Protein 6JFW (pdb70)

Foldseek 3Di:
DVVVLLVVLCVLCPPQPWDWDDDPQKIKIKFFCVRQADDLALHGDPSCLVVLLSVLVSCVVPPFWAKEKEFEAADPDDQVVQQVSRQSNSVNSLVSSVVSPRPNVRYDYGYDYRPPQPADSVDPVSRSSRGIMMIMIHGDD/DPVVLLVVLCVLCPPQPWDWDDDPQKIKIKFFDVSQADPQALHGDPVCLVVLLSVLVSCVVDPFWAKEKEFEAADPDDQVVQQVSRQSNSVSSLVSSVVSPRDSVSYDYGYRYHPPQPADSPDPVSRRSRGIMMIMIHGDD/DPVVLLVVLCVLCPPQPWDWDDDDQKIKIKFFCVRQADDLALHGDPSCLVSLLSVLVSCVVDVQWAKEKEFEAAPPDDQVVQQVSRQSNSVSSLVSSVVSPRPNVRYDYGYDYNPPQPADSPDPVSRSSRGIMMIMIHGDD/DVVVLQVVLCVLCPPQPWDWDDDPQKIKIKFFDVSFADPPDLHGDPVCLVSLLSVLVSCVVPVFWAKEKEFEAADDDDQVVQQVRRQSNSVSSLVSSVVSPRDSVSYDYGYRYHPPQPADSPDPVRRRSRGIMMIMTHGDD

Organism: Pseudomonas aeruginosa (strain ATCC 15692 / DSM 22644 / CIP 104116 / JCM 14847 / LMG 12228 / 1C / PRS 101 / PAO1) (NCBI:txid208964)

Secondary structure (DSSP, 8-state):
--HHHHHHHHHHTTTSS-EEEEETTEEEEEEEHHHHBSTTSSSBPGGGHHHHHHHHHHHHH--SEEEEEEEE--SSS-HHHHHHHHHHHHHHHHHHHHHTT--GGGEEEEE-TTSS-SS-TTSHHHHHHHSEEEEEEEE--/--HHHHHHHHHHHTTTT-EEEEETTEEEEEEEHHHHBSTTSSSBPGGGHHHHHHHHHHHHH--SEEEEEEEE--S-S-HHHHHHHHHHHHHHHHHHHHHTT--GGGEEEEE-TTSS-SS-TTSHHHHHHHSEEEEEEEE--/--HHHHHHHHHHHTTTT-EEEEETTEEEEEEEHHHHBSTTSSSBPGGGHHHHHHHHHHHHH--SEEEEEEEE--S-S-HHHHHHHHHHHHHHHHHHHHHTT--GGGEEEEE-TTSS-SS-TTSHHHHHHHSEEEEEEEE--/--HHHHHHHHHHHTTTT-EEEEETTEEEEEEEHHHHB-TTSSSBPGGGHHHHHHHHHHHHH--SEEEEEEEE--S-S-HHHHHHHHHHHHHHHHHHHHHTT--GGGEEEEE-TTSS-SS-TTSHHHHHHHSEEEEEEEE--

Solvent-accessible surface area: 27304 Å² total; per-residue (Å²): 60,46,114,129,3,25,63,58,0,112,196,62,5,131,80,19,42,12,82,16,69,81,107,61,112,24,4,49,0,6,0,25,4,126,44,0,5,40,116,120,29,25,103,21,10,58,84,2,43,5,3,0,10,13,0,0,23,6,0,76,97,28,94,120,17,62,1,52,0,2,0,7,9,12,57,94,58,63,133,149,88,8,75,64,52,0,94,110,21,0,102,16,0,10,36,35,0,54,84,64,46,5,85,42,129,48,27,61,54,102,11,21,0,18,54,113,69,86,28,63,38,98,70,70,102,2,70,38,89,0,89,4,0,5,0,28,3,144,62,62,176,73,36,108,128,1,22,63,59,0,107,193,58,4,138,84,33,42,12,93,16,72,80,107,66,96,35,4,48,0,6,0,29,3,117,66,0,7,35,65,78,37,29,106,19,13,115,106,2,110,59,17,1,50,53,0,0,82,3,0,93,123,32,112,104,15,8,1,13,0,0,0,8,9,10,57,76,67,63,138,121,90,6,67,64,66,1,40,129,38,0,98,31,0,11,39,35,0,54,86,68,45,5,88,41,39,40,10,3,29,52,11,27,0,21,45,111,67,86,27,64,47,103,68,67,112,2,59,30,94,0,80,5,0,7,1,11,3,81,48,14,115,72,42,110,124,2,25,64,65,0,108,197,62,4,143,85,35,45,12,87,17,66,80,108,62,107,26,3,49,0,6,0,26,4,124,44,0,6,38,118,121,29,29,101,22,11,117,93,3,107,57,15,0,53,55,0,0,83,6,0,90,112,24,89,118,18,11,1,55,0,5,0,7,10,11,55,50,60,58,131,147,95,8,69,57,56,0,51,109,22,0,110,30,0,10,40,35,0,53,86,70,45,4,82,39,43,37,10,1,38,34,0,43,0,20,54,113,69,84,28,65,40,100,52,58,102,2,17,40,85,0,77,6,0,5,0,27,3,117,59,30,120,62,45,110,127,1,24,64,59,0,108,196,57,4,133,76,16,32,8,106,14,77,80,107,62,113,40,5,49,0,14,0,31,4,118,63,0,7,41,126,139,29,28,101,22,15,50,104,2,40,5,4,1,13,15,1,0,10,4,0,81,86,29,110,110,14,56,1,33,0,4,0,8,6,12,56,80,66,63,138,118,111,8,60,63,58,0,59,133,23,0,96,26,0,11,38,29,1,53,88,52,45,4,84,41,128,47,28,62,49,122,2,23,0,22,46,111,68,90,26,61,38,99,62,70,97,2,73,31,91,0,90,4,1,5,0,17,3,80,73,60,170

CATH classification: 3.30.1330.60

InterPro domains:
  IPR006664 Outer membrane protein, bacterial [PR01021] (121-143)
  IPR006664 Outer membrane protein, bacterial [PR01021] (151-166)
  IPR006664 Outer membrane protein, bacterial [PR01021] (166-182)
  IPR006665 OmpA-like domain [PF00691] (120-215)
  IPR006665 OmpA-like domain [PS51123] (108-225)
  IPR006665 OmpA-like domain [cd07185] (118-221)
  IPR027367 YMGG-like Gly-zipper [PF13441] (10-87)
  IPR036737 OmpA-like domain superfamily [G3DSA:3.30.1330.60] (84-224)
  IPR036737 OmpA-like domain superfamily [SSF103088] (108-223)
  IPR050330 Bacterial Outer Membrane Structural/Functional [PTHR30329] (52-221)

Radius of gyration: 35.32 Å; Cα contacts (8 Å, |Δi|>4): 1151; chains: 4; bounding box: 54×79×101 Å

Structure (mmCIF, N/CA/C/O backbone):
data_6JFW
#
_entry.id   6JFW
#
_cell.length_a   28.436
_cell.length_b   47.727
_cell.length_c   99.691
_cell.angle_alpha   89.98
_cell.angle_beta   90.03
_cell.angle_gamma   90.04
#
_symmetry.space_group_name_H-M   'P 1'
#
loop_
_entity.id
_entity.type
_entity.pdbx_description
1 polymer 'PA0833-PD protein'
2 water water
#
loop_
_atom_site.group_PDB
_atom_site.id
_atom_site.type_symbol
_atom_site.label_atom_id
_atom_site.label_alt_id
_atom_site.label_comp_id
_atom_site.label_asym_id
_atom_site.label_entity_id
_atom_site.label_seq_id
_atom_site.pdbx_PDB_ins_code
_atom_site.Cartn_x
_atom_site.Cartn_y
_atom_site.Cartn_z
_atom_site.occupancy
_atom_site.B_iso_or_equiv
_atom_site.auth_seq_id
_atom_site.auth_comp_id
_atom_site.auth_asym_id
_atom_site.auth_atom_id
_atom_site.pdbx_PDB_model_num
ATOM 1 N N . GLY A 1 1 ? -1.943 -2.527 -18.947 1.00 38.24 -1 GLY A N 1
ATOM 2 C CA . GLY A 1 1 ? -3.364 -2.274 -18.820 1.00 31.67 -1 GLY A CA 1
ATOM 3 C C . GLY A 1 1 ? -3.887 -1.127 -19.667 1.00 44.45 -1 GLY A C 1
ATOM 4 O O . GLY A 1 1 ? -3.500 -0.992 -20.828 1.00 48.43 -1 GLY A O 1
ATOM 5 N N . SER A 1 2 ? -4.747 -0.279 -19.100 1.00 44.06 0 SER A N 1
ATOM 6 C CA . SER A 1 2 ? -5.112 -0.303 -17.683 1.00 34.13 0 SER A CA 1
ATOM 7 C C . SER A 1 2 ? -5.978 -1.503 -17.297 1.00 29.14 0 SER A C 1
ATOM 8 O O . SER A 1 2 ? -5.839 -2.040 -16.198 1.00 23.15 0 SER A O 1
ATOM 11 N N . ASP A 1 3 ? -6.850 -1.929 -18.214 1.00 28.40 1 ASP A N 1
ATOM 12 C CA . ASP A 1 3 ? -7.702 -3.085 -17.952 1.00 30.42 1 ASP A CA 1
ATOM 13 C C . ASP A 1 3 ? -6.877 -4.342 -17.707 1.00 23.96 1 ASP A C 1
ATOM 14 O O . ASP A 1 3 ? -7.223 -5.170 -16.857 1.00 17.16 1 ASP A O 1
ATOM 19 N N . LYS A 1 4 ? -5.785 -4.501 -18.452 1.00 18.93 2 LYS A N 1
ATOM 20 C CA . LYS A 1 4 ? -5.043 -5.755 -18.421 1.00 23.04 2 LYS A CA 1
ATOM 21 C C . LYS A 1 4 ? -4.261 -5.901 -17.121 1.00 19.74 2 LYS A C 1
ATOM 22 O O . LYS A 1 4 ? -4.295 -6.960 -16.483 1.00 14.08 2 LYS A O 1
ATOM 28 N N . GLN A 1 5 ? -3.555 -4.846 -16.707 1.00 13.62 3 GLN A N 1
ATOM 29 C CA . GLN A 1 5 ? -2.848 -4.910 -15.433 1.00 18.98 3 GLN A CA 1
ATOM 30 C C . GLN A 1 5 ? -3.819 -5.102 -14.277 1.00 11.51 3 GLN A C 1
ATOM 31 O O . GLN A 1 5 ? -3.532 -5.854 -13.338 1.00 11.23 3 GLN A O 1
ATOM 37 N N . GLU A 1 6 ? -4.978 -4.438 -14.329 1.00 12.15 4 GLU A N 1
ATOM 38 C CA . GLU A 1 6 ? -5.958 -4.592 -13.257 1.00 18.84 4 GLU A CA 1
ATOM 39 C C . GLU A 1 6 ? -6.386 -6.046 -13.113 1.00 16.55 4 GLU A C 1
ATOM 40 O O . GLU A 1 6 ? -6.463 -6.575 -11.997 1.00 13.60 4 GLU A O 1
ATOM 46 N N . ALA A 1 7 ? -6.668 -6.712 -14.235 1.00 13.96 5 ALA A N 1
ATOM 47 C CA . ALA A 1 7 ? -7.074 -8.112 -14.176 1.00 17.43 5 ALA A CA 1
ATOM 48 C C . ALA A 1 7 ? -5.935 -8.997 -13.690 1.00 16.97 5 ALA A C 1
ATOM 49 O O . ALA A 1 7 ? -6.161 -9.955 -12.941 1.00 20.55 5 ALA A O 1
ATOM 51 N N . GLU A 1 8 ? -4.705 -8.695 -14.106 1.00 15.34 6 GLU A N 1
ATOM 52 C CA . GLU A 1 8 ? -3.559 -9.450 -13.614 1.00 15.90 6 GLU A CA 1
ATOM 53 C C . GLU A 1 8 ? -3.359 -9.237 -12.120 1.00 15.35 6 GLU A C 1
ATOM 54 O O . GLU A 1 8 ? -3.020 -10.176 -11.390 1.00 14.88 6 GLU A O 1
ATOM 60 N N . LEU A 1 9 ? -3.571 -8.009 -11.644 1.00 12.48 7 LEU A N 1
ATOM 61 C CA . LEU A 1 9 ? -3.421 -7.737 -10.219 1.00 14.73 7 LEU A CA 1
ATOM 62 C C . LEU A 1 9 ? -4.499 -8.437 -9.402 1.00 12.54 7 LEU A C 1
ATOM 63 O O . LEU A 1 9 ? -4.208 -8.999 -8.339 1.00 14.48 7 LEU A O 1
ATOM 68 N N . ARG A 1 10 ? -5.746 -8.420 -9.880 1.00 11.02 8 ARG A N 1
ATOM 69 C CA . ARG A 1 10 ? -6.818 -9.099 -9.158 1.00 12.17 8 ARG A CA 1
ATOM 70 C C . ARG A 1 10 ? -6.522 -10.583 -8.999 1.00 16.95 8 ARG A C 1
ATOM 71 O O . ARG A 1 10 ? -6.767 -11.161 -7.934 1.00 13.71 8 ARG A O 1
ATOM 79 N N . ARG A 1 11 ? -5.982 -11.213 -10.042 1.00 13.58 9 ARG A N 1
ATOM 80 C CA . ARG A 1 11 ? -5.649 -12.629 -9.951 1.00 13.58 9 ARG A CA 1
ATOM 81 C C . ARG A 1 11 ? -4.548 -12.869 -8.925 1.00 14.51 9 ARG A C 1
ATOM 82 O O . ARG A 1 11 ? -4.679 -13.730 -8.048 1.00 19.55 9 ARG A O 1
ATOM 90 N N . GLN A 1 12 ? -3.456 -12.102 -9.011 1.00 18.00 10 GLN A N 1
ATOM 91 C CA . GLN A 1 12 ? -2.326 -12.312 -8.110 1.00 15.41 10 GLN A CA 1
ATOM 92 C C . GLN A 1 12 ? -2.683 -12.024 -6.658 1.00 18.69 10 GLN A C 1
ATOM 93 O O . GLN A 1 12 ? -2.155 -12.678 -5.752 1.00 16.96 10 GLN A O 1
ATOM 99 N N . MET A 1 13 ? -3.549 -11.046 -6.410 1.00 13.75 11 MET A N 1
ATOM 100 C CA . MET A 1 13 ? -3.872 -10.654 -5.044 1.00 19.48 11 MET A CA 1
ATOM 101 C C . MET A 1 13 ? -5.006 -11.471 -4.441 1.00 18.16 11 MET A C 1
ATOM 102 O O . MET A 1 13 ? -5.376 -11.225 -3.288 1.00 14.19 11 MET A O 1
ATOM 107 N N . GLU A 1 14 ? -5.561 -12.424 -5.187 1.00 17.02 12 GLU A N 1
ATOM 108 C CA . GLU A 1 14 ? -6.591 -13.310 -4.658 1.00 22.17 12 GLU A CA 1
ATOM 109 C C . GLU A 1 14 ? -6.133 -13.948 -3.354 1.00 18.60 12 GLU A C 1
ATOM 110 O O . GLU A 1 14 ? -5.035 -14.509 -3.272 1.00 20.27 12 GLU A O 1
ATOM 116 N N . GLY A 1 15 ? -6.965 -13.833 -2.322 1.00 19.88 13 GLY A N 1
ATOM 117 C CA . GLY A 1 15 ? -6.715 -14.484 -1.053 1.00 19.22 13 GLY A CA 1
ATOM 118 C C . GLY A 1 15 ? -5.605 -13.899 -0.206 1.00 26.28 13 GLY A C 1
ATOM 119 O O . GLY A 1 15 ? -5.299 -14.467 0.848 1.00 20.84 13 GLY A O 1
ATOM 120 N N . THR A 1 16 ? -4.988 -12.791 -0.621 1.00 15.56 14 THR A N 1
ATOM 121 C CA . THR A 1 16 ? -3.937 -12.166 0.175 1.00 17.12 14 THR A CA 1
ATOM 122 C C . THR A 1 16 ? -4.469 -11.169 1.192 1.00 21.37 14 THR A C 1
ATOM 123 O O . THR A 1 16 ? -3.737 -10.800 2.118 1.00 16.86 14 THR A O 1
ATOM 127 N N . GLY A 1 17 ? -5.712 -10.721 1.041 1.00 16.83 15 GLY A N 1
ATOM 128 C CA . GLY A 1 17 ? -6.221 -9.620 1.825 1.00 15.41 15 GLY A CA 1
ATOM 129 C C . GLY A 1 17 ? -5.965 -8.253 1.229 1.00 21.72 15 GLY A C 1
ATOM 130 O O . GLY A 1 17 ? -6.437 -7.255 1.785 1.00 20.63 15 GLY A O 1
ATOM 131 N N . VAL A 1 18 ? -5.225 -8.174 0.126 1.00 15.26 16 VAL A N 1
ATOM 132 C CA . VAL A 1 18 ? -5.021 -6.913 -0.577 1.00 18.82 16 VAL A CA 1
ATOM 133 C C . VAL A 1 18 ? -6.228 -6.648 -1.465 1.00 21.18 16 VAL A C 1
ATOM 134 O O . VAL A 1 18 ? -6.624 -7.503 -2.264 1.00 22.52 16 VAL A O 1
ATOM 138 N N . GLU A 1 19 ? -6.815 -5.463 -1.332 1.00 19.32 17 GLU A N 1
ATOM 139 C CA . GLU A 1 19 ? -7.942 -5.086 -2.170 1.00 17.71 17 GLU A CA 1
ATOM 140 C C . GLU A 1 19 ? -7.467 -4.278 -3.370 1.00 20.71 17 GLU A C 1
ATOM 141 O O . GLU A 1 19 ? -6.566 -3.445 -3.262 1.00 15.27 17 GLU A O 1
ATOM 147 N N . VAL A 1 20 ? -8.097 -4.534 -4.510 1.00 15.59 18 VAL A N 1
ATOM 148 C CA . VAL A 1 20 ? -7.793 -3.863 -5.765 1.00 14.27 18 VAL A CA 1
ATOM 149 C C . VAL A 1 20 ? -9.011 -3.035 -6.139 1.00 16.46 18 VAL A C 1
ATOM 150 O O . VAL A 1 20 ? -10.116 -3.575 -6.272 1.00 17.00 18 VAL A O 1
ATOM 154 N N . GLN A 1 21 ? -8.818 -1.730 -6.300 1.00 11.53 19 GLN A N 1
ATOM 155 C CA . GLN A 1 21 ? -9.906 -0.826 -6.642 1.00 9.19 19 GLN A CA 1
ATOM 156 C C . GLN A 1 21 ? -9.619 -0.129 -7.960 1.00 14.85 19 GLN A C 1
ATOM 157 O O . GLN A 1 21 ? -8.545 0.454 -8.144 1.00 13.67 19 GLN A O 1
ATOM 163 N N . ARG A 1 22 ? -10.583 -0.208 -8.869 1.00 16.30 20 ARG A N 1
ATOM 164 C CA . ARG A 1 22 ? -10.614 0.637 -10.052 1.00 15.38 20 ARG A CA 1
ATOM 165 C C . ARG A 1 22 ? -11.158 2.005 -9.656 1.00 19.40 20 ARG A C 1
ATOM 166 O O . ARG A 1 22 ? -12.260 2.102 -9.107 1.00 14.81 20 ARG A O 1
ATOM 174 N N . GLN A 1 23 ? -10.391 3.058 -9.933 1.00 16.75 21 GLN A N 1
ATOM 175 C CA . GLN A 1 23 ? -10.736 4.417 -9.511 1.00 20.50 21 GLN A CA 1
ATOM 176 C C . GLN A 1 23 ? -10.545 5.337 -10.716 1.00 20.12 21 GLN A C 1
ATOM 177 O O . GLN A 1 23 ? -9.527 6.024 -10.833 1.00 22.07 21 GLN A O 1
ATOM 183 N N . GLY A 1 24 ? -11.530 5.344 -11.606 1.00 19.47 22 GLY A N 1
ATOM 184 C CA . GLY A 1 24 ? -11.407 6.106 -12.837 1.00 23.92 22 GLY A CA 1
ATOM 185 C C . GLY A 1 24 ? -10.220 5.618 -13.642 1.00 27.05 22 GLY A C 1
ATOM 186 O O . GLY A 1 24 ? -10.098 4.427 -13.956 1.00 18.46 22 GLY A O 1
ATOM 187 N N . ASP A 1 25 ? -9.316 6.542 -13.971 1.00 22.36 23 ASP A N 1
ATOM 188 C CA . ASP A 1 25 ? -8.118 6.189 -14.722 1.00 26.59 23 ASP A CA 1
ATOM 189 C C . ASP A 1 25 ? -7.141 5.353 -13.903 1.00 28.03 23 ASP A C 1
ATOM 190 O O . ASP A 1 25 ? -6.280 4.686 -14.486 1.00 25.36 23 ASP A O 1
ATOM 195 N N . ASP A 1 26 ? -7.260 5.363 -12.579 1.00 16.28 24 ASP A N 1
ATOM 196 C CA . ASP A 1 26 ? -6.243 4.818 -11.692 1.00 17.13 24 ASP A CA 1
ATOM 197 C C . ASP A 1 26 ? -6.621 3.439 -11.163 1.00 20.72 24 ASP A C 1
ATOM 198 O O . ASP A 1 26 ? -7.790 3.046 -11.135 1.00 14.93 24 ASP A O 1
ATOM 203 N N . ILE A 1 27 ? -5.594 2.710 -10.729 1.00 15.80 25 ILE A N 1
ATOM 204 C CA . ILE A 1 27 ? -5.740 1.483 -9.957 1.00 10.09 25 ILE A CA 1
ATOM 205 C C . ILE A 1 27 ? -5.183 1.747 -8.567 1.00 11.37 25 ILE A C 1
ATOM 206 O O . ILE A 1 27 ? -4.072 2.272 -8.429 1.00 15.41 25 ILE A O 1
ATOM 211 N N . LYS A 1 28 ? -5.951 1.394 -7.541 1.00 13.40 26 LYS A N 1
ATOM 212 C CA . LYS A 1 28 ? -5.531 1.560 -6.156 1.00 14.07 26 LYS A CA 1
ATOM 213 C C . LYS A 1 28 ? -5.502 0.205 -5.467 1.00 13.27 26 LYS A C 1
ATOM 214 O O . LYS A 1 28 ? -6.460 -0.569 -5.569 1.00 14.04 26 LYS A O 1
ATOM 220 N N . LEU A 1 29 ? -4.408 -0.074 -4.768 1.00 10.95 27 LEU A N 1
ATOM 221 C CA . LEU A 1 29 ? -4.246 -1.298 -3.994 1.00 12.41 27 LEU A CA 1
ATOM 222 C C . LEU A 1 29 ? -4.253 -0.941 -2.514 1.00 17.34 27 LEU A C 1
ATOM 223 O O . LEU A 1 29 ? -3.402 -0.171 -2.056 1.00 16.34 27 LEU A O 1
ATOM 228 N N . ILE A 1 30 ? -5.217 -1.487 -1.775 1.00 13.27 28 ILE A N 1
ATOM 229 C CA . ILE A 1 30 ? -5.313 -1.291 -0.332 1.00 13.67 28 ILE A CA 1
ATOM 230 C C . ILE A 1 30 ? -4.623 -2.460 0.350 1.00 14.52 28 ILE A C 1
ATOM 231 O O . ILE A 1 30 ? -5.042 -3.613 0.197 1.00 12.88 28 ILE A O 1
ATOM 236 N N . MET A 1 31 ? -3.580 -2.166 1.117 1.00 13.46 29 MET A N 1
ATOM 237 C CA . MET A 1 31 ? -2.865 -3.191 1.867 1.00 12.88 29 MET A CA 1
ATOM 238 C C . MET A 1 31 ? -3.106 -2.978 3.355 1.00 14.58 29 MET A C 1
ATOM 239 O O . MET A 1 31 ? -2.501 -2.077 3.959 1.00 14.10 29 MET A O 1
ATOM 244 N N . PRO A 1 32 ? -3.989 -3.755 3.985 1.00 18.60 30 PRO A N 1
ATOM 245 C CA . PRO A 1 32 ? -4.306 -3.518 5.399 1.00 18.56 30 PRO A CA 1
ATOM 246 C C . PRO A 1 32 ? -3.090 -3.734 6.283 1.00 19.13 30 PRO A C 1
ATOM 247 O O . PRO A 1 32 ? -2.251 -4.600 6.025 1.00 15.17 30 PRO A O 1
ATOM 251 N N . GLY A 1 33 ? -3.005 -2.930 7.343 1.00 19.91 31 GLY A N 1
ATOM 252 C CA . GLY A 1 33 ? -1.853 -3.008 8.226 1.00 17.35 31 GLY A CA 1
ATOM 253 C C . GLY A 1 33 ? -1.704 -4.365 8.888 1.00 17.70 31 GLY A C 1
ATOM 254 O O . GLY A 1 33 ? -0.588 -4.854 9.074 1.00 16.71 31 GLY A O 1
ATOM 255 N N . ASN A 1 34 ? -2.827 -5.000 9.234 1.00 21.23 32 ASN A N 1
ATOM 256 C CA . ASN A 1 34 ? -2.778 -6.232 10.016 1.00 25.92 32 ASN A CA 1
ATOM 257 C C . ASN A 1 34 ? -2.177 -7.403 9.250 1.00 29.05 32 ASN A C 1
ATOM 258 O O . ASN A 1 34 ? -1.810 -8.407 9.871 1.00 32.73 32 ASN A O 1
ATOM 263 N N . ILE A 1 35 ? -2.077 -7.316 7.925 1.00 24.50 33 ILE A N 1
ATOM 264 C CA . ILE A 1 35 ? -1.475 -8.383 7.131 1.00 26.10 33 ILE A CA 1
ATOM 265 C C . ILE A 1 35 ? -0.192 -7.950 6.442 1.00 22.60 33 ILE A C 1
ATOM 266 O O . ILE A 1 35 ? 0.562 -8.818 5.972 1.00 19.35 33 ILE A O 1
ATOM 271 N N . THR A 1 36 ? 0.081 -6.649 6.360 1.00 18.53 34 THR A N 1
ATOM 272 C CA . THR A 1 36 ? 1.289 -6.155 5.715 1.00 19.06 34 THR A CA 1
ATOM 273 C C . THR A 1 36 ? 2.459 -6.066 6.684 1.00 16.88 34 THR A C 1
ATOM 274 O O . THR A 1 36 ? 3.602 -6.344 6.308 1.00 18.48 34 THR A O 1
ATOM 278 N N . PHE A 1 37 ? 2.192 -5.698 7.932 1.00 15.98 35 PHE A N 1
ATOM 279 C CA . PHE A 1 37 ? 3.239 -5.432 8.900 1.00 15.01 35 PHE A CA 1
ATOM 280 C C . PHE A 1 37 ? 3.112 -6.363 10.094 1.00 18.54 35 PHE A C 1
ATOM 281 O O . PHE A 1 37 ? 2.013 -6.783 10.468 1.00 18.87 35 PHE A O 1
ATOM 289 N N . ALA A 1 38 ? 4.228 -6.600 10.742 1.00 21.29 36 ALA A N 1
ATOM 290 C CA . ALA A 1 38 ? 4.269 -7.363 11.953 1.00 21.46 36 ALA A CA 1
ATOM 291 C C . ALA A 1 38 ? 3.972 -6.393 13.126 1.00 26.46 36 ALA A C 1
ATOM 292 O O . ALA A 1 38 ? 4.648 -5.431 13.327 1.00 29.61 36 ALA A O 1
ATOM 294 N N . THR A 1 39 ? 2.931 -6.658 13.872 1.00 27.53 37 THR A N 1
ATOM 295 C CA . THR A 1 39 ? 2.559 -5.808 15.006 1.00 31.97 37 THR A CA 1
ATOM 296 C C . THR A 1 39 ? 2.335 -4.346 14.624 1.00 32.84 37 THR A C 1
ATOM 297 O O . THR A 1 39 ? 1.741 -4.052 13.625 1.00 34.11 37 THR A O 1
ATOM 301 N N . ASP A 1 40 ? 2.826 -3.435 15.417 1.00 31.79 38 ASP A N 1
ATOM 302 C CA . ASP A 1 40 ? 2.651 -2.039 15.134 1.00 31.64 38 ASP A CA 1
ATOM 303 C C . ASP A 1 40 ? 3.946 -1.497 14.570 1.00 32.17 38 ASP A C 1
ATOM 304 O O . ASP A 1 40 ? 4.189 -0.323 14.570 1.00 36.53 38 ASP A O 1
ATOM 309 N N . SER A 1 41 ? 4.771 -2.392 14.080 1.00 25.94 39 SER A N 1
ATOM 310 C CA . SER A 1 41 ? 6.069 -2.021 13.546 1.00 20.68 39 SER A CA 1
ATOM 311 C C . SER A 1 41 ? 5.937 -1.559 12.097 1.00 22.10 39 SER A C 1
ATOM 312 O O . SER A 1 41 ? 4.857 -1.576 11.499 1.00 17.68 39 SER A O 1
ATOM 315 N N . ALA A 1 42 ? 7.063 -1.140 11.528 1.00 17.82 40 ALA A N 1
ATOM 316 C CA . ALA A 1 42 ? 7.172 -0.890 10.099 1.00 17.88 40 ALA A CA 1
ATOM 317 C C . ALA A 1 42 ? 7.923 -2.002 9.379 1.00 19.33 40 ALA A C 1
ATOM 318 O O . ALA A 1 42 ? 8.294 -1.831 8.214 1.00 23.01 40 ALA A O 1
ATOM 320 N N . ASN A 1 43 ? 8.170 -3.127 10.046 1.00 18.83 41 ASN A N 1
ATOM 321 C CA . ASN A 1 43 ? 8.718 -4.299 9.379 1.00 23.34 41 ASN A CA 1
ATOM 322 C C . ASN A 1 43 ? 7.621 -5.016 8.611 1.00 21.10 41 ASN A C 1
ATOM 323 O O . ASN A 1 43 ? 6.487 -5.142 9.089 1.00 20.47 41 ASN A O 1
ATOM 328 N N . ILE A 1 44 ? 7.959 -5.498 7.418 1.00 26.52 42 ILE A N 1
ATOM 329 C CA . ILE A 1 44 ? 7.002 -6.236 6.608 1.00 19.21 42 ILE A CA 1
ATOM 330 C C . ILE A 1 44 ? 6.793 -7.622 7.202 1.00 16.00 42 ILE A C 1
ATOM 331 O O . ILE A 1 44 ? 7.743 -8.272 7.661 1.00 17.37 42 ILE A O 1
ATOM 336 N N . ALA A 1 45 ? 5.541 -8.073 7.222 1.00 16.78 43 ALA A N 1
ATOM 337 C CA . ALA A 1 45 ? 5.224 -9.368 7.799 1.00 19.41 43 ALA A CA 1
ATOM 338 C C . ALA A 1 45 ? 5.737 -10.490 6.899 1.00 18.27 43 ALA A C 1
ATOM 339 O O . ALA A 1 45 ? 5.727 -10.362 5.671 1.00 16.18 43 ALA A O 1
ATOM 341 N N . PRO A 1 46 ? 6.200 -11.600 7.489 1.00 20.74 44 PRO A N 1
ATOM 342 C CA . PRO A 1 46 ? 6.798 -12.677 6.672 1.00 18.71 44 PRO A CA 1
ATOM 343 C C . PRO A 1 46 ? 5.906 -13.153 5.537 1.00 20.30 44 PRO A C 1
ATOM 344 O O . PRO A 1 46 ? 6.383 -13.355 4.414 1.00 23.69 44 PRO A O 1
ATOM 348 N N . SER A 1 47 ? 4.608 -13.309 5.809 1.00 17.80 45 SER A N 1
ATOM 349 C CA . SER A 1 47 ? 3.591 -13.761 4.868 1.00 24.05 45 SER A CA 1
ATOM 350 C C . SER A 1 47 ? 3.348 -12.794 3.716 1.00 22.18 45 SER A C 1
ATOM 351 O O . SER A 1 47 ? 2.713 -13.179 2.729 1.00 26.39 45 SER A O 1
ATOM 354 N N . PHE A 1 48 ? 3.778 -11.542 3.831 1.00 21.58 46 PHE A N 1
ATOM 355 C CA . PHE A 1 48 ? 3.491 -10.564 2.792 1.00 18.40 46 PHE A CA 1
ATOM 356 C C . PHE A 1 48 ? 4.645 -10.379 1.818 1.00 16.83 46 PHE A C 1
ATOM 357 O O . PHE A 1 48 ? 4.528 -9.584 0.879 1.00 14.78 46 PHE A O 1
ATOM 365 N N . TYR A 1 49 ? 5.748 -11.099 2.018 1.00 9.80 47 TYR A N 1
ATOM 366 C CA . TYR A 1 49 ? 6.883 -10.998 1.108 1.00 15.31 47 TYR A CA 1
ATOM 367 C C . TYR A 1 49 ? 6.493 -11.411 -0.304 1.00 14.80 47 TYR A C 1
ATOM 368 O O . TYR A 1 49 ? 6.791 -10.706 -1.276 1.00 15.74 47 TYR A O 1
ATOM 377 N N . ALA A 1 50 ? 5.823 -12.547 -0.437 1.00 16.06 48 ALA A N 1
ATOM 378 C CA . ALA A 1 50 ? 5.518 -13.078 -1.757 1.00 15.10 48 ALA A CA 1
ATOM 379 C C . ALA A 1 50 ? 4.450 -12.250 -2.473 1.00 14.73 48 ALA A C 1
ATOM 380 O O . ALA A 1 50 ? 4.587 -12.011 -3.680 1.00 16.10 48 ALA A O 1
ATOM 382 N N . PRO A 1 51 ? 3.377 -11.800 -1.802 1.00 17.30 49 PRO A N 1
ATOM 383 C CA . PRO A 1 51 ? 2.497 -10.811 -2.453 1.00 16.61 49 PRO A CA 1
ATOM 384 C C . PRO A 1 51 ? 3.244 -9.592 -2.972 1.00 14.16 49 PRO A C 1
ATOM 385 O O . PRO A 1 51 ? 3.002 -9.154 -4.104 1.00 15.99 49 PRO A O 1
ATOM 389 N N . LEU A 1 52 ? 4.162 -9.039 -2.175 1.00 15.14 50 LEU A N 1
ATOM 390 C CA . LEU A 1 52 ? 4.950 -7.899 -2.637 1.00 14.32 50 LEU A CA 1
ATOM 391 C C . LEU A 1 52 ? 5.838 -8.278 -3.815 1.00 10.75 50 LEU A C 1
ATOM 392 O O . LEU A 1 52 ? 6.036 -7.472 -4.732 1.00 15.58 50 LEU A O 1
ATOM 397 N N . ASN A 1 53 ? 6.392 -9.495 -3.802 1.00 13.18 51 ASN A N 1
ATOM 398 C CA . ASN A 1 53 ? 7.158 -9.970 -4.951 1.00 12.19 51 ASN A CA 1
ATOM 399 C C . ASN A 1 53 ? 6.317 -9.938 -6.219 1.00 12.42 51 ASN A C 1
ATOM 400 O O . ASN A 1 53 ? 6.790 -9.507 -7.278 1.00 12.39 51 ASN A O 1
ATOM 405 N N . ASN A 1 54 ? 5.066 -10.395 -6.130 1.00 12.70 52 ASN A N 1
ATOM 406 C CA . ASN A 1 54 ? 4.181 -10.375 -7.290 1.00 12.77 52 ASN A CA 1
ATOM 407 C C . ASN A 1 54 ? 3.877 -8.949 -7.727 1.00 15.19 52 ASN A C 1
ATOM 408 O O . ASN A 1 54 ? 3.846 -8.654 -8.929 1.00 11.34 52 ASN A O 1
ATOM 413 N N . LEU A 1 55 ? 3.645 -8.050 -6.767 1.00 13.99 53 LEU A N 1
ATOM 414 C CA . LEU A 1 55 ? 3.401 -6.651 -7.103 1.00 14.11 53 LEU A CA 1
ATOM 415 C C . LEU A 1 55 ? 4.585 -6.046 -7.845 1.00 13.78 53 LEU A C 1
ATOM 416 O O . LEU A 1 55 ? 4.406 -5.338 -8.842 1.00 16.85 53 LEU A O 1
ATOM 421 N N . ALA A 1 56 ? 5.805 -6.313 -7.369 1.00 12.12 54 ALA A N 1
ATOM 422 C CA . ALA A 1 56 ? 6.989 -5.765 -8.023 1.00 11.98 54 ALA A CA 1
ATOM 423 C C . ALA A 1 56 ? 7.102 -6.250 -9.462 1.00 15.11 54 ALA A C 1
ATOM 424 O O . ALA A 1 56 ? 7.469 -5.480 -10.357 1.00 15.34 54 ALA A O 1
ATOM 426 N N . ASN A 1 57 ? 6.785 -7.525 -9.706 1.00 12.41 55 ASN A N 1
ATOM 427 C CA . ASN A 1 57 ? 6.833 -8.047 -11.068 1.00 13.48 55 ASN A CA 1
ATOM 428 C C . ASN A 1 57 ? 5.809 -7.356 -11.958 1.00 16.49 55 ASN A C 1
ATOM 429 O O . ASN A 1 57 ? 6.094 -7.048 -13.122 1.00 15.30 55 ASN A O 1
ATOM 434 N N . SER A 1 58 ? 4.612 -7.099 -11.428 1.00 13.29 56 SER A N 1
ATOM 435 C CA . SER A 1 58 ? 3.595 -6.393 -12.201 1.00 11.83 56 SER A CA 1
ATOM 436 C C . SER A 1 58 ? 4.047 -4.977 -12.538 1.00 14.64 56 SER A C 1
ATOM 437 O O . SER A 1 58 ? 3.952 -4.542 -13.692 1.00 16.37 56 SER A O 1
ATOM 440 N N . PHE A 1 59 ? 4.544 -4.242 -11.537 1.00 14.16 57 PHE A N 1
ATOM 441 C CA . PHE A 1 59 ? 5.002 -2.876 -11.774 1.00 18.92 57 PHE A CA 1
ATOM 442 C C . PHE A 1 59 ? 6.122 -2.843 -12.807 1.00 18.82 57 PHE A C 1
ATOM 443 O O . PHE A 1 59 ? 6.159 -1.956 -13.668 1.00 18.30 57 PHE A O 1
ATOM 451 N N . LYS A 1 60 ? 7.053 -3.799 -12.729 1.00 16.63 58 LYS A N 1
ATOM 452 C CA . LYS A 1 60 ? 8.145 -3.860 -13.695 1.00 21.27 58 LYS A CA 1
ATOM 453 C C . LYS A 1 60 ? 7.639 -4.146 -15.100 1.00 20.40 58 LYS A C 1
ATOM 454 O O . LYS A 1 60 ? 8.209 -3.650 -16.078 1.00 25.18 58 LYS A O 1
ATOM 460 N N . GLN A 1 61 ? 6.582 -4.944 -15.215 1.00 19.50 59 GLN A N 1
ATOM 461 C CA . GLN A 1 61 ? 6.058 -5.321 -16.521 1.00 23.33 59 GLN A CA 1
ATOM 462 C C . GLN A 1 61 ? 5.236 -4.198 -17.141 1.00 25.42 59 GLN A C 1
ATOM 463 O O . GLN A 1 61 ? 5.333 -3.948 -18.348 1.00 23.01 59 GLN A O 1
ATOM 469 N N . TYR A 1 62 ? 4.431 -3.507 -16.336 1.00 20.92 60 TYR A N 1
ATOM 470 C CA . TYR A 1 62 ? 3.579 -2.416 -16.814 1.00 18.41 60 TYR A CA 1
ATOM 471 C C . TYR A 1 62 ? 4.265 -1.097 -16.483 1.00 21.88 60 TYR A C 1
ATOM 472 O O . TYR A 1 62 ? 4.106 -0.543 -15.396 1.00 24.00 60 TYR A O 1
ATOM 481 N N . ASN A 1 63 ? 5.015 -0.588 -17.453 1.00 23.41 61 ASN A N 1
ATOM 482 C CA . ASN A 1 63 ? 5.933 0.517 -17.221 1.00 34.35 61 ASN A CA 1
ATOM 483 C C . ASN A 1 63 ? 5.297 1.890 -17.384 1.00 31.38 61 ASN A C 1
ATOM 484 O O . ASN A 1 63 ? 5.939 2.890 -17.044 1.00 34.71 61 ASN A O 1
ATOM 489 N N . GLN A 1 64 ? 4.058 1.976 -17.858 1.00 30.01 62 GLN A N 1
ATOM 490 C CA . GLN A 1 64 ? 3.466 3.264 -18.231 1.00 29.74 62 GLN A CA 1
ATOM 491 C C . GLN A 1 64 ? 2.551 3.821 -17.146 1.00 30.28 62 GLN A C 1
ATOM 492 O O . GLN A 1 64 ? 1.452 4.294 -17.433 1.00 30.50 62 GLN A O 1
ATOM 498 N N . ASN A 1 65 ? 2.986 3.784 -15.889 1.00 20.76 63 ASN A N 1
ATOM 499 C CA . ASN A 1 65 ? 2.278 4.508 -14.844 1.00 19.35 63 ASN A CA 1
ATOM 500 C C . ASN A 1 65 ? 3.265 4.910 -13.759 1.00 19.09 63 ASN A C 1
ATOM 501 O O . ASN A 1 65 ? 4.360 4.353 -13.650 1.00 21.05 63 ASN A O 1
ATOM 506 N N . THR A 1 66 ? 2.874 5.911 -12.975 1.00 12.12 64 THR A N 1
ATOM 507 C CA . THR A 1 66 ? 3.601 6.257 -11.765 1.00 19.11 64 THR A CA 1
ATOM 508 C C . THR A 1 66 ? 3.061 5.446 -10.601 1.00 14.43 64 THR A C 1
ATOM 509 O O . THR A 1 66 ? 1.896 5.040 -10.584 1.00 17.34 64 THR A O 1
ATOM 513 N N . ILE A 1 67 ? 3.921 5.226 -9.615 1.00 13.62 65 ILE A N 1
ATOM 514 C CA . ILE A 1 67 ? 3.589 4.439 -8.439 1.00 12.57 65 ILE A CA 1
ATOM 515 C C . ILE A 1 67 ? 3.691 5.355 -7.229 1.00 18.23 65 ILE A C 1
ATOM 516 O O . ILE A 1 67 ? 4.770 5.879 -6.928 1.00 18.70 65 ILE A O 1
ATOM 521 N N . GLU A 1 68 ? 2.562 5.566 -6.557 1.00 15.96 66 GLU A N 1
ATOM 522 C CA . GLU A 1 68 ? 2.477 6.431 -5.388 1.00 13.32 66 GLU A CA 1
ATOM 523 C C . GLU A 1 68 ? 2.114 5.573 -4.187 1.00 17.33 66 GLU A C 1
ATOM 524 O O . GLU A 1 68 ? 1.035 4.972 -4.155 1.00 20.76 66 GLU A O 1
ATOM 530 N N . ILE A 1 69 ? 3.008 5.514 -3.206 1.00 12.35 67 ILE A N 1
ATOM 531 C CA . ILE A 1 69 ? 2.813 4.703 -2.010 1.00 12.24 67 ILE A CA 1
ATOM 532 C C . ILE A 1 69 ? 2.474 5.639 -0.860 1.00 17.02 67 ILE A C 1
ATOM 533 O O . ILE A 1 69 ? 3.246 6.550 -0.539 1.00 14.42 67 ILE A O 1
ATOM 538 N N . VAL A 1 70 ? 1.315 5.423 -0.247 1.00 11.78 68 VAL A N 1
ATOM 539 C CA . VAL A 1 70 ? 0.778 6.332 0.758 1.00 12.96 68 VAL A CA 1
ATOM 540 C C . VAL A 1 70 ? 0.433 5.526 2.002 1.00 11.06 68 VAL A C 1
ATOM 541 O O . VAL A 1 70 ? -0.329 4.555 1.925 1.00 13.34 68 VAL A O 1
ATOM 545 N N . GLY A 1 71 ? 0.990 5.927 3.141 1.00 12.22 69 GLY A N 1
ATOM 546 C CA . GLY A 1 71 ? 0.694 5.297 4.412 1.00 12.64 69 GLY A CA 1
ATOM 547 C C . GLY A 1 71 ? -0.389 6.051 5.163 1.00 14.06 69 GLY A C 1
ATOM 548 O O . GLY A 1 71 ? -0.492 7.272 5.073 1.00 16.10 69 GLY A O 1
ATOM 549 N N . TYR A 1 72 ? -1.207 5.303 5.902 1.00 9.14 70 TYR A N 1
ATOM 550 C CA . TYR A 1 72 ? -2.295 5.879 6.679 1.00 14.76 70 TYR A CA 1
ATOM 551 C C . TYR A 1 72 ? -2.330 5.247 8.062 1.00 17.22 70 TYR A C 1
ATOM 552 O O . TYR A 1 72 ? -1.857 4.128 8.270 1.00 10.91 70 TYR A O 1
ATOM 561 N N . THR A 1 73 ? -2.922 5.976 9.004 1.00 15.91 71 THR A N 1
ATOM 562 C CA . THR A 1 73 ? -3.184 5.472 10.343 1.00 15.06 71 THR A CA 1
ATOM 563 C C . THR A 1 73 ? -4.618 5.798 10.734 1.00 16.30 71 THR A C 1
ATOM 564 O O . THR A 1 73 ? -5.355 6.471 10.007 1.00 12.51 71 THR A O 1
ATOM 568 N N . ASP A 1 74 ? -5.004 5.299 11.903 1.00 15.22 72 ASP A N 1
ATOM 569 C CA . ASP A 1 74 ? -6.223 5.730 12.569 1.00 16.92 72 ASP A CA 1
ATOM 570 C C . ASP A 1 74 ? -5.947 7.070 13.252 1.00 21.73 72 ASP A C 1
ATOM 571 O O . ASP A 1 74 ? -4.868 7.650 13.112 1.00 15.69 72 ASP A O 1
ATOM 576 N N . SER A 1 75 ? -6.911 7.573 14.019 1.00 20.58 73 SER A N 1
ATOM 577 C CA . SER A 1 75 ? -6.807 8.906 14.600 1.00 25.42 73 SER A CA 1
ATOM 578 C C . SER A 1 75 ? -6.371 8.904 16.060 1.00 30.49 73 SER A C 1
ATOM 579 O O . SER A 1 75 ? -6.321 9.975 16.675 1.00 36.54 73 SER A O 1
ATOM 582 N N . THR A 1 76 ? -6.060 7.744 16.632 1.00 32.70 74 THR A N 1
ATOM 583 C CA . THR A 1 76 ? -5.545 7.698 17.995 1.00 31.27 74 THR A CA 1
ATOM 584 C C . THR A 1 76 ? -4.145 8.296 18.042 1.00 37.60 74 THR A C 1
ATOM 585 O O . THR A 1 76 ? -3.303 8.004 17.185 1.00 34.76 74 THR A O 1
ATOM 589 N N . GLY A 1 77 ? -3.899 9.152 19.026 1.00 39.69 75 GLY A N 1
ATOM 590 C CA . GLY A 1 77 ? -2.581 9.721 19.211 1.00 31.92 75 GLY A CA 1
ATOM 591 C C . GLY A 1 77 ? -2.373 11.020 18.461 1.00 36.54 75 GLY A C 1
ATOM 592 O O . GLY A 1 77 ? -3.270 11.581 17.822 1.00 36.07 75 GLY A O 1
ATOM 593 N N . SER A 1 78 ? -1.134 11.497 18.544 1.00 31.28 76 SER A N 1
ATOM 594 C CA . SER A 1 78 ? -0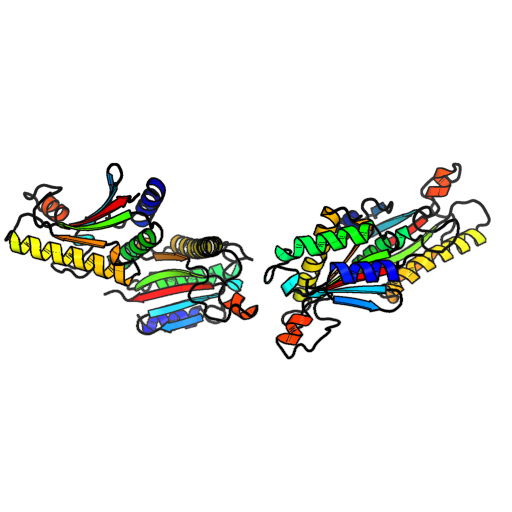.772 12.788 17.977 1.00 30.82 76 SER A CA 1
ATOM 595 C C . SER A 1 78 ? -0.727 12.729 16.457 1.00 32.09 76 SER A C 1
ATOM 596 O O . SER A 1 78 ? -0.352 11.717 15.859 1.00 30.43 76 SER A O 1
ATOM 599 N N . ARG A 1 79 ? -1.108 13.842 15.829 1.00 28.54 77 ARG A N 1
ATOM 600 C CA . ARG A 1 79 ? -1.047 13.910 14.374 1.00 34.29 77 ARG A CA 1
ATOM 601 C C . ARG A 1 79 ? 0.389 13.803 13.883 1.00 32.64 77 ARG A C 1
ATOM 602 O O . ARG A 1 79 ? 0.678 13.057 12.941 1.00 29.49 77 ARG A O 1
ATOM 610 N N . GLN A 1 80 ? 1.309 14.549 14.506 1.00 23.34 78 GLN A N 1
ATOM 611 C CA . GLN A 1 80 ? 2.722 14.453 14.148 1.00 26.37 78 GLN A CA 1
ATOM 612 C C . GLN A 1 80 ? 3.217 13.016 14.248 1.00 26.32 78 GLN A C 1
ATOM 613 O O . GLN A 1 80 ? 3.903 12.519 13.346 1.00 26.85 78 GLN A O 1
ATOM 619 N N . HIS A 1 81 ? 2.874 12.330 15.340 1.00 22.60 79 HIS A N 1
ATOM 620 C CA . HIS A 1 81 ? 3.356 10.968 15.542 1.00 24.24 79 HIS A CA 1
ATOM 621 C C . HIS A 1 81 ? 2.760 10.009 14.518 1.00 27.84 79 HIS A C 1
ATOM 622 O O . HIS A 1 81 ? 3.446 9.098 14.039 1.00 24.03 79 HIS A O 1
ATOM 629 N N . ASN A 1 82 ? 1.485 10.200 14.168 1.00 18.72 80 ASN A N 1
ATOM 630 C CA . ASN A 1 82 ? 0.841 9.329 13.188 1.00 22.33 80 ASN A CA 1
ATOM 631 C C . ASN A 1 82 ? 1.425 9.528 11.796 1.00 20.49 80 ASN A C 1
ATOM 632 O O . ASN A 1 82 ? 1.621 8.557 11.055 1.00 23.49 80 ASN A O 1
ATOM 637 N N . MET A 1 83 ? 1.681 10.780 11.411 1.00 20.07 81 MET A N 1
ATOM 638 C CA . MET A 1 83 ? 2.343 11.043 10.138 1.00 24.49 81 MET A CA 1
ATOM 639 C C . MET A 1 83 ? 3.699 10.352 10.090 1.00 23.60 81 MET A C 1
ATOM 640 O O . MET A 1 83 ? 4.053 9.712 9.092 1.00 23.74 81 MET A O 1
ATOM 645 N N . ASP A 1 84 ? 4.464 10.471 11.177 1.00 20.18 82 ASP A N 1
ATOM 646 C CA . ASP A 1 84 ? 5.721 9.750 11.344 1.00 25.48 82 ASP A CA 1
ATOM 647 C C . ASP A 1 84 ? 5.537 8.253 11.110 1.00 22.20 82 ASP A C 1
ATOM 648 O O . ASP A 1 84 ? 6.206 7.653 10.263 1.00 20.73 82 ASP A O 1
ATOM 653 N N . LEU A 1 85 ? 4.635 7.639 11.879 1.00 18.48 83 LEU A N 1
ATOM 654 C CA . LEU A 1 85 ? 4.425 6.197 11.787 1.00 20.69 83 LEU A CA 1
ATOM 655 C C . LEU A 1 85 ? 3.980 5.786 10.389 1.00 21.28 83 LEU A C 1
ATOM 656 O O . LEU A 1 85 ? 4.443 4.771 9.856 1.00 16.04 83 LEU A O 1
ATOM 661 N N . SER A 1 86 ? 3.078 6.560 9.783 1.00 20.36 84 SER A N 1
ATOM 662 C CA . SER A 1 86 ? 2.593 6.218 8.450 1.00 19.56 84 SER A CA 1
ATOM 663 C C . SER A 1 86 ? 3.685 6.392 7.403 1.00 17.47 84 SER A C 1
ATOM 664 O O . SER A 1 86 ? 3.781 5.597 6.461 1.00 16.15 84 SER A O 1
ATOM 667 N N . GLN A 1 87 ? 4.514 7.429 7.548 1.00 15.07 85 GLN A N 1
ATOM 668 C CA . GLN A 1 87 ? 5.664 7.593 6.665 1.00 21.14 85 GLN A CA 1
ATOM 669 C C . GLN A 1 87 ? 6.607 6.400 6.759 1.00 20.48 85 GLN A C 1
ATOM 670 O O . GLN A 1 87 ? 7.119 5.921 5.738 1.00 19.90 85 GLN A O 1
ATOM 676 N N . ARG A 1 88 ? 6.843 5.898 7.977 1.00 16.78 86 ARG A N 1
ATOM 677 C CA . ARG A 1 88 ? 7.718 4.741 8.161 1.00 15.85 86 ARG A CA 1
ATOM 678 C C . ARG A 1 88 ? 7.201 3.526 7.405 1.00 15.87 86 ARG A C 1
ATOM 679 O O . ARG A 1 88 ? 7.985 2.765 6.824 1.00 10.93 86 ARG A O 1
ATOM 687 N N . ARG A 1 89 ? 5.886 3.310 7.424 1.00 16.30 87 ARG A N 1
ATOM 688 C CA . ARG A 1 89 ? 5.328 2.116 6.801 1.00 14.54 87 ARG A CA 1
ATOM 689 C C . ARG A 1 89 ? 5.371 2.214 5.280 1.00 11.60 87 ARG A C 1
ATOM 690 O O . ARG A 1 89 ? 5.649 1.221 4.596 1.00 14.16 87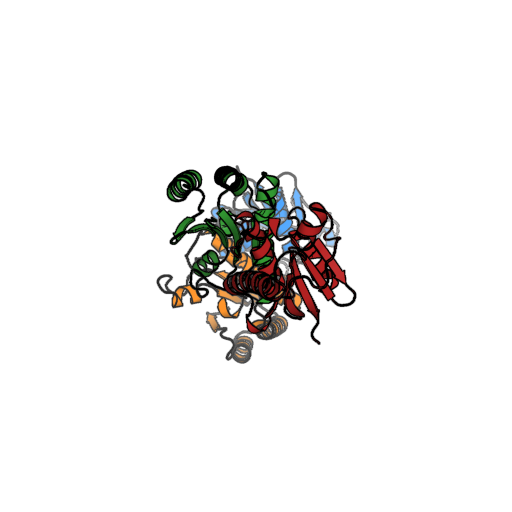 ARG A O 1
ATOM 698 N N . ALA A 1 90 ? 5.125 3.406 4.731 1.00 13.89 88 ALA A N 1
ATOM 699 C CA . ALA A 1 90 ? 5.252 3.595 3.289 1.00 12.56 88 ALA A CA 1
ATOM 700 C C . ALA A 1 90 ? 6.700 3.443 2.839 1.00 16.04 88 ALA A C 1
ATOM 701 O O . ALA A 1 90 ? 6.966 2.916 1.751 1.00 15.72 88 ALA A O 1
ATOM 703 N N . GLN A 1 91 ? 7.646 3.902 3.666 1.00 15.80 89 GLN A N 1
ATOM 704 C CA . GLN A 1 91 ? 9.067 3.727 3.373 1.00 21.52 89 GLN A CA 1
ATOM 705 C C . GLN A 1 91 ? 9.426 2.256 3.224 1.00 14.36 89 GLN A C 1
ATOM 706 O O . GLN A 1 91 ? 10.140 1.867 2.292 1.00 15.62 89 GLN A O 1
ATOM 712 N N . SER A 1 92 ? 8.948 1.422 4.151 1.00 14.64 90 SER A N 1
ATOM 713 C CA . SER A 1 92 ? 9.316 0.011 4.147 1.00 13.51 90 SER A CA 1
ATOM 714 C C . SER A 1 92 ? 8.822 -0.687 2.889 1.00 12.51 90 SER A C 1
ATOM 715 O O . SER A 1 92 ? 9.554 -1.475 2.278 1.00 13.01 90 SER A O 1
ATOM 718 N N . VAL A 1 93 ? 7.577 -0.419 2.495 1.00 13.24 91 VAL A N 1
ATOM 719 C CA . VAL A 1 93 ? 7.022 -1.026 1.290 1.00 11.01 91 VAL A CA 1
ATOM 720 C C . VAL A 1 93 ? 7.811 -0.583 0.064 1.00 14.60 91 VAL A C 1
ATOM 721 O O . VAL A 1 93 ? 8.175 -1.398 -0.793 1.00 12.97 91 VAL A O 1
ATOM 725 N N . ALA A 1 94 ? 8.096 0.718 -0.028 1.00 15.25 92 ALA A N 1
ATOM 726 C CA . ALA A 1 94 ? 8.861 1.236 -1.158 1.00 16.30 92 ALA A CA 1
ATOM 727 C C . ALA A 1 94 ? 10.268 0.657 -1.189 1.00 13.17 92 ALA A C 1
ATOM 728 O O . ALA A 1 94 ? 10.778 0.303 -2.258 1.00 17.95 92 ALA A O 1
ATOM 730 N N . GLY A 1 95 ? 10.916 0.565 -0.026 1.00 13.95 93 GLY A N 1
ATOM 731 C CA . GLY A 1 95 ? 12.248 -0.017 0.021 1.00 17.29 93 GLY A CA 1
ATOM 732 C C . GLY A 1 95 ? 12.266 -1.464 -0.431 1.00 16.45 93 GLY A C 1
ATOM 733 O O . GLY A 1 95 ? 13.190 -1.896 -1.124 1.00 18.95 93 GLY A O 1
ATOM 734 N N . TYR A 1 96 ? 11.241 -2.230 -0.050 1.00 13.34 94 TYR A N 1
ATOM 735 C CA . TYR A 1 96 ? 11.153 -3.618 -0.493 1.00 13.75 94 TYR A CA 1
ATOM 736 C C . TYR A 1 96 ? 10.984 -3.697 -2.005 1.00 13.98 94 TYR A C 1
ATOM 737 O O . TYR A 1 96 ? 11.685 -4.458 -2.681 1.00 15.97 94 TYR A O 1
ATOM 746 N N . LEU A 1 97 ? 10.050 -2.915 -2.552 1.00 12.06 95 LEU A N 1
ATOM 747 C CA . LEU A 1 97 ? 9.796 -2.952 -3.989 1.00 12.19 95 LEU A CA 1
ATOM 748 C C . LEU A 1 97 ? 11.041 -2.580 -4.785 1.00 9.69 95 LEU A C 1
ATOM 749 O O . LEU A 1 97 ? 11.318 -3.178 -5.831 1.00 11.35 95 LEU A O 1
ATOM 754 N N . THR A 1 98 ? 11.808 -1.600 -4.303 1.00 12.06 96 THR A N 1
ATOM 755 C CA . THR A 1 98 ? 13.032 -1.217 -5.002 1.00 16.48 96 THR A CA 1
ATOM 756 C C . THR A 1 98 ? 14.092 -2.306 -4.898 1.00 14.41 96 THR A C 1
ATOM 757 O O . THR A 1 98 ? 14.844 -2.539 -5.853 1.00 17.25 96 THR A O 1
ATOM 761 N N . ALA A 1 99 ? 14.168 -2.984 -3.750 1.00 12.79 97 ALA A N 1
ATOM 762 C CA . ALA A 1 99 ? 15.082 -4.115 -3.624 1.00 13.50 97 ALA A CA 1
ATOM 763 C C . ALA A 1 99 ? 14.737 -5.221 -4.612 1.00 16.28 97 ALA A C 1
ATOM 764 O O . ALA A 1 99 ? 15.625 -5.962 -5.049 1.00 17.58 97 ALA A O 1
ATOM 766 N N . GLN A 1 100 ? 13.462 -5.343 -4.979 1.00 15.92 98 GLN A N 1
ATOM 767 C CA . GLN A 1 100 ? 13.031 -6.341 -5.950 1.00 17.15 98 GLN A CA 1
ATOM 768 C C . GLN A 1 100 ? 13.252 -5.907 -7.393 1.00 20.15 98 GLN A C 1
ATOM 769 O O . GLN A 1 100 ? 12.966 -6.689 -8.305 1.00 25.61 98 GLN A O 1
ATOM 775 N N . GLY A 1 101 ? 13.746 -4.695 -7.630 1.00 17.94 99 GLY A N 1
ATOM 776 C CA . GLY A 1 101 ? 14.086 -4.266 -8.971 1.00 17.73 99 GLY A CA 1
ATOM 777 C C . GLY A 1 101 ? 13.174 -3.223 -9.577 1.00 21.58 99 GLY A C 1
ATOM 778 O O . GLY A 1 101 ? 13.371 -2.864 -10.744 1.00 17.19 99 GLY A O 1
ATOM 779 N N . VAL A 1 102 ? 12.181 -2.728 -8.841 1.00 17.21 100 VAL A N 1
ATOM 780 C CA . VAL A 1 102 ? 11.364 -1.633 -9.346 1.00 14.87 100 VAL A CA 1
ATOM 781 C C . VAL A 1 102 ? 12.198 -0.360 -9.360 1.00 18.56 100 VAL A C 1
ATOM 782 O O . VAL A 1 102 ? 12.858 -0.022 -8.369 1.00 16.09 100 VAL A O 1
ATOM 786 N N . ASP A 1 103 ? 12.185 0.343 -10.493 1.00 16.19 101 ASP A N 1
ATOM 787 C CA . ASP A 1 103 ? 12.949 1.578 -10.636 1.00 15.18 101 ASP A CA 1
ATOM 788 C C . ASP A 1 103 ? 12.523 2.584 -9.574 1.00 19.74 101 ASP A C 1
ATOM 789 O O . ASP A 1 103 ? 11.351 2.965 -9.503 1.00 21.72 101 ASP A O 1
ATOM 794 N N . GLY A 1 104 ? 13.482 3.012 -8.749 1.00 16.04 102 GLY A N 1
ATOM 795 C CA . GLY A 1 104 ? 13.165 3.940 -7.676 1.00 16.02 102 GLY A CA 1
ATOM 796 C C . GLY A 1 104 ? 12.613 5.263 -8.168 1.00 21.18 102 GLY A C 1
ATOM 797 O O . GLY A 1 104 ? 11.841 5.918 -7.463 1.00 21.88 102 GLY A O 1
ATOM 798 N N . THR A 1 105 ? 12.991 5.670 -9.382 1.00 14.87 103 THR A N 1
ATOM 799 C CA . THR A 1 105 ? 12.514 6.915 -9.972 1.00 22.15 103 THR A CA 1
ATOM 800 C C . THR A 1 105 ? 11.030 6.864 -10.331 1.00 26.70 103 THR A C 1
ATOM 801 O O . THR A 1 105 ? 10.423 7.917 -10.544 1.00 26.09 103 THR A O 1
ATOM 805 N N . ARG A 1 106 ? 10.419 5.682 -10.365 1.00 17.21 104 ARG A N 1
ATOM 806 C CA . ARG A 1 106 ? 8.987 5.590 -10.614 1.00 19.97 104 ARG A CA 1
ATOM 807 C C . ARG A 1 106 ? 8.152 5.701 -9.345 1.00 21.39 104 ARG A C 1
ATOM 808 O O . ARG A 1 106 ? 6.922 5.777 -9.437 1.00 23.62 104 ARG A O 1
ATOM 816 N N . LEU A 1 107 ? 8.787 5.732 -8.178 1.00 19.76 105 LEU A N 1
ATOM 817 C CA . LEU A 1 107 ? 8.105 5.656 -6.895 1.00 19.21 105 LEU A CA 1
ATOM 818 C C . LEU A 1 107 ? 8.120 7.004 -6.190 1.00 20.63 105 LEU A C 1
ATOM 819 O O . LEU A 1 107 ? 9.119 7.728 -6.231 1.00 20.75 105 LEU A O 1
ATOM 824 N N . SER A 1 108 ? 7.007 7.331 -5.543 1.00 19.55 106 SER A N 1
ATOM 825 C CA . SER A 1 108 ? 6.951 8.398 -4.556 1.00 18.40 106 SER A CA 1
ATOM 826 C C . SER A 1 108 ? 6.207 7.868 -3.340 1.00 20.22 106 SER A C 1
ATOM 827 O O . SER A 1 108 ? 5.327 7.012 -3.464 1.00 22.88 106 SER A O 1
ATOM 830 N N . THR A 1 109 ? 6.588 8.344 -2.157 1.00 17.84 107 THR A N 1
ATOM 831 C CA . THR A 1 109 ? 5.955 7.863 -0.937 1.00 21.97 107 THR A CA 1
ATOM 832 C C . THR A 1 109 ? 5.584 9.025 -0.034 1.00 26.28 107 THR A C 1
ATOM 833 O O . THR A 1 109 ? 6.301 10.028 0.041 1.00 23.46 107 THR A O 1
ATOM 837 N N . ARG A 1 110 ? 4.451 8.872 0.647 1.00 19.85 108 ARG A N 1
ATOM 838 C CA . ARG A 1 110 ? 3.974 9.826 1.632 1.00 25.80 108 ARG A CA 1
ATOM 839 C C . ARG A 1 110 ? 3.437 9.070 2.832 1.00 24.93 108 ARG A C 1
ATOM 840 O O . ARG A 1 110 ? 3.019 7.913 2.725 1.00 19.97 108 ARG A O 1
ATOM 848 N N . GLY A 1 111 ? 3.474 9.728 3.982 1.00 18.18 109 GLY A N 1
ATOM 849 C CA . GLY A 1 111 ? 2.629 9.386 5.110 1.00 15.48 109 GLY A CA 1
ATOM 850 C C . GLY A 1 111 ? 1.526 10.427 5.184 1.00 31.86 109 GLY A C 1
ATOM 851 O O . GLY A 1 111 ? 1.771 11.614 4.952 1.00 30.26 109 GLY A O 1
ATOM 852 N N . MET A 1 112 ? 0.310 9.975 5.470 1.00 22.95 110 MET A N 1
ATOM 853 C CA . MET A 1 112 ? -0.826 10.873 5.589 1.00 21.17 110 MET A CA 1
ATOM 854 C C . MET A 1 112 ? -1.448 10.852 6.971 1.00 21.26 110 MET A C 1
ATOM 855 O O . MET A 1 112 ? -2.395 11.607 7.220 1.00 26.69 110 MET A O 1
ATOM 860 N N . GLY A 1 113 ? -0.930 10.026 7.875 1.00 21.14 111 GLY A N 1
ATOM 861 C CA . GLY A 1 113 ? -1.486 9.890 9.195 1.00 19.59 111 GLY A CA 1
ATOM 862 C C . GLY A 1 113 ? -2.968 9.591 9.150 1.00 18.06 111 GLY A C 1
ATOM 863 O O . GLY A 1 113 ? -3.438 8.740 8.389 1.00 17.46 111 GLY A O 1
ATOM 864 N N . PRO A 1 114 ? -3.742 10.326 9.949 1.00 17.87 112 PRO A N 1
ATOM 865 C CA . PRO A 1 114 ? -5.171 10.031 10.087 1.00 13.30 112 PRO A CA 1
ATOM 866 C C . PRO A 1 114 ? -6.056 10.630 9.006 1.00 18.35 112 PRO A C 1
ATOM 867 O O . PRO A 1 114 ? -7.281 10.482 9.092 1.00 23.23 112 PRO A O 1
ATOM 871 N N . ASP A 1 115 ? -5.496 11.285 7.993 1.00 18.43 113 ASP A N 1
ATOM 872 C CA . ASP A 1 115 ? -6.329 11.885 6.961 1.00 18.47 113 ASP A CA 1
ATOM 873 C C . ASP A 1 115 ? -6.918 10.815 6.045 1.00 19.18 113 ASP A C 1
ATOM 874 O O . ASP A 1 115 ? -6.388 9.709 5.908 1.00 18.89 113 ASP A O 1
ATOM 879 N N . GLN A 1 116 ? -8.029 11.173 5.410 1.00 13.57 114 GLN A N 1
ATOM 880 C CA . GLN A 1 116 ? -8.776 10.283 4.529 1.00 14.76 114 GLN A CA 1
ATOM 881 C C . GLN A 1 116 ? -9.038 8.898 5.141 1.00 19.93 114 GLN A C 1
ATOM 882 O O . GLN A 1 116 ? -8.644 7.885 4.560 1.00 22.88 114 GLN A O 1
ATOM 888 N N . PRO A 1 117 ? -9.696 8.834 6.296 1.00 18.39 115 PRO A N 1
ATOM 889 C CA . PRO A 1 117 ? -10.080 7.514 6.815 1.00 18.42 115 PRO A CA 1
ATOM 890 C C . PRO A 1 117 ? -11.045 6.835 5.855 1.00 20.10 115 PRO A C 1
ATOM 891 O O . PRO A 1 117 ? -11.886 7.485 5.231 1.00 20.15 115 PRO A O 1
ATOM 895 N N . ILE A 1 118 ? -10.895 5.515 5.707 1.00 19.17 116 ILE A N 1
ATOM 896 C CA . ILE A 1 118 ? -11.853 4.754 4.909 1.00 19.43 116 ILE A CA 1
ATOM 897 C C . ILE A 1 118 ? -12.957 4.156 5.765 1.00 24.90 116 ILE A C 1
ATOM 898 O O . ILE A 1 118 ? -13.908 3.576 5.218 1.00 22.78 116 ILE A O 1
ATOM 903 N N . ALA A 1 119 ? -12.866 4.283 7.086 1.00 19.66 117 ALA A N 1
ATOM 904 C CA . ALA A 1 119 ? -13.876 3.768 7.996 1.00 19.04 117 ALA A CA 1
ATOM 905 C C . ALA A 1 119 ? -13.881 4.644 9.240 1.00 18.39 117 ALA A C 1
ATOM 906 O O . ALA A 1 119 ? -13.046 5.538 9.397 1.00 17.97 117 ALA A O 1
ATOM 908 N N . SER A 1 120 ? -14.830 4.380 10.132 1.00 19.93 118 SER A N 1
ATOM 909 C CA . SER A 1 120 ? -14.994 5.221 11.310 1.00 20.65 118 SER A CA 1
ATOM 910 C C . SER A 1 120 ? -13.901 4.941 12.330 1.00 19.84 118 SER A C 1
ATOM 911 O O . SER A 1 120 ? -13.619 3.784 12.656 1.00 24.76 118 SER A O 1
ATOM 914 N N . ASN A 1 121 ? -13.296 6.009 12.841 1.00 19.78 119 ASN A N 1
ATOM 915 C CA . ASN A 1 121 ? -12.331 5.906 13.925 1.00 24.46 119 ASN A CA 1
ATOM 916 C C . ASN A 1 121 ? -12.989 5.693 15.283 1.00 23.40 119 ASN A C 1
ATOM 917 O O . ASN A 1 121 ? -12.280 5.618 16.292 1.00 20.95 119 ASN A O 1
ATOM 922 N N . SER A 1 122 ? -14.319 5.582 15.330 1.00 27.19 120 SER A N 1
ATOM 923 C CA . SER A 1 122 ? -15.038 5.370 16.579 1.00 28.39 120 SER A CA 1
ATOM 924 C C . SER A 1 122 ? -15.141 3.904 16.976 1.00 29.42 120 SER A C 1
ATOM 925 O O . SER A 1 122 ? -15.473 3.613 18.131 1.00 27.34 120 SER A O 1
ATOM 928 N N . THR A 1 123 ? -14.878 2.978 16.056 1.00 20.05 121 THR A N 1
ATOM 929 C CA . THR A 1 123 ? -14.934 1.552 16.341 1.00 23.12 121 THR A CA 1
ATOM 930 C C . THR A 1 123 ? -13.556 0.934 16.157 1.00 21.78 121 THR A C 1
ATOM 931 O O . THR A 1 123 ? -12.727 1.439 15.395 1.00 20.16 121 THR A O 1
ATOM 935 N N . ALA A 1 124 ? -13.325 -0.178 16.860 1.00 24.27 122 ALA A N 1
ATOM 936 C CA . ALA A 1 124 ? -12.013 -0.817 16.823 1.00 27.80 122 ALA A CA 1
ATOM 937 C C . ALA A 1 124 ? -11.688 -1.352 15.434 1.00 25.16 122 ALA A C 1
ATOM 938 O O . ALA A 1 124 ? -10.570 -1.166 14.939 1.00 23.99 122 ALA A O 1
ATOM 940 N N . ASP A 1 125 ? -12.642 -2.023 14.783 1.00 26.12 123 ASP A N 1
ATOM 941 C CA . ASP A 1 125 ? -12.349 -2.536 13.450 1.00 32.97 123 ASP A CA 1
ATOM 942 C C . ASP A 1 125 ? -12.426 -1.453 12.383 1.00 27.45 123 ASP A C 1
ATOM 943 O O . ASP A 1 125 ? -11.900 -1.649 11.283 1.00 28.77 123 ASP A O 1
ATOM 948 N N . GLY A 1 126 ? -13.055 -0.315 12.679 1.00 27.67 124 GLY A N 1
ATOM 949 C CA . GLY A 1 126 ? -12.912 0.834 11.801 1.00 25.07 124 GLY A CA 1
ATOM 950 C C . GLY A 1 126 ? -11.514 1.421 11.868 1.00 21.75 124 GLY A C 1
ATOM 951 O O . GLY A 1 126 ? -10.885 1.681 10.839 1.00 15.32 124 GLY A O 1
ATOM 952 N N . ARG A 1 127 ? -11.006 1.625 13.089 1.00 15.07 125 ARG A N 1
ATOM 953 C CA . ARG A 1 12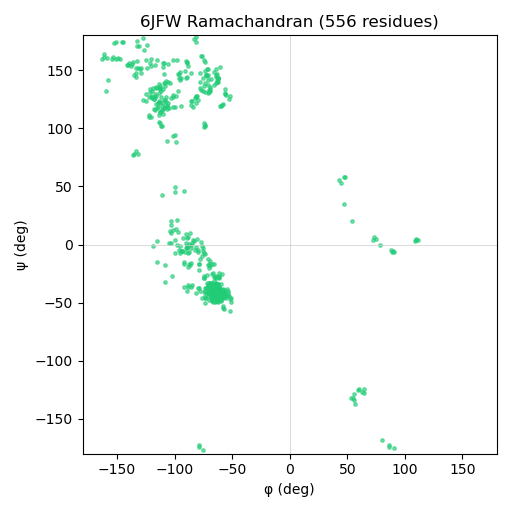7 ? -9.638 2.105 13.262 1.00 14.70 125 ARG A CA 1
ATOM 954 C C . ARG A 1 127 ? -8.636 1.167 12.603 1.00 18.69 125 ARG A C 1
ATOM 955 O O . ARG A 1 127 ? -7.667 1.618 11.981 1.00 18.45 125 ARG A O 1
ATOM 963 N N . ALA A 1 128 ? -8.855 -0.145 12.724 1.00 19.23 126 ALA A N 1
ATOM 964 C CA . ALA A 1 128 ? -7.936 -1.109 12.127 1.00 24.79 126 ALA A CA 1
ATOM 965 C C . ALA A 1 128 ? -7.938 -1.009 10.607 1.00 22.07 126 ALA A C 1
ATOM 966 O O . ALA A 1 128 ? -6.892 -1.167 9.966 1.00 20.39 126 ALA A O 1
ATOM 968 N N . GLN A 1 129 ? -9.104 -0.749 10.010 1.00 14.43 127 GLN A N 1
ATOM 969 C CA . GLN A 1 129 ? -9.172 -0.592 8.561 1.00 22.01 127 GLN A CA 1
ATOM 970 C C . GLN A 1 129 ? -8.416 0.641 8.092 1.00 18.81 127 GLN A C 1
ATOM 971 O O . GLN A 1 129 ? -7.878 0.649 6.979 1.00 16.37 127 GLN A O 1
ATOM 977 N N . ASN A 1 130 ? -8.374 1.690 8.914 1.00 13.00 128 ASN A N 1
ATOM 978 C CA . ASN A 1 130 ? -7.712 2.920 8.500 1.00 15.80 128 ASN A CA 1
ATOM 979 C C . ASN A 1 130 ? -6.196 2.777 8.520 1.00 13.78 128 ASN A C 1
ATOM 980 O O . ASN A 1 130 ? -5.502 3.470 7.768 1.00 14.32 128 ASN A O 1
ATOM 985 N N . ARG A 1 131 ? -5.667 1.891 9.360 1.00 12.57 129 ARG A N 1
ATOM 986 C CA . ARG A 1 131 ? -4.240 1.579 9.346 1.00 13.58 129 ARG A CA 1
ATOM 987 C C . ARG A 1 131 ? -3.947 0.730 8.119 1.00 13.69 129 ARG A C 1
ATOM 988 O O . ARG A 1 131 ? -4.235 -0.468 8.090 1.00 15.07 129 ARG A O 1
ATOM 996 N N . ARG A 1 132 ? -3.366 1.351 7.098 1.00 14.11 130 ARG A N 1
ATOM 997 C CA . ARG A 1 132 ? -3.195 0.695 5.813 1.00 14.12 130 ARG A CA 1
ATOM 998 C C . ARG A 1 132 ? -2.132 1.437 5.022 1.00 12.58 130 ARG A C 1
ATOM 999 O O . ARG A 1 132 ? -1.779 2.577 5.336 1.00 9.27 130 ARG A O 1
ATOM 1007 N N . VAL A 1 133 ? -1.631 0.773 3.986 1.00 10.59 131 VAL A N 1
ATOM 1008 C CA . VAL A 1 133 ? -0.801 1.400 2.966 1.00 11.51 131 VAL A CA 1
ATOM 1009 C C . VAL A 1 133 ? -1.530 1.263 1.639 1.00 14.44 131 VAL A C 1
ATOM 1010 O O . VAL A 1 133 ? -2.055 0.190 1.322 1.00 15.44 131 VAL A O 1
ATOM 1014 N N . GLU A 1 134 ? -1.584 2.353 0.880 1.00 14.26 132 GLU A N 1
ATOM 1015 C CA . GLU A 1 134 ? -2.229 2.374 -0.422 1.00 12.40 132 GLU A CA 1
ATOM 1016 C C . GLU A 1 134 ? -1.182 2.581 -1.508 1.00 14.91 132 GLU A C 1
ATOM 1017 O O . GLU A 1 134 ? -0.274 3.405 -1.360 1.00 15.32 132 GLU A O 1
ATOM 1023 N N . VAL A 1 135 ? -1.301 1.814 -2.587 1.00 11.61 133 VAL A N 1
ATOM 1024 C CA . VAL A 1 135 ? -0.454 1.959 -3.766 1.00 13.24 133 VAL A CA 1
ATOM 1025 C C . VAL A 1 135 ? -1.342 2.436 -4.904 1.00 16.13 133 VAL A C 1
ATOM 1026 O O . VAL A 1 135 ? -2.201 1.689 -5.388 1.00 17.78 133 VAL A O 1
ATOM 1030 N N . ASN A 1 136 ? -1.141 3.676 -5.334 1.00 10.83 134 ASN A N 1
ATOM 1031 C CA . ASN A 1 136 ? -1.896 4.250 -6.438 1.00 13.65 134 ASN A CA 1
ATOM 1032 C C . ASN A 1 136 ? -1.071 4.169 -7.715 1.00 18.82 134 ASN A C 1
ATOM 1033 O O . ASN A 1 136 ? 0.088 4.598 -7.741 1.00 16.67 134 ASN A O 1
ATOM 1038 N N . LEU A 1 137 ? -1.668 3.610 -8.765 1.00 13.41 135 LEU A N 1
ATOM 1039 C CA . LEU A 1 137 ? -1.049 3.516 -10.083 1.00 16.27 135 LEU A CA 1
ATOM 1040 C C . LEU A 1 137 ? -1.794 4.464 -11.015 1.00 18.47 135 LEU A C 1
ATOM 1041 O O . LEU A 1 137 ? -2.965 4.237 -11.338 1.00 19.65 135 LEU A O 1
ATOM 1046 N N . ARG A 1 138 ? -1.119 5.523 -11.439 1.00 15.22 136 ARG A N 1
ATOM 1047 C CA . ARG A 1 138 ? -1.688 6.534 -12.300 1.00 18.07 136 ARG A CA 1
ATOM 1048 C C . ARG A 1 138 ? -1.056 6.496 -13.678 1.00 16.87 136 ARG A C 1
ATOM 1049 O O . ARG A 1 138 ? 0.175 6.566 -13.776 1.00 17.95 136 ARG A O 1
ATOM 1057 N N . PRO A 1 139 ? -1.835 6.413 -14.760 1.00 19.63 137 PRO A N 1
ATOM 1058 C CA . PRO A 1 139 ? -1.223 6.357 -16.092 1.00 25.56 137 PRO A CA 1
ATOM 1059 C C . PRO A 1 139 ? -0.469 7.642 -16.397 1.00 29.56 137 PRO A C 1
ATOM 1060 O O . PRO A 1 139 ? -0.795 8.717 -15.892 1.00 25.79 137 PRO A O 1
ATOM 1064 N N . VAL A 1 140 ? 0.562 7.511 -17.220 1.00 31.21 138 VAL A N 1
ATOM 1065 C CA . VAL A 1 140 ? 1.300 8.663 -17.730 1.00 36.62 138 VAL A CA 1
ATOM 1066 C C . VAL A 1 140 ? 1.100 8.702 -19.237 1.00 39.46 138 VAL A C 1
ATOM 1067 O O . VAL A 1 140 ? 0.747 7.684 -19.858 1.00 38.80 138 VAL A O 1
ATOM 1071 N N . PRO A 1 141 ? 1.298 9.869 -19.864 1.00 43.60 139 PRO A N 1
ATOM 1072 C CA . PRO A 1 141 ? 1.288 9.882 -21.329 1.00 47.37 139 PRO A CA 1
ATOM 1073 C C . PRO A 1 141 ? 2.483 9.131 -21.910 1.00 43.42 139 PRO A C 1
ATOM 1074 O O . PRO A 1 141 ? 2.318 8.373 -22.864 1.00 57.43 139 PRO A O 1
ATOM 1078 N N . GLY B 1 1 ? 1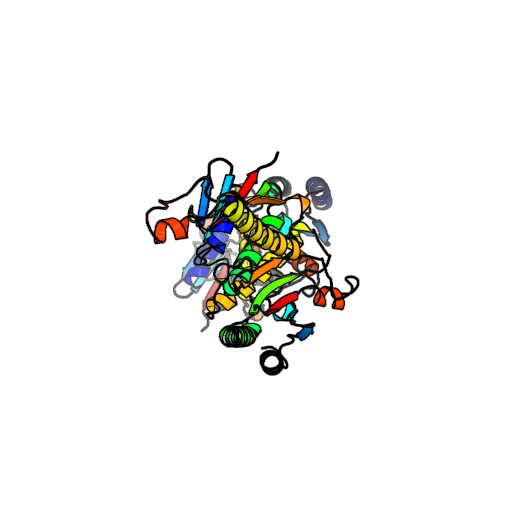5.472 -26.101 6.041 1.00 25.94 -1 GLY B N 1
ATOM 1079 C CA . GLY B 1 1 ? 15.426 -24.675 6.314 1.00 48.89 -1 GLY B CA 1
ATOM 1080 C C . GLY B 1 1 ? 16.527 -24.250 7.266 1.00 44.48 -1 GLY B C 1
ATOM 1081 O O . GLY B 1 1 ? 16.312 -24.122 8.472 1.00 50.84 -1 GLY B O 1
ATOM 1082 N N . SER B 1 2 ? 17.711 -24.021 6.707 1.00 42.92 0 SER B N 1
ATOM 1083 C CA . SER B 1 2 ? 17.876 -24.092 5.261 1.00 28.94 0 SER B CA 1
ATOM 1084 C C . SER B 1 2 ? 18.671 -25.322 4.834 1.00 27.87 0 SER B C 1
ATOM 1085 O O . SER B 1 2 ? 18.438 -25.877 3.760 1.00 19.78 0 SER B O 1
ATOM 1088 N N . ASP B 1 3 ? 19.607 -25.750 5.685 1.00 28.23 1 ASP B N 1
ATOM 1089 C CA . ASP B 1 3 ? 20.462 -26.880 5.338 1.00 27.11 1 ASP B CA 1
ATOM 1090 C C . ASP B 1 3 ? 19.675 -28.181 5.243 1.00 20.76 1 ASP B C 1
ATOM 1091 O O . ASP B 1 3 ? 19.995 -29.037 4.410 1.00 18.13 1 ASP B O 1
ATOM 1096 N N . LYS B 1 4 ? 18.649 -28.348 6.080 1.00 22.98 2 LYS B N 1
ATOM 1097 C CA . LYS B 1 4 ? 17.884 -29.590 6.068 1.00 21.67 2 LYS B CA 1
ATOM 1098 C C . LYS B 1 4 ? 17.098 -29.741 4.771 1.00 17.91 2 LYS B C 1
ATOM 1099 O O . LYS B 1 4 ? 17.123 -30.804 4.140 1.00 12.93 2 LYS B O 1
ATOM 1105 N N . GLN B 1 5 ? 16.394 -28.685 4.353 1.00 14.34 3 GLN B N 1
ATOM 1106 C CA . GLN B 1 5 ? 15.662 -28.751 3.092 1.00 17.36 3 GLN B CA 1
ATOM 1107 C C . GLN B 1 5 ? 16.610 -28.950 1.917 1.00 11.65 3 GLN B C 1
ATOM 1108 O O . GLN B 1 5 ? 16.305 -29.705 0.986 1.00 10.36 3 GLN B O 1
ATOM 1114 N N . GLU B 1 6 ? 17.769 -28.287 1.946 1.00 13.30 4 GLU B N 1
ATOM 1115 C CA . GLU B 1 6 ? 18.722 -28.419 0.849 1.00 15.50 4 GLU B CA 1
ATOM 1116 C C . GLU B 1 6 ? 19.211 -29.854 0.708 1.00 13.34 4 GLU B C 1
ATOM 1117 O O . GLU B 1 6 ? 19.287 -30.385 -0.406 1.00 13.10 4 GLU B O 1
ATOM 1123 N N . ALA B 1 7 ? 19.551 -30.499 1.827 1.00 15.55 5 ALA B N 1
ATOM 1124 C CA . ALA B 1 7 ? 19.999 -31.887 1.771 1.00 14.02 5 ALA B CA 1
ATOM 1125 C C . ALA B 1 7 ? 18.884 -32.805 1.288 1.00 15.95 5 ALA B C 1
ATOM 1126 O O . ALA B 1 7 ? 19.134 -33.764 0.549 1.00 17.38 5 ALA B O 1
ATOM 1128 N N . GLU B 1 8 ? 17.644 -32.527 1.696 1.00 13.35 6 GLU B N 1
ATOM 1129 C CA . GLU B 1 8 ? 16.524 -33.327 1.217 1.00 14.94 6 GLU B CA 1
ATOM 1130 C C . GLU B 1 8 ? 16.289 -33.102 -0.272 1.00 17.22 6 GLU B C 1
ATOM 1131 O O . GLU B 1 8 ? 15.986 -34.049 -1.007 1.00 13.88 6 GLU B O 1
ATOM 1137 N N . LEU B 1 9 ? 16.454 -31.862 -0.741 1.00 12.77 7 LEU B N 1
ATOM 1138 C CA . LEU B 1 9 ? 16.263 -31.577 -2.160 1.00 15.26 7 LEU B CA 1
ATOM 1139 C C . LEU B 1 9 ? 17.330 -32.248 -3.016 1.00 13.34 7 LEU B C 1
ATOM 1140 O O . LEU B 1 9 ? 17.026 -32.771 -4.095 1.00 13.28 7 LEU B O 1
ATOM 1145 N N . ARG B 1 10 ? 18.586 -32.242 -2.559 1.00 11.27 8 ARG B N 1
ATOM 1146 C CA . ARG B 1 10 ? 19.637 -32.938 -3.298 1.00 14.33 8 ARG B CA 1
ATOM 1147 C C . ARG B 1 10 ? 19.323 -34.422 -3.424 1.00 15.76 8 ARG B C 1
ATOM 1148 O O . ARG B 1 10 ? 19.518 -35.017 -4.491 1.00 17.85 8 ARG B O 1
ATOM 1156 N N . ARG B 1 11 ? 18.832 -35.031 -2.345 1.00 13.16 9 ARG B N 1
ATOM 1157 C CA . ARG B 1 11 ? 18.416 -36.428 -2.386 1.00 16.49 9 ARG B CA 1
ATOM 1158 C C . ARG B 1 11 ? 17.351 -36.650 -3.452 1.00 16.18 9 ARG B C 1
ATOM 1159 O O . ARG B 1 11 ? 17.504 -37.496 -4.340 1.00 17.46 9 ARG B O 1
ATOM 1167 N N . GLN B 1 12 ? 16.258 -35.886 -3.375 1.00 16.13 10 GLN B N 1
ATOM 1168 C CA . GLN B 1 12 ? 15.133 -36.097 -4.278 1.00 16.47 10 GLN B CA 1
ATOM 1169 C C . GLN B 1 12 ? 15.502 -35.830 -5.731 1.00 20.51 10 GLN B C 1
ATOM 1170 O O . GLN B 1 12 ? 14.968 -36.484 -6.633 1.00 17.21 10 GLN B O 1
ATOM 1176 N N . MET B 1 13 ? 16.396 -34.879 -5.983 1.00 14.71 11 MET B N 1
ATOM 1177 C CA . MET B 1 13 ? 16.707 -34.491 -7.353 1.00 18.87 11 MET B CA 1
ATOM 1178 C C . MET B 1 13 ? 17.851 -35.291 -7.961 1.00 17.62 11 MET B C 1
ATOM 1179 O O . MET B 1 13 ? 18.211 -35.042 -9.115 1.00 17.57 11 MET B O 1
ATOM 1184 N N . GLU B 1 14 ? 18.423 -36.242 -7.224 1.00 15.90 12 GLU B N 1
ATOM 1185 C CA . GLU B 1 14 ? 19.492 -37.070 -7.771 1.00 20.98 12 GLU B CA 1
ATOM 1186 C C . GLU B 1 14 ? 19.035 -37.768 -9.044 1.00 17.89 12 GLU B C 1
ATOM 1187 O O . GLU B 1 14 ? 17.964 -38.387 -9.080 1.00 12.72 12 GLU B O 1
ATOM 1193 N N . GLY B 1 15 ? 19.844 -37.659 -10.095 1.00 18.49 13 GLY B N 1
ATOM 1194 C CA . GLY B 1 15 ? 19.590 -38.349 -11.342 1.00 23.83 13 GLY B CA 1
ATOM 1195 C C . GLY B 1 15 ? 18.452 -37.807 -12.181 1.00 25.24 13 GLY B C 1
ATOM 1196 O O . GLY B 1 15 ? 18.106 -38.434 -13.190 1.00 19.85 13 GLY B O 1
ATOM 1197 N N . THR B 1 16 ? 17.853 -36.676 -11.806 1.00 18.00 14 THR B N 1
ATOM 1198 C CA . THR B 1 16 ? 16.798 -36.068 -12.610 1.00 15.54 14 THR B CA 1
ATOM 1199 C C . THR B 1 16 ? 17.321 -35.043 -13.606 1.00 24.22 14 THR B C 1
ATOM 1200 O O . THR B 1 16 ? 16.583 -34.659 -14.520 1.00 22.82 14 THR B O 1
ATOM 1204 N N . GLY B 1 17 ? 18.563 -34.589 -13.453 1.00 19.47 15 GLY B N 1
ATOM 1205 C CA . GLY B 1 17 ? 19.070 -33.479 -14.226 1.00 20.01 15 GLY B CA 1
ATOM 1206 C C . GLY B 1 17 ? 18.834 -32.121 -13.602 1.00 20.21 15 GLY B C 1
ATOM 1207 O O . GLY B 1 17 ? 19.327 -31.118 -14.135 1.00 19.15 15 GLY B O 1
ATOM 1208 N N . VAL B 1 18 ? 18.094 -32.055 -12.499 1.00 16.98 16 VAL B N 1
ATOM 1209 C CA . VAL B 1 18 ? 17.890 -30.801 -11.783 1.00 19.62 16 VAL B CA 1
ATOM 1210 C C . VAL B 1 18 ? 19.100 -30.530 -10.903 1.00 23.23 16 VAL B C 1
ATOM 1211 O O . VAL B 1 18 ? 19.518 -31.388 -10.116 1.00 21.43 16 VAL B O 1
ATOM 1215 N N . GLU B 1 19 ? 19.667 -29.337 -11.035 1.00 18.44 17 GLU B N 1
ATOM 1216 C CA . GLU B 1 19 ? 20.774 -28.916 -10.192 1.00 20.60 17 GLU B CA 1
ATOM 1217 C C . GLU B 1 19 ? 20.247 -28.216 -8.950 1.00 20.36 17 GLU B C 1
ATOM 1218 O O . GLU B 1 19 ? 19.248 -27.491 -9.004 1.00 16.99 17 GLU B O 1
ATOM 1224 N N . VAL B 1 20 ? 20.923 -28.435 -7.828 1.00 12.46 18 VAL B N 1
ATOM 1225 C CA . VAL B 1 20 ? 20.632 -27.746 -6.579 1.00 13.54 18 VAL B CA 1
ATOM 1226 C C . VAL B 1 20 ? 21.836 -26.881 -6.247 1.00 17.44 18 VAL B C 1
ATOM 1227 O O . VAL B 1 20 ? 22.957 -27.388 -6.118 1.00 15.45 18 VAL B O 1
ATOM 1231 N N . GLN B 1 21 ? 21.611 -25.577 -6.123 1.00 9.68 19 GLN B N 1
ATOM 1232 C CA . GLN B 1 21 ? 22.675 -24.625 -5.847 1.00 10.03 19 GLN B CA 1
ATOM 1233 C C . GLN B 1 21 ? 22.435 -23.947 -4.509 1.00 14.05 19 GLN B C 1
ATOM 1234 O O . GLN B 1 21 ? 21.354 -23.399 -4.266 1.00 15.86 19 GLN B O 1
ATOM 1240 N N . ARG B 1 22 ? 23.447 -24.000 -3.651 1.00 12.81 20 ARG B N 1
ATOM 1241 C CA . ARG B 1 22 ? 23.490 -23.226 -2.420 1.00 12.71 20 ARG B CA 1
ATOM 1242 C C . ARG B 1 22 ? 24.042 -21.846 -2.751 1.00 22.11 20 ARG B C 1
ATOM 1243 O O . ARG B 1 22 ? 25.143 -21.731 -3.300 1.00 18.09 20 ARG B O 1
ATOM 1251 N N . GLN B 1 23 ? 23.278 -20.797 -2.428 1.00 14.39 21 GLN B N 1
ATOM 1252 C CA . GLN B 1 23 ? 23.598 -19.436 -2.864 1.00 23.41 21 GLN B CA 1
ATOM 1253 C C . GLN B 1 23 ? 23.395 -18.500 -1.670 1.00 21.33 21 GLN B C 1
ATOM 1254 O O . GLN B 1 23 ? 22.398 -17.781 -1.574 1.00 19.26 21 GLN B O 1
ATOM 1260 N N . GLY B 1 24 ? 24.360 -18.513 -0.755 1.00 18.94 22 GLY B N 1
ATOM 1261 C CA . GLY B 1 24 ? 24.224 -17.723 0.457 1.00 18.09 22 GLY B CA 1
ATOM 1262 C C . GLY B 1 24 ? 23.056 -18.226 1.279 1.00 17.96 22 GLY B C 1
ATOM 1263 O O . GLY B 1 24 ? 22.936 -19.422 1.566 1.00 19.76 22 GLY B O 1
ATOM 1264 N N . ASP B 1 25 ? 22.161 -17.311 1.652 1.00 18.19 23 ASP B N 1
ATOM 1265 C CA . ASP B 1 25 ? 20.981 -17.707 2.407 1.00 21.70 23 ASP B CA 1
ATOM 1266 C C . ASP B 1 25 ? 19.940 -18.402 1.532 1.00 20.20 23 ASP B C 1
ATOM 1267 O O . ASP B 1 25 ? 18.950 -18.914 2.061 1.00 25.19 23 ASP B O 1
ATOM 1272 N N . ASP B 1 26 ? 20.141 -18.463 0.221 1.00 17.43 24 ASP B N 1
ATOM 1273 C CA . ASP B 1 26 ? 19.114 -18.963 -0.679 1.00 17.52 24 ASP B CA 1
ATOM 1274 C C . ASP B 1 26 ? 19.487 -20.323 -1.254 1.00 21.61 24 ASP B C 1
ATOM 1275 O O . ASP B 1 26 ? 20.661 -20.694 -1.335 1.00 16.82 24 ASP B O 1
ATOM 1280 N N . ILE B 1 27 ? 18.457 -21.063 -1.660 1.00 15.87 25 ILE B N 1
ATOM 1281 C CA . ILE B 1 27 ? 18.602 -22.275 -2.457 1.00 13.78 25 ILE B CA 1
ATOM 1282 C C . ILE B 1 27 ? 18.064 -21.983 -3.849 1.00 13.78 25 ILE B C 1
ATOM 1283 O O . ILE B 1 27 ? 16.984 -21.397 -3.993 1.00 17.50 25 ILE B O 1
ATOM 1288 N N . LYS B 1 28 ? 18.810 -22.390 -4.871 1.00 11.29 26 LYS B N 1
ATOM 1289 C CA . LYS B 1 28 ? 18.385 -22.244 -6.255 1.00 13.44 26 LYS B CA 1
ATOM 1290 C C . LYS B 1 28 ? 18.342 -23.610 -6.918 1.00 13.49 26 LYS B C 1
ATOM 1291 O O . LYS B 1 28 ? 19.299 -24.385 -6.821 1.00 13.13 26 LYS B O 1
ATOM 1297 N N . LEU B 1 29 ? 17.234 -23.900 -7.589 1.00 13.81 27 LEU B N 1
ATOM 1298 C CA . LEU B 1 29 ? 17.076 -25.120 -8.368 1.00 13.25 27 LEU B CA 1
ATOM 1299 C C . LEU B 1 29 ? 17.086 -24.748 -9.844 1.00 15.27 27 LEU B C 1
ATOM 1300 O O . LEU B 1 29 ? 16.300 -23.899 -10.277 1.00 15.09 27 LEU B O 1
ATOM 1305 N N . ILE B 1 30 ? 17.989 -25.365 -10.601 1.00 11.85 28 ILE B N 1
ATOM 1306 C CA . ILE B 1 30 ? 18.119 -25.142 -12.037 1.00 16.04 28 ILE B CA 1
ATOM 1307 C C . ILE B 1 30 ? 17.449 -26.301 -12.753 1.00 15.29 28 ILE B C 1
ATOM 1308 O O . ILE B 1 30 ? 17.878 -27.453 -12.616 1.00 15.60 28 ILE B O 1
ATOM 1313 N N . MET B 1 31 ? 16.411 -26.010 -13.527 1.00 12.43 29 MET B N 1
ATOM 1314 C CA . MET B 1 31 ? 15.704 -27.059 -14.249 1.00 15.64 29 MET B CA 1
ATOM 1315 C C . MET B 1 31 ? 15.904 -26.874 -15.746 1.00 19.49 29 MET B C 1
ATOM 1316 O O . MET B 1 31 ? 15.302 -25.963 -16.337 1.00 16.69 29 MET B O 1
ATOM 1321 N N . PRO B 1 32 ? 16.739 -27.689 -16.392 1.00 20.20 30 PRO B N 1
ATOM 1322 C CA . PRO B 1 32 ? 16.998 -27.500 -17.825 1.00 15.80 30 PRO B CA 1
ATOM 1323 C C . PRO B 1 32 ? 15.730 -27.688 -18.644 1.00 17.69 30 PRO B C 1
ATOM 1324 O O . PRO B 1 32 ? 14.892 -28.538 -18.340 1.00 15.69 30 PRO B O 1
ATOM 1328 N N . GLY B 1 33 ? 15.605 -26.879 -19.698 1.00 15.25 31 GLY B N 1
ATOM 1329 C CA . GLY B 1 33 ? 14.388 -26.896 -20.494 1.00 18.22 31 GLY B CA 1
ATOM 1330 C C . GLY B 1 33 ? 14.125 -28.235 -21.158 1.00 23.79 31 GLY B C 1
ATOM 1331 O O . GLY B 1 33 ? 12.976 -28.670 -21.261 1.00 18.38 31 GLY B O 1
ATOM 1332 N N . ASN B 1 34 ? 15.181 -28.909 -21.617 1.00 18.64 32 ASN B N 1
ATOM 1333 C CA . ASN B 1 34 ? 14.976 -30.187 -22.289 1.00 29.42 32 ASN B CA 1
ATOM 1334 C C . ASN B 1 34 ? 14.674 -31.324 -21.320 1.00 28.11 32 ASN B C 1
ATOM 1335 O O . ASN B 1 34 ? 14.300 -32.413 -21.769 1.00 29.80 32 ASN B O 1
ATOM 1340 N N . ILE B 1 35 ? 14.823 -31.101 -20.017 1.00 23.21 33 ILE B N 1
ATOM 1341 C CA . ILE B 1 35 ? 14.330 -32.041 -19.013 1.00 21.29 33 ILE B CA 1
ATOM 1342 C C . ILE B 1 35 ? 12.898 -31.715 -18.620 1.00 20.48 33 ILE B C 1
ATOM 1343 O O . ILE B 1 35 ? 12.069 -32.611 -18.444 1.00 23.59 33 ILE B O 1
ATOM 1348 N N . THR B 1 36 ? 12.604 -30.423 -18.496 1.00 20.77 34 THR B N 1
ATOM 1349 C CA . THR B 1 36 ? 11.404 -29.922 -17.842 1.00 21.50 34 THR B CA 1
ATOM 1350 C C . THR B 1 36 ? 10.198 -29.877 -18.770 1.00 23.33 34 THR B C 1
ATOM 1351 O O . THR B 1 36 ? 9.069 -30.120 -18.330 1.00 22.60 34 THR B O 1
ATOM 1355 N N . PHE B 1 37 ? 10.411 -29.577 -20.046 1.00 20.18 35 PHE B N 1
ATOM 1356 C CA . PHE B 1 37 ? 9.320 -29.324 -20.970 1.00 21.13 35 PHE B CA 1
ATOM 1357 C C . PHE B 1 37 ? 9.408 -30.240 -22.178 1.00 25.78 35 PHE B C 1
ATOM 1358 O O . PHE B 1 37 ? 10.489 -30.703 -22.557 1.00 20.03 35 PHE B O 1
ATOM 1366 N N . ALA B 1 38 ? 8.274 -30.411 -22.833 1.00 23.65 36 ALA B N 1
ATOM 1367 C CA . ALA B 1 38 ? 8.178 -31.093 -24.098 1.00 26.97 36 ALA B CA 1
ATOM 1368 C C . ALA B 1 38 ? 8.761 -30.122 -25.127 1.00 29.43 36 ALA B C 1
ATOM 1369 O O . ALA B 1 38 ? 8.657 -28.943 -24.976 1.00 25.64 36 ALA B O 1
ATOM 1371 N N . THR B 1 39 ? 9.350 -30.626 -26.179 1.00 30.59 37 THR B N 1
ATOM 1372 C CA . THR B 1 39 ? 10.053 -29.798 -27.129 1.00 36.77 37 THR B CA 1
ATOM 1373 C C . THR B 1 39 ? 9.250 -28.662 -27.647 1.00 34.88 37 THR B C 1
ATOM 1374 O O . THR B 1 39 ? 8.142 -28.805 -28.052 1.00 41.16 37 THR B O 1
ATOM 1378 N N . ASP B 1 40 ? 9.867 -27.516 -27.462 1.00 38.22 38 ASP B N 1
ATOM 1379 C CA . ASP B 1 40 ? 9.403 -26.179 -27.757 1.00 41.21 38 ASP B CA 1
ATOM 1380 C C . ASP B 1 40 ? 7.999 -25.797 -27.308 1.00 35.56 38 ASP B C 1
ATOM 1381 O O . ASP B 1 40 ? 7.347 -25.000 -27.926 1.00 32.77 38 ASP B O 1
ATOM 1386 N N . SER B 1 41 ? 7.597 -26.313 -26.175 1.00 29.06 39 SER B N 1
ATOM 1387 C CA . SER B 1 41 ? 6.315 -25.956 -25.615 1.00 29.44 39 SER B CA 1
ATOM 1388 C C . SER B 1 41 ? 6.483 -25.584 -24.156 1.00 24.56 39 SER B C 1
ATOM 1389 O O . SER B 1 41 ? 7.539 -25.763 -23.633 1.00 21.10 39 SER B O 1
ATOM 1392 N N . ALA B 1 42 ? 5.428 -25.058 -23.552 1.00 23.09 40 ALA B N 1
ATOM 1393 C CA . ALA B 1 42 ? 5.416 -24.859 -22.113 1.00 21.53 40 ALA B CA 1
ATOM 1394 C C . ALA B 1 42 ? 4.713 -26.002 -21.393 1.00 21.40 40 ALA B C 1
ATOM 1395 O O . ALA B 1 42 ? 4.430 -25.889 -20.198 1.00 21.71 40 ALA B O 1
ATOM 1397 N N . ASN B 1 43 ? 4.414 -27.093 -22.096 1.00 19.27 41 ASN B N 1
ATOM 1398 C CA . ASN B 1 43 ? 3.890 -28.284 -21.441 1.00 24.23 41 ASN B CA 1
ATOM 1399 C C . ASN B 1 43 ? 5.004 -28.976 -20.669 1.00 20.44 41 ASN B C 1
ATOM 1400 O O . ASN B 1 43 ? 6.092 -29.206 -21.204 1.00 18.87 41 ASN B O 1
ATOM 1405 N N . ILE B 1 44 ? 4.732 -29.312 -19.408 1.00 17.96 42 ILE B N 1
ATOM 1406 C CA . ILE B 1 44 ? 5.697 -30.067 -18.622 1.00 18.78 42 ILE B CA 1
ATOM 1407 C C . ILE B 1 44 ? 5.864 -31.453 -19.230 1.00 19.74 42 ILE B C 1
ATOM 1408 O O . ILE B 1 44 ? 4.888 -32.094 -19.643 1.00 19.46 42 ILE B O 1
ATOM 1413 N N . ALA B 1 45 ? 7.110 -31.915 -19.305 1.00 17.44 43 ALA B N 1
ATOM 1414 C CA . ALA B 1 45 ? 7.387 -33.202 -19.923 1.00 19.83 43 ALA B CA 1
ATOM 1415 C C . ALA B 1 45 ? 6.927 -34.344 -19.016 1.00 21.53 43 ALA B C 1
ATOM 1416 O O . ALA B 1 45 ? 7.002 -34.240 -17.788 1.00 20.28 43 ALA B O 1
ATOM 1418 N N . PRO B 1 46 ? 6.452 -35.450 -19.602 1.00 24.12 44 PRO B N 1
ATOM 1419 C CA . PRO B 1 46 ? 5.886 -36.535 -18.777 1.00 21.85 44 PRO B CA 1
ATOM 1420 C C . PRO B 1 46 ? 6.848 -37.089 -17.742 1.00 22.21 44 PRO B C 1
ATOM 1421 O O . PRO B 1 46 ? 6.427 -37.408 -16.622 1.00 24.62 44 PRO B O 1
ATOM 1425 N N . SER B 1 47 ? 8.129 -37.218 -18.080 1.00 20.13 45 SER B N 1
ATOM 1426 C CA . SER B 1 47 ? 9.107 -37.760 -17.145 1.00 24.65 45 SER B CA 1
ATOM 1427 C C . SER B 1 47 ? 9.499 -36.775 -16.052 1.00 24.23 45 SER B C 1
ATOM 1428 O O . SER B 1 47 ? 10.281 -37.142 -15.167 1.00 22.90 45 SER B O 1
ATOM 1431 N N . PHE B 1 48 ? 8.985 -35.548 -16.081 1.00 19.24 46 PHE B N 1
ATOM 1432 C CA . PHE B 1 48 ? 9.285 -34.567 -15.048 1.00 16.92 46 PHE B CA 1
ATOM 1433 C C . PHE B 1 48 ? 8.144 -34.382 -14.057 1.00 16.09 46 PHE B C 1
ATOM 1434 O O . PHE B 1 48 ? 8.267 -33.563 -13.140 1.00 13.48 46 PHE B O 1
ATOM 1442 N N . TYR B 1 49 ? 7.043 -35.121 -14.214 1.00 15.71 47 TYR B N 1
ATOM 1443 C CA . TYR B 1 49 ? 5.923 -34.998 -13.284 1.00 15.55 47 TYR B CA 1
ATOM 1444 C C . TYR B 1 49 ? 6.331 -35.391 -11.870 1.00 12.73 47 TYR B C 1
ATOM 1445 O O . TYR B 1 49 ? 6.059 -34.664 -10.907 1.00 16.50 47 TYR B O 1
ATOM 1454 N N . ALA B 1 50 ? 6.967 -36.549 -11.721 1.00 14.22 48 ALA B N 1
ATOM 1455 C CA . ALA B 1 50 ? 7.292 -37.040 -10.389 1.00 16.09 48 ALA B CA 1
ATOM 1456 C C . ALA B 1 50 ? 8.368 -36.180 -9.726 1.00 19.34 48 ALA B C 1
ATOM 1457 O O . ALA B 1 50 ? 8.247 -35.886 -8.529 1.00 16.68 48 ALA B O 1
ATOM 1459 N N . PRO B 1 51 ? 9.427 -35.758 -10.437 1.00 15.27 49 PRO B N 1
ATOM 1460 C CA . PRO B 1 51 ? 10.322 -34.742 -9.849 1.00 15.43 49 PRO B CA 1
ATOM 1461 C C . PRO B 1 51 ? 9.594 -33.513 -9.323 1.00 13.67 49 PRO B C 1
ATOM 1462 O O . PRO B 1 51 ? 9.879 -33.060 -8.207 1.00 16.05 49 PRO B O 1
ATOM 1466 N N . LEU B 1 52 ? 8.654 -32.962 -10.096 1.00 15.05 50 LEU B N 1
ATOM 1467 C CA . LEU B 1 52 ? 7.916 -31.790 -9.633 1.00 15.55 50 LEU B CA 1
ATOM 1468 C C . LEU B 1 52 ? 7.040 -32.121 -8.429 1.00 12.46 50 LEU B C 1
ATOM 1469 O O . LEU B 1 52 ? 6.881 -31.289 -7.528 1.00 15.98 50 LEU B O 1
ATOM 1474 N N . ASN B 1 53 ? 6.464 -33.328 -8.396 1.00 13.17 51 ASN B N 1
ATOM 1475 C CA . ASN B 1 53 ? 5.677 -33.741 -7.235 1.00 16.81 51 ASN B CA 1
ATOM 1476 C C . ASN B 1 53 ? 6.522 -33.743 -5.967 1.00 15.20 51 ASN B C 1
ATOM 1477 O O . ASN B 1 53 ? 6.043 -33.364 -4.892 1.00 15.41 51 ASN B O 1
ATOM 1482 N N . ASN B 1 54 ? 7.777 -34.185 -6.071 1.00 12.67 52 ASN B N 1
ATOM 1483 C CA . ASN B 1 54 ? 8.670 -34.161 -4.917 1.00 15.04 52 ASN B CA 1
ATOM 1484 C C . ASN B 1 54 ? 8.983 -32.732 -4.496 1.00 14.13 52 ASN B C 1
ATOM 1485 O O . ASN B 1 54 ? 8.991 -32.418 -3.300 1.00 12.38 52 ASN B O 1
ATOM 1490 N N . LEU B 1 55 ? 9.252 -31.858 -5.468 1.00 12.75 53 LEU B N 1
ATOM 1491 C CA . LEU B 1 55 ? 9.460 -30.445 -5.174 1.00 14.19 53 LEU B CA 1
ATOM 1492 C C . LEU B 1 55 ? 8.250 -29.848 -4.470 1.00 13.31 53 LEU B C 1
ATOM 1493 O O . LEU B 1 55 ? 8.389 -29.115 -3.483 1.00 15.93 53 LEU B O 1
ATOM 1498 N N . ALA B 1 56 ? 7.050 -30.152 -4.968 1.00 12.80 54 ALA B N 1
ATOM 1499 C CA . ALA B 1 56 ? 5.835 -29.654 -4.333 1.00 14.41 54 ALA B CA 1
ATOM 1500 C C . ALA B 1 56 ? 5.735 -30.125 -2.888 1.00 15.50 54 ALA B C 1
ATOM 1501 O O . ALA B 1 56 ? 5.325 -29.361 -2.006 1.00 16.20 54 ALA B O 1
ATOM 1503 N N . ASN B 1 57 ? 6.109 -31.380 -2.624 1.00 17.39 55 ASN B N 1
ATOM 1504 C CA . ASN B 1 57 ? 6.071 -31.889 -1.257 1.00 11.65 55 ASN B CA 1
ATOM 1505 C C . ASN B 1 57 ? 7.059 -31.149 -0.364 1.00 16.25 55 ASN B C 1
ATOM 1506 O O . ASN B 1 57 ? 6.732 -30.794 0.775 1.00 16.44 55 ASN B O 1
ATOM 1511 N N . SER B 1 58 ? 8.273 -30.906 -0.864 1.00 13.37 56 SER B N 1
ATOM 1512 C CA . SER B 1 58 ? 9.268 -30.182 -0.079 1.00 13.74 56 SER B CA 1
ATOM 1513 C C . SER B 1 58 ? 8.796 -28.769 0.238 1.00 17.18 56 SER B C 1
ATOM 1514 O O . SER B 1 58 ? 8.911 -28.305 1.378 1.00 15.00 56 SER B O 1
ATOM 1517 N N . PHE B 1 59 ? 8.268 -28.067 -0.768 1.00 15.27 57 PHE B N 1
ATOM 1518 C CA . PHE B 1 59 ? 7.792 -26.705 -0.553 1.00 19.87 57 PHE B CA 1
ATOM 1519 C C . PHE B 1 59 ? 6.669 -26.670 0.476 1.00 19.49 57 PHE B C 1
ATOM 1520 O O . PHE B 1 59 ? 6.618 -25.769 1.322 1.00 21.03 57 PHE B O 1
ATOM 1528 N N . LYS B 1 60 ? 5.759 -27.645 0.417 1.00 15.17 58 LYS B N 1
ATOM 1529 C CA . LYS B 1 60 ? 4.669 -27.712 1.386 1.00 22.47 58 LYS B CA 1
ATOM 1530 C C . LYS B 1 60 ? 5.191 -27.961 2.793 1.00 20.12 58 LYS B C 1
ATOM 1531 O O . LYS B 1 60 ? 4.639 -27.442 3.770 1.00 22.12 58 LYS B O 1
ATOM 1537 N N . GLN B 1 61 ? 6.251 -28.758 2.910 1.00 17.21 59 GLN B N 1
ATOM 1538 C CA . GLN B 1 61 ? 6.807 -29.088 4.216 1.00 23.96 59 GLN B CA 1
ATOM 1539 C C . GLN B 1 61 ? 7.581 -27.913 4.801 1.00 24.27 59 GLN B C 1
ATOM 1540 O O . GLN B 1 61 ? 7.484 -27.633 6.001 1.00 23.18 59 GLN B O 1
ATOM 1546 N N . TYR B 1 62 ? 8.344 -27.205 3.971 1.00 19.20 60 TYR B N 1
ATOM 1547 C CA . TYR B 1 62 ? 9.192 -26.106 4.431 1.00 23.75 60 TYR B CA 1
ATOM 1548 C C . TYR B 1 62 ? 8.489 -24.791 4.108 1.00 21.83 60 TYR B C 1
ATOM 1549 O O . TYR B 1 62 ? 8.630 -24.236 3.020 1.00 22.39 60 TYR B O 1
ATOM 1558 N N . ASN B 1 63 ? 7.733 -24.290 5.085 1.00 26.36 61 ASN B N 1
ATOM 1559 C CA . ASN B 1 63 ? 6.843 -23.166 4.828 1.00 30.15 61 ASN B CA 1
ATOM 1560 C C . ASN B 1 63 ? 7.560 -21.823 4.789 1.00 35.59 61 ASN B C 1
ATOM 1561 O O . ASN B 1 63 ? 7.038 -20.881 4.182 1.00 33.84 61 ASN B O 1
ATOM 1566 N N . GLN B 1 64 ? 8.740 -21.709 5.394 1.00 29.11 62 GLN B N 1
ATOM 1567 C CA . GLN B 1 64 ? 9.313 -20.399 5.706 1.00 30.02 62 GLN B CA 1
ATOM 1568 C C . GLN B 1 64 ? 10.225 -19.872 4.607 1.00 26.83 62 GLN B C 1
ATOM 1569 O O . GLN B 1 64 ? 11.314 -19.364 4.869 1.00 22.63 62 GLN B O 1
ATOM 1575 N N . ASN B 1 65 ? 9.793 -19.953 3.358 1.00 18.77 63 ASN B N 1
ATOM 1576 C CA . ASN B 1 65 ? 10.504 -19.228 2.322 1.00 18.31 63 ASN B CA 1
ATOM 1577 C C . ASN B 1 65 ? 9.513 -18.820 1.247 1.00 14.72 63 ASN B C 1
ATOM 1578 O O . ASN B 1 65 ? 8.407 -19.358 1.157 1.00 15.87 63 ASN B O 1
ATOM 1583 N N . THR B 1 66 ? 9.908 -17.827 0.463 1.00 11.37 64 THR B N 1
ATOM 1584 C CA . THR B 1 66 ? 9.183 -17.502 -0.751 1.00 15.54 64 THR B CA 1
ATOM 1585 C C . THR B 1 66 ? 9.742 -18.321 -1.904 1.00 15.90 64 THR B C 1
ATOM 1586 O O . THR B 1 66 ? 10.886 -18.781 -1.881 1.00 18.03 64 THR B O 1
ATOM 1590 N N . ILE B 1 67 ? 8.913 -18.494 -2.924 1.00 12.57 65 ILE B N 1
ATOM 1591 C CA . ILE B 1 67 ? 9.232 -19.330 -4.069 1.00 12.99 65 ILE B CA 1
ATOM 1592 C C . ILE B 1 67 ? 9.140 -18.448 -5.305 1.00 18.70 65 ILE B C 1
ATOM 1593 O O . ILE B 1 67 ? 8.047 -17.997 -5.673 1.00 20.05 65 ILE B O 1
ATOM 1598 N N . GLU B 1 68 ? 10.285 -18.173 -5.928 1.00 14.60 66 GLU B N 1
ATOM 1599 C CA . GLU B 1 68 ? 10.355 -17.373 -7.145 1.00 17.63 66 GLU B CA 1
ATOM 1600 C C . GLU B 1 68 ? 10.736 -18.279 -8.308 1.00 14.95 66 GLU B C 1
ATOM 1601 O O . GLU B 1 68 ? 11.797 -18.912 -8.285 1.00 19.15 66 GLU B O 1
ATOM 1607 N N . ILE B 1 69 ? 9.877 -18.329 -9.321 1.00 8.22 67 ILE B N 1
ATOM 1608 C CA . ILE B 1 69 ? 10.087 -19.149 -10.509 1.00 11.09 67 ILE B CA 1
ATOM 1609 C C . ILE B 1 69 ? 10.448 -18.217 -11.658 1.00 16.40 67 ILE B C 1
ATOM 1610 O O . ILE B 1 69 ? 9.661 -17.337 -12.022 1.00 14.93 67 ILE B O 1
ATOM 1615 N N . VAL B 1 70 ? 11.638 -18.401 -12.225 1.00 12.09 68 VAL B N 1
ATOM 1616 C CA . VAL B 1 70 ? 12.158 -17.521 -13.265 1.00 12.44 68 VAL B CA 1
ATOM 1617 C C . VAL B 1 70 ? 12.464 -18.347 -14.506 1.00 12.24 68 VAL B C 1
ATOM 1618 O O . VAL B 1 70 ? 13.198 -19.339 -14.432 1.00 12.37 68 VAL B O 1
ATOM 1622 N N . GLY B 1 71 ? 11.916 -17.927 -15.643 1.00 13.75 69 GLY B N 1
ATOM 1623 C CA . GLY B 1 71 ? 12.190 -18.561 -16.917 1.00 13.49 69 GLY B CA 1
ATOM 1624 C C . GLY B 1 71 ? 13.297 -17.847 -17.671 1.00 10.56 69 GLY B C 1
ATOM 1625 O O . GLY B 1 71 ? 13.471 -16.636 -17.549 1.00 17.41 69 GLY B O 1
ATOM 1626 N N . TYR B 1 72 ? 14.053 -18.618 -18.453 1.00 11.78 70 TYR B N 1
ATOM 1627 C CA . TYR B 1 72 ? 15.141 -18.077 -19.258 1.00 13.40 70 TYR B CA 1
ATOM 1628 C C . TYR B 1 72 ? 15.167 -18.734 -20.629 1.00 16.72 70 TYR B C 1
ATOM 1629 O O . TYR B 1 72 ? 14.706 -19.866 -20.817 1.00 12.63 70 TYR B O 1
ATOM 1638 N N . THR B 1 73 ? 15.756 -18.013 -21.579 1.00 17.17 71 THR B N 1
ATOM 1639 C CA . THR B 1 73 ? 15.936 -18.448 -22.955 1.00 18.10 71 THR B CA 1
ATOM 1640 C C . THR B 1 73 ? 17.414 -18.378 -23.316 1.00 22.92 71 THR B C 1
ATOM 1641 O O . THR B 1 73 ? 18.240 -17.858 -22.559 1.00 18.53 71 THR B O 1
ATOM 1645 N N . ASP B 1 74 ? 17.748 -18.911 -24.491 1.00 19.79 72 ASP B N 1
ATOM 1646 C CA . ASP B 1 74 ? 18.980 -18.531 -25.165 1.00 24.71 72 ASP B CA 1
ATOM 1647 C C . ASP B 1 74 ? 18.741 -17.216 -25.909 1.00 33.05 72 ASP B C 1
ATOM 1648 O O . ASP B 1 74 ? 17.636 -16.668 -25.900 1.00 27.89 72 ASP B O 1
ATOM 1653 N N . SER B 1 75 ? 19.772 -16.687 -26.561 1.00 27.94 73 SER B N 1
ATOM 1654 C CA . SER B 1 75 ? 19.688 -15.332 -27.097 1.00 31.18 73 SER B CA 1
ATOM 1655 C C . SER B 1 75 ? 19.137 -15.262 -28.518 1.00 37.52 73 SER B C 1
ATOM 1656 O O . SER B 1 75 ? 18.976 -14.156 -29.046 1.00 46.68 73 SER B O 1
ATOM 1659 N N . THR B 1 76 ? 18.836 -16.396 -29.144 1.00 38.63 74 THR B N 1
ATOM 1660 C CA . THR B 1 76 ? 18.323 -16.381 -30.506 1.00 37.89 74 THR B CA 1
ATOM 1661 C C . THR B 1 76 ? 16.896 -15.841 -30.543 1.00 49.03 74 THR B C 1
ATOM 1662 O O . THR B 1 76 ? 16.134 -15.964 -29.580 1.00 45.92 74 THR B O 1
ATOM 1666 N N . GLY B 1 77 ? 16.538 -15.230 -31.669 1.00 46.90 75 GLY B N 1
ATOM 1667 C CA . GLY B 1 77 ? 15.217 -14.658 -31.820 1.00 40.49 75 GLY B CA 1
ATOM 1668 C C . GLY B 1 77 ? 15.087 -13.297 -31.161 1.00 41.18 75 GLY B C 1
ATOM 1669 O O . GLY B 1 77 ? 16.062 -12.668 -30.737 1.00 44.47 75 GLY B O 1
ATOM 1670 N N . SER B 1 78 ? 13.839 -12.847 -31.067 1.00 48.86 76 SER B N 1
ATOM 1671 C CA . SER B 1 78 ? 13.526 -11.510 -30.585 1.00 33.56 76 SER B CA 1
ATOM 1672 C C . SER B 1 78 ? 13.438 -11.480 -29.068 1.00 42.99 76 SER B C 1
ATOM 1673 O O . SER B 1 78 ? 13.007 -12.438 -28.423 1.00 42.23 76 SER B O 1
ATOM 1676 N N . ARG B 1 79 ? 13.823 -10.339 -28.509 1.00 41.71 77 ARG B N 1
ATOM 1677 C CA . ARG B 1 79 ? 13.941 -10.229 -27.064 1.00 45.32 77 ARG B CA 1
ATOM 1678 C C . ARG B 1 79 ? 12.577 -10.259 -26.382 1.00 48.71 77 ARG B C 1
ATOM 1679 O O . ARG B 1 79 ? 12.390 -10.944 -25.366 1.00 41.85 77 ARG B O 1
ATOM 1687 N N . GLN B 1 80 ? 11.599 -9.520 -26.919 1.00 46.18 78 GLN B N 1
ATOM 1688 C CA . GLN B 1 80 ? 10.255 -9.552 -26.348 1.00 45.40 78 GLN B CA 1
ATOM 1689 C C . GLN B 1 80 ? 9.589 -10.905 -26.565 1.00 46.41 78 GLN B C 1
ATOM 1690 O O . GLN B 1 80 ? 8.817 -11.357 -25.712 1.00 47.02 78 GLN B O 1
ATOM 1696 N N . HIS B 1 81 ? 9.871 -11.558 -27.696 1.00 37.40 79 HIS B N 1
ATOM 1697 C CA . HIS B 1 81 ? 9.322 -12.887 -27.949 1.00 38.83 79 HIS B CA 1
ATOM 1698 C C . HIS B 1 81 ? 9.955 -13.936 -27.045 1.00 46.22 79 HIS B C 1
ATOM 1699 O O . HIS B 1 81 ? 9.286 -14.897 -26.647 1.00 33.63 79 HIS B O 1
ATOM 1706 N N . ASN B 1 82 ? 11.238 -13.771 -26.713 1.00 38.38 80 ASN B N 1
ATOM 1707 C CA . ASN B 1 82 ? 11.884 -14.680 -25.772 1.00 32.98 80 ASN B CA 1
ATOM 1708 C C . ASN B 1 82 ? 11.390 -14.445 -24.351 1.00 29.00 80 ASN B C 1
ATOM 1709 O O . ASN B 1 82 ? 11.220 -15.397 -23.582 1.00 33.00 80 ASN B O 1
ATOM 1714 N N . MET B 1 83 ? 11.156 -13.183 -23.981 1.00 30.65 81 MET B N 1
ATOM 1715 C CA . MET B 1 83 ? 10.594 -12.908 -22.664 1.00 33.45 81 MET B CA 1
ATOM 1716 C C . MET B 1 83 ? 9.195 -13.496 -22.524 1.00 33.70 81 MET B C 1
ATOM 1717 O O . MET B 1 83 ? 8.773 -13.833 -21.412 1.00 33.98 81 MET B O 1
ATOM 1722 N N . ASP B 1 84 ? 8.471 -13.646 -23.636 1.00 37.40 82 ASP B N 1
ATOM 1723 C CA . ASP B 1 84 ? 7.148 -14.262 -23.591 1.00 38.77 82 ASP B CA 1
ATOM 1724 C C . ASP B 1 84 ? 7.241 -15.777 -23.439 1.00 32.37 82 ASP B C 1
ATOM 1725 O O . ASP B 1 84 ? 6.528 -16.367 -22.619 1.00 28.21 82 ASP B O 1
ATOM 1730 N N . LEU B 1 85 ? 8.108 -16.425 -24.227 1.00 24.00 83 LEU B N 1
ATOM 1731 C CA . LEU B 1 85 ? 8.297 -17.869 -24.095 1.00 31.38 83 LEU B CA 1
ATOM 1732 C C . LEU B 1 85 ? 8.717 -18.244 -22.681 1.00 25.88 83 LEU B C 1
ATOM 1733 O O . LEU B 1 85 ? 8.203 -19.211 -22.107 1.00 20.41 83 LEU B O 1
ATOM 1738 N N . SER B 1 86 ? 9.667 -17.499 -22.112 1.00 23.74 84 SER B N 1
ATOM 1739 C CA . SER B 1 86 ? 10.156 -17.815 -20.776 1.00 26.27 84 SER B CA 1
ATOM 1740 C C . SER B 1 86 ? 9.106 -17.525 -19.713 1.00 22.12 84 SER B C 1
ATOM 1741 O O . SER B 1 86 ? 9.043 -18.228 -18.698 1.00 19.15 84 SER B O 1
ATOM 1744 N N . GLN B 1 87 ? 8.282 -16.497 -19.927 1.00 20.75 85 GLN B N 1
ATOM 1745 C CA . GLN B 1 87 ? 7.150 -16.244 -19.042 1.00 17.55 85 GLN B CA 1
ATOM 1746 C C . GLN B 1 87 ? 6.199 -17.435 -19.017 1.00 22.24 85 GLN B C 1
ATOM 1747 O O . GLN B 1 87 ? 5.796 -17.900 -17.944 1.00 18.31 85 GLN B O 1
ATOM 1753 N N . ARG B 1 88 ? 5.831 -17.944 -20.200 1.00 19.12 86 ARG B N 1
ATOM 1754 C CA . ARG B 1 88 ? 4.938 -19.098 -20.283 1.00 17.27 86 ARG B CA 1
ATOM 1755 C C . ARG B 1 88 ? 5.500 -20.293 -19.531 1.00 19.03 86 ARG B C 1
ATOM 1756 O O . ARG B 1 88 ? 4.760 -21.016 -18.854 1.00 14.45 86 ARG B O 1
ATOM 1764 N N . ARG B 1 89 ? 6.803 -20.541 -19.671 1.00 18.83 87 ARG B N 1
ATOM 1765 C CA . ARG B 1 89 ? 7.395 -21.718 -19.049 1.00 16.23 87 ARG B CA 1
ATOM 1766 C C . ARG B 1 89 ? 7.395 -21.596 -17.529 1.00 13.49 87 ARG B C 1
ATOM 1767 O O . ARG B 1 89 ? 7.115 -22.574 -16.826 1.00 17.39 87 ARG B O 1
ATOM 1775 N N . ALA B 1 90 ? 7.675 -20.400 -17.005 1.00 10.93 88 ALA B N 1
ATOM 1776 C CA . ALA B 1 90 ? 7.640 -20.205 -15.558 1.00 13.00 88 ALA B CA 1
ATOM 1777 C C . ALA B 1 90 ? 6.222 -20.340 -15.014 1.00 14.21 88 ALA B C 1
ATOM 1778 O O . ALA B 1 90 ? 6.018 -20.904 -13.932 1.00 14.77 88 ALA B O 1
ATOM 1780 N N . GLN B 1 91 ? 5.231 -19.826 -15.746 1.00 16.79 89 GLN B N 1
ATOM 1781 C CA . GLN B 1 91 ? 3.841 -19.971 -15.324 1.00 17.37 89 GLN B CA 1
ATOM 1782 C C . GLN B 1 91 ? 3.423 -21.432 -15.281 1.00 17.80 89 GLN B C 1
ATOM 1783 O O . GLN B 1 91 ? 2.720 -21.859 -14.357 1.00 19.02 89 GLN B O 1
ATOM 1789 N N . SER B 1 92 ? 3.828 -22.211 -16.287 1.00 10.20 90 SER B N 1
ATOM 1790 C CA . SER B 1 92 ? 3.422 -23.611 -16.350 1.00 15.73 90 SER B CA 1
ATOM 1791 C C . SER B 1 92 ? 3.966 -24.399 -15.167 1.00 16.84 90 SER B C 1
ATOM 1792 O O . SER B 1 92 ? 3.277 -25.269 -14.621 1.00 13.88 90 SER B O 1
ATOM 1795 N N . VAL B 1 93 ? 5.204 -24.112 -14.758 1.00 13.96 91 VAL B N 1
ATOM 1796 C CA . VAL B 1 93 ? 5.762 -24.756 -13.573 1.00 11.47 91 VAL B CA 1
ATOM 1797 C C . VAL B 1 93 ? 4.989 -24.339 -12.329 1.00 12.55 91 VAL B C 1
ATOM 1798 O O . VAL B 1 93 ? 4.657 -25.172 -11.476 1.00 10.72 91 VAL B O 1
ATOM 1802 N N . ALA B 1 94 ? 4.683 -23.044 -12.211 1.00 12.96 92 ALA B N 1
ATOM 1803 C CA . ALA B 1 94 ? 3.922 -22.564 -11.062 1.00 14.94 92 ALA B CA 1
ATOM 1804 C C . ALA B 1 94 ? 2.531 -23.178 -11.023 1.00 16.50 92 ALA B C 1
ATOM 1805 O O . ALA B 1 94 ? 2.047 -23.569 -9.955 1.00 17.29 92 ALA B O 1
ATOM 1807 N N . GLY B 1 95 ? 1.872 -23.269 -12.180 1.00 15.18 93 GLY B N 1
ATOM 1808 C CA . GLY B 1 95 ? 0.550 -23.869 -12.220 1.00 16.69 93 GLY B CA 1
ATOM 1809 C C . GLY B 1 95 ? 0.560 -25.330 -11.816 1.00 15.82 93 GLY B C 1
ATOM 1810 O O . GLY B 1 95 ? -0.365 -25.809 -11.156 1.00 16.56 93 GLY B O 1
ATOM 1811 N N . TYR B 1 96 ? 1.609 -26.060 -12.205 1.00 12.03 94 TYR B N 1
ATOM 1812 C CA . TYR B 1 96 ? 1.718 -27.453 -11.787 1.00 15.21 94 TYR B CA 1
ATOM 1813 C C . TYR B 1 96 ? 1.899 -27.559 -10.278 1.00 14.93 94 TYR B C 1
ATOM 1814 O O . TYR B 1 96 ? 1.264 -28.399 -9.630 1.00 13.07 94 TYR B O 1
ATOM 1823 N N . LEU B 1 97 ? 2.767 -26.722 -9.704 1.00 10.35 95 LEU B N 1
ATOM 1824 C CA . LEU B 1 97 ? 3.017 -26.786 -8.268 1.00 11.69 95 LEU B CA 1
ATOM 1825 C C . LEU B 1 97 ? 1.768 -26.437 -7.469 1.00 11.74 95 LEU B C 1
ATOM 1826 O O . LEU B 1 97 ? 1.487 -27.062 -6.440 1.00 12.81 95 LEU B O 1
ATOM 1831 N N . THR B 1 98 ? 1.002 -25.442 -7.925 1.00 13.81 96 THR B N 1
ATOM 1832 C CA . THR B 1 98 ? -0.218 -25.082 -7.210 1.00 15.32 96 THR B CA 1
ATOM 1833 C C . THR B 1 98 ? -1.278 -26.170 -7.326 1.00 12.57 96 THR B C 1
ATOM 1834 O O . THR B 1 98 ? -2.053 -26.378 -6.386 1.00 16.23 96 THR B O 1
ATOM 1838 N N . ALA B 1 99 ? -1.323 -26.879 -8.458 1.00 12.83 97 ALA B N 1
ATOM 1839 C CA . ALA B 1 99 ? -2.238 -28.009 -8.583 1.00 13.28 97 ALA B CA 1
ATOM 1840 C C . ALA B 1 99 ? -1.861 -29.139 -7.634 1.00 17.70 97 ALA B C 1
ATOM 1841 O O . ALA B 1 99 ? -2.732 -29.910 -7.213 1.00 17.22 97 ALA B O 1
ATOM 1843 N N . GLN B 1 100 ? -0.578 -29.256 -7.289 1.00 14.25 98 GLN B N 1
ATOM 1844 C CA . GLN B 1 100 ? -0.129 -30.241 -6.314 1.00 14.30 98 GLN B CA 1
ATOM 1845 C C . GLN B 1 100 ? -0.374 -29.807 -4.876 1.00 17.61 98 GLN B C 1
ATOM 1846 O O . GLN B 1 100 ? -0.132 -30.599 -3.960 1.00 21.65 98 GLN B O 1
ATOM 1852 N N . GLY B 1 101 ? -0.829 -28.577 -4.651 1.00 15.45 99 GLY B N 1
ATOM 1853 C CA . GLY B 1 101 ? -1.183 -28.128 -3.320 1.00 15.71 99 GLY B CA 1
ATOM 1854 C C . GLY B 1 101 ? -0.283 -27.071 -2.719 1.00 20.65 99 GLY B C 1
ATOM 1855 O O . GLY B 1 101 ? -0.483 -26.717 -1.551 1.00 14.80 99 GLY B O 1
ATOM 1856 N N . VAL B 1 102 ? 0.704 -26.559 -3.454 1.00 14.32 100 VAL B N 1
ATOM 1857 C CA . VAL B 1 102 ? 1.489 -25.442 -2.945 1.00 13.86 100 VAL B CA 1
ATOM 1858 C C . VAL B 1 102 ? 0.615 -24.197 -2.919 1.00 13.61 100 VAL B C 1
ATOM 1859 O O . VAL B 1 102 ? -0.093 -23.897 -3.889 1.00 13.23 100 VAL B O 1
ATOM 1863 N N . ASP B 1 103 ? 0.651 -23.474 -1.802 1.00 14.06 101 ASP B N 1
ATOM 1864 C CA . ASP B 1 103 ? -0.112 -22.239 -1.679 1.00 15.42 101 ASP B CA 1
ATOM 1865 C C . ASP B 1 103 ? 0.330 -21.251 -2.751 1.00 18.45 101 ASP B C 1
ATOM 1866 O O . ASP B 1 103 ? 1.499 -20.856 -2.798 1.00 18.91 101 ASP B O 1
ATOM 1871 N N . GLY B 1 104 ? -0.609 -20.858 -3.614 1.00 13.41 102 GLY B N 1
ATOM 1872 C CA . GLY B 1 104 ? -0.270 -19.969 -4.713 1.00 17.26 102 GLY B CA 1
ATOM 1873 C C . GLY B 1 104 ? 0.261 -18.625 -4.258 1.00 22.37 102 GLY B C 1
ATOM 1874 O O . GLY B 1 104 ? 0.993 -17.960 -4.996 1.00 19.31 102 GLY B O 1
ATOM 1875 N N . THR B 1 105 ? -0.088 -18.211 -3.039 1.00 16.02 103 THR B N 1
ATOM 1876 C CA . THR B 1 105 ? 0.352 -16.924 -2.515 1.00 19.00 103 THR B CA 1
ATOM 1877 C C . THR B 1 105 ? 1.846 -16.910 -2.196 1.00 25.90 103 THR B C 1
ATOM 1878 O O . THR B 1 105 ? 2.439 -15.830 -2.118 1.00 32.08 103 THR B O 1
ATOM 1882 N N . ARG B 1 106 ? 2.482 -18.071 -2.068 1.00 20.07 104 ARG B N 1
ATOM 1883 C CA . ARG B 1 106 ? 3.923 -18.124 -1.855 1.00 20.90 104 ARG B CA 1
ATOM 1884 C C . ARG B 1 106 ? 4.722 -18.088 -3.154 1.00 19.59 104 ARG B C 1
ATOM 1885 O O . ARG B 1 106 ? 5.957 -18.092 -3.104 1.00 20.17 104 ARG B O 1
ATOM 1893 N N . LEU B 1 107 ? 4.055 -18.029 -4.304 1.00 19.84 105 LEU B N 1
ATOM 1894 C CA . LEU B 1 107 ? 4.697 -18.126 -5.608 1.00 17.55 105 LEU B CA 1
ATOM 1895 C C . LEU B 1 107 ? 4.675 -16.790 -6.338 1.00 19.57 105 LEU B C 1
ATOM 1896 O O . LEU B 1 107 ? 3.667 -16.076 -6.319 1.00 20.14 105 LEU B O 1
ATOM 1901 N N . SER B 1 108 ? 5.792 -16.465 -6.986 1.00 15.95 106 SER B N 1
ATOM 1902 C CA . SER B 1 108 ? 5.860 -15.413 -7.991 1.00 15.15 106 SER B CA 1
ATOM 1903 C C . SER B 1 108 ? 6.626 -15.954 -9.191 1.00 18.90 106 SER B C 1
ATOM 1904 O O . SER B 1 108 ? 7.461 -16.852 -9.051 1.00 14.96 106 SER B O 1
ATOM 1907 N N . THR B 1 109 ? 6.325 -15.425 -10.379 1.00 15.33 107 THR B N 1
ATOM 1908 C CA . THR B 1 109 ? 6.941 -15.919 -11.605 1.00 19.67 107 THR B CA 1
ATOM 1909 C C . THR B 1 109 ? 7.398 -14.770 -12.492 1.00 25.49 107 THR B C 1
ATOM 1910 O O . THR B 1 109 ? 6.759 -13.715 -12.542 1.00 21.27 107 THR B O 1
ATOM 1914 N N . ARG B 1 110 ? 8.507 -14.996 -13.199 1.00 18.74 108 ARG B N 1
ATOM 1915 C CA . ARG B 1 110 ? 9.029 -14.054 -14.179 1.00 23.08 108 ARG B CA 1
ATOM 1916 C C . ARG B 1 110 ? 9.553 -14.795 -15.396 1.00 18.18 108 ARG B C 1
ATOM 1917 O O . ARG B 1 110 ? 9.964 -15.954 -15.311 1.00 18.65 108 ARG B O 1
ATOM 1925 N N . GLY B 1 111 ? 9.555 -14.093 -16.524 1.00 19.94 109 GLY B N 1
ATOM 1926 C CA . GLY B 1 111 ? 10.311 -14.509 -17.684 1.00 19.22 109 GLY B CA 1
ATOM 1927 C C . GLY B 1 111 ? 11.410 -13.507 -17.972 1.00 27.80 109 GLY B C 1
ATOM 1928 O O . GLY B 1 111 ? 11.132 -12.334 -18.232 1.00 35.79 109 GLY B O 1
ATOM 1929 N N . MET B 1 112 ? 12.664 -13.949 -17.912 1.00 21.80 110 MET B N 1
ATOM 1930 C CA . MET B 1 112 ? 13.809 -13.077 -18.134 1.00 25.61 110 MET B CA 1
ATOM 1931 C C . MET B 1 112 ? 14.334 -13.118 -19.559 1.00 30.05 110 MET B C 1
ATOM 1932 O O . MET B 1 112 ? 15.253 -12.360 -19.884 1.00 31.34 110 MET B O 1
ATOM 1937 N N . GLY B 1 113 ? 13.792 -13.986 -20.406 1.00 22.88 111 GLY B N 1
ATOM 1938 C CA . GLY B 1 113 ? 14.303 -14.149 -21.742 1.00 25.80 111 GLY B CA 1
ATOM 1939 C C . GLY B 1 113 ? 15.778 -14.491 -21.739 1.00 25.08 111 GLY B C 1
ATOM 1940 O O . GLY B 1 113 ? 16.227 -15.412 -21.050 1.00 20.00 111 GLY B O 1
ATOM 1941 N N . PRO B 1 114 ? 16.566 -13.747 -22.513 1.00 28.50 112 PRO B N 1
ATOM 1942 C CA . PRO B 1 114 ? 17.998 -14.050 -22.654 1.00 21.50 112 PRO B CA 1
ATOM 1943 C C . PRO B 1 114 ? 18.925 -13.372 -21.651 1.00 26.23 112 PRO B C 1
ATOM 1944 O O . PRO B 1 114 ? 20.144 -13.463 -21.827 1.00 37.15 112 PRO B O 1
ATOM 1948 N N . ASP B 1 115 ? 18.415 -12.714 -20.613 1.00 27.23 113 ASP B N 1
ATOM 1949 C CA . ASP B 1 115 ? 19.308 -12.140 -19.618 1.00 31.90 113 ASP B CA 1
ATOM 1950 C C . ASP B 1 115 ? 19.834 -13.221 -18.677 1.00 28.07 113 ASP B C 1
ATOM 1951 O O . ASP B 1 115 ? 19.281 -14.319 -18.575 1.00 24.72 113 ASP B O 1
ATOM 1956 N N . GLN B 1 116 ? 20.915 -12.881 -17.975 1.00 22.37 114 GLN B N 1
ATOM 1957 C CA . GLN B 1 116 ? 21.657 -13.777 -17.093 1.00 19.59 114 GLN B CA 1
ATOM 1958 C C . GLN B 1 116 ? 21.897 -15.153 -17.710 1.00 23.91 114 GLN B C 1
ATOM 1959 O O . GLN B 1 116 ? 21.561 -16.164 -17.080 1.00 23.74 114 GLN B O 1
ATOM 1965 N N . PRO B 1 117 ? 22.465 -15.255 -18.915 1.00 20.50 115 PRO B N 1
ATOM 1966 C CA . PRO B 1 117 ? 22.825 -16.583 -19.425 1.00 21.08 115 PRO B CA 1
ATOM 1967 C C . PRO B 1 117 ? 23.877 -17.222 -18.533 1.00 21.17 115 PRO B C 1
ATOM 1968 O O . PRO B 1 117 ? 24.781 -16.552 -18.029 1.00 24.73 115 PRO B O 1
ATOM 1972 N N . ILE B 1 118 ? 23.739 -18.531 -18.316 1.00 20.47 116 ILE B N 1
ATOM 1973 C CA . ILE B 1 118 ? 24.707 -19.263 -17.506 1.00 21.31 116 ILE B CA 1
ATOM 1974 C C . ILE B 1 118 ? 25.784 -19.930 -18.349 1.00 22.57 116 ILE B C 1
ATOM 1975 O O . ILE B 1 118 ? 26.753 -20.465 -17.784 1.00 25.80 116 ILE B O 1
ATOM 1980 N N . ALA B 1 119 ? 25.658 -19.907 -19.674 1.00 21.62 117 ALA B N 1
ATOM 1981 C CA . ALA B 1 119 ? 26.675 -20.446 -20.563 1.00 21.03 117 ALA B CA 1
ATOM 1982 C C . ALA B 1 119 ? 26.728 -19.583 -21.818 1.00 25.13 117 ALA B C 1
ATOM 1983 O O . ALA B 1 119 ? 25.921 -18.667 -22.002 1.00 20.00 117 ALA B O 1
ATOM 1985 N N . SER B 1 120 ? 27.691 -19.884 -22.684 1.00 25.72 118 SER B N 1
ATOM 1986 C CA . SER B 1 120 ? 27.838 -19.143 -23.929 1.00 25.64 118 SER B CA 1
ATOM 1987 C C . SER B 1 120 ? 26.702 -19.469 -24.886 1.00 21.99 118 SER B C 1
ATOM 1988 O O . SER B 1 120 ? 26.259 -20.615 -24.985 1.00 27.72 118 SER B O 1
ATOM 1991 N N . ASN B 1 121 ? 26.231 -18.455 -25.602 1.00 20.84 119 ASN B N 1
ATOM 1992 C CA . ASN B 1 121 ? 25.266 -18.681 -26.665 1.00 27.87 119 ASN B CA 1
ATOM 1993 C C . ASN B 1 121 ? 25.938 -19.019 -27.991 1.00 27.22 119 ASN B C 1
ATOM 1994 O O . ASN B 1 121 ? 25.257 -19.092 -29.019 1.00 28.15 119 ASN B O 1
ATOM 1999 N N . SER B 1 122 ? 27.251 -19.258 -27.982 1.00 33.97 120 SER B N 1
ATOM 2000 C CA . SER B 1 122 ? 28.012 -19.601 -29.177 1.00 35.81 120 SER B CA 1
ATOM 2001 C C . SER B 1 122 ? 28.071 -21.099 -29.453 1.00 38.68 120 SER B C 1
ATOM 2002 O O . SER B 1 122 ? 28.664 -21.500 -30.459 1.00 42.54 120 SER B O 1
ATOM 2005 N N . THR B 1 123 ? 27.503 -21.941 -28.591 1.00 27.05 121 THR B N 1
ATOM 2006 C CA . THR B 1 123 ? 27.439 -23.371 -28.858 1.00 28.72 121 THR B CA 1
ATOM 2007 C C . THR B 1 123 ? 26.029 -23.880 -28.600 1.00 34.75 121 THR B C 1
ATOM 2008 O O . THR B 1 123 ? 25.245 -23.266 -27.872 1.00 31.37 121 THR B O 1
ATOM 2012 N N . ALA B 1 124 ? 25.717 -25.022 -29.216 1.00 32.81 122 ALA B N 1
ATOM 2013 C CA . ALA B 1 124 ? 24.458 -25.697 -28.925 1.00 28.04 122 ALA B CA 1
ATOM 2014 C C . ALA B 1 124 ? 24.419 -26.200 -27.489 1.00 29.94 122 ALA B C 1
ATOM 2015 O O . ALA B 1 124 ? 23.353 -26.196 -26.861 1.00 23.22 122 ALA B O 1
ATOM 2017 N N . ASP B 1 125 ? 25.565 -26.642 -26.957 1.00 23.75 123 ASP B N 1
ATOM 2018 C CA . ASP B 1 125 ? 25.640 -27.025 -25.550 1.00 34.69 123 ASP B CA 1
ATOM 2019 C C . ASP B 1 125 ? 25.273 -25.862 -24.642 1.00 30.45 123 ASP B C 1
ATOM 2020 O O . ASP B 1 125 ? 24.544 -26.036 -23.659 1.00 28.40 123 ASP B O 1
ATOM 2025 N N . GLY B 1 126 ? 25.786 -24.671 -24.941 1.00 27.73 124 GLY B N 1
ATOM 2026 C CA . GLY B 1 126 ? 25.510 -23.524 -24.092 1.00 28.34 124 GLY B CA 1
ATOM 2027 C C . GLY B 1 126 ? 24.094 -23.010 -24.259 1.00 27.44 124 GLY B C 1
ATOM 2028 O O . GLY B 1 126 ? 23.417 -22.695 -23.276 1.00 14.18 124 GLY B O 1
ATOM 2029 N N . ARG B 1 127 ? 23.632 -22.904 -25.510 1.00 20.94 125 ARG B N 1
ATOM 2030 C CA . ARG B 1 127 ? 22.250 -22.509 -25.763 1.00 24.33 125 ARG B CA 1
ATOM 2031 C C . ARG B 1 127 ? 21.276 -23.408 -25.012 1.00 25.14 125 ARG B C 1
ATOM 2032 O O . ARG B 1 127 ? 20.271 -22.935 -24.468 1.00 25.17 125 ARG B O 1
ATOM 2040 N N . ALA B 1 128 ? 21.566 -24.711 -24.962 1.00 22.50 126 ALA B N 1
ATOM 2041 C CA . ALA B 1 128 ? 20.705 -25.633 -24.229 1.00 23.95 126 ALA B CA 1
ATOM 2042 C C . ALA B 1 128 ? 20.719 -25.335 -22.735 1.00 22.86 126 ALA B C 1
ATOM 2043 O O . ALA B 1 128 ? 19.676 -25.396 -22.073 1.00 20.72 126 ALA B O 1
ATOM 2045 N N . GLN B 1 129 ? 21.891 -25.008 -22.185 1.00 14.79 127 GLN B N 1
ATOM 2046 C CA . GLN B 1 129 ? 21.978 -24.692 -20.763 1.00 24.22 127 GLN B CA 1
ATOM 2047 C C . GLN B 1 129 ? 21.213 -23.423 -20.417 1.00 19.53 127 GLN B C 1
ATOM 2048 O O . GLN B 1 129 ? 20.652 -23.319 -19.320 1.00 16.76 127 GLN B O 1
ATOM 2054 N N . ASN B 1 130 ? 21.179 -22.450 -21.330 1.00 17.69 128 ASN B N 1
ATOM 2055 C CA . ASN B 1 130 ? 20.520 -21.185 -21.027 1.00 16.97 128 ASN B CA 1
ATOM 2056 C C . ASN B 1 130 ? 19.003 -21.317 -21.045 1.00 13.42 128 ASN B C 1
ATOM 2057 O O . ASN B 1 130 ? 18.313 -20.579 -20.333 1.00 14.99 128 ASN B O 1
ATOM 2062 N N . ARG B 1 131 ? 18.466 -22.242 -21.837 1.00 12.29 129 ARG B N 1
ATOM 2063 C CA . ARG B 1 131 ? 17.035 -22.542 -21.804 1.00 11.80 129 ARG B CA 1
ATOM 2064 C C . ARG B 1 131 ? 16.746 -23.330 -20.534 1.00 11.38 129 ARG B C 1
ATOM 2065 O O . ARG B 1 131 ? 17.021 -24.529 -20.454 1.00 13.43 129 ARG B O 1
ATOM 2073 N N . ARG B 1 132 ? 16.194 -22.656 -19.529 1.00 13.50 130 ARG B N 1
ATOM 2074 C CA . ARG B 1 132 ? 16.025 -23.265 -18.219 1.00 12.06 130 ARG B CA 1
ATOM 2075 C C . ARG B 1 132 ? 14.984 -22.482 -17.436 1.00 12.20 130 ARG B C 1
ATOM 2076 O O . ARG B 1 132 ? 14.677 -21.329 -17.753 1.00 10.17 130 ARG B O 1
ATOM 2084 N N . VAL B 1 133 ? 14.445 -23.127 -16.408 1.00 9.80 131 VAL B N 1
ATOM 2085 C CA . VAL B 1 133 ? 13.659 -22.462 -15.379 1.00 10.83 131 VAL B CA 1
ATOM 2086 C C . VAL B 1 133 ? 14.404 -22.613 -14.062 1.00 14.88 131 VAL B C 1
ATOM 2087 O O . VAL B 1 133 ? 14.914 -23.695 -13.748 1.00 14.27 131 VAL B O 1
ATOM 2091 N N . GLU B 1 134 ? 14.491 -21.523 -13.309 1.00 12.70 132 GLU B N 1
ATOM 2092 C CA . GLU B 1 134 ? 15.132 -21.526 -12.004 1.00 10.67 132 GLU B CA 1
ATOM 2093 C C . GLU B 1 134 ? 14.093 -21.275 -10.921 1.00 13.30 132 GLU B C 1
ATOM 2094 O O . GLU B 1 134 ? 13.206 -20.431 -11.080 1.00 10.95 132 GLU B O 1
ATOM 2100 N N . VAL B 1 135 ? 14.203 -22.025 -9.831 1.00 12.69 133 VAL B N 1
ATOM 2101 C CA . VAL B 1 135 ? 13.354 -21.865 -8.657 1.00 10.97 133 VAL B CA 1
ATOM 2102 C C . VAL B 1 135 ? 14.243 -21.361 -7.529 1.00 13.33 133 VAL B C 1
ATOM 2103 O O . VAL B 1 135 ? 15.151 -22.072 -7.081 1.00 13.77 133 VAL B O 1
ATOM 2107 N N . ASN B 1 136 ? 13.998 -20.134 -7.077 1.00 9.97 134 ASN B N 1
ATOM 2108 C CA . ASN B 1 136 ? 14.755 -19.534 -5.986 1.00 15.93 134 ASN B CA 1
ATOM 2109 C C . ASN B 1 136 ? 13.948 -19.612 -4.698 1.00 18.18 134 ASN B C 1
ATOM 2110 O O . ASN B 1 136 ? 12.795 -19.170 -4.654 1.00 17.44 134 ASN B O 1
ATOM 2115 N N . LEU B 1 137 ? 14.557 -20.167 -3.652 1.00 10.91 135 LEU B N 1
ATOM 2116 C CA . LEU B 1 137 ? 13.953 -20.228 -2.327 1.00 18.99 135 LEU B CA 1
ATOM 2117 C C . LEU B 1 137 ? 14.680 -19.248 -1.415 1.00 24.34 135 LEU B C 1
ATOM 2118 O O . LEU B 1 137 ? 15.885 -19.391 -1.179 1.00 20.59 135 LEU B O 1
ATOM 2123 N N . ARG B 1 138 ? 13.946 -18.259 -0.906 1.00 13.75 136 ARG B N 1
ATOM 2124 C CA . ARG B 1 138 ? 14.482 -17.195 -0.075 1.00 20.59 136 ARG B CA 1
ATOM 2125 C C . ARG B 1 138 ? 13.818 -17.203 1.291 1.00 16.99 136 ARG B C 1
ATOM 2126 O O . ARG B 1 138 ? 12.585 -17.132 1.368 1.00 15.79 136 ARG B O 1
ATOM 2134 N N . PRO B 1 139 ? 14.581 -17.231 2.377 1.00 22.54 137 PRO B N 1
ATOM 2135 C CA . PRO B 1 139 ? 13.962 -17.239 3.703 1.00 25.61 137 PRO B CA 1
ATOM 2136 C C . PRO B 1 139 ? 13.177 -15.965 3.954 1.00 27.54 137 PRO B C 1
ATOM 2137 O O . PRO B 1 139 ? 13.525 -14.884 3.473 1.00 23.80 137 PRO B O 1
ATOM 2141 N N . VAL B 1 140 ? 12.093 -16.112 4.706 1.00 25.74 138 VAL B N 1
ATOM 2142 C CA . VAL B 1 140 ? 11.350 -14.967 5.217 1.00 29.09 138 VAL B CA 1
ATOM 2143 C C . VAL B 1 140 ? 11.598 -14.920 6.719 1.00 32.43 138 VAL B C 1
ATOM 2144 O O . VAL B 1 140 ? 11.789 -15.974 7.345 1.00 35.37 138 VAL B O 1
ATOM 2148 N N . PRO B 1 141 ? 11.656 -13.735 7.337 1.00 33.32 139 PRO B N 1
ATOM 2149 C CA . PRO B 1 141 ? 11.819 -13.717 8.792 1.00 40.26 139 PRO B CA 1
ATOM 2150 C C . PRO B 1 141 ? 10.573 -14.202 9.521 1.00 40.73 139 PRO B C 1
ATOM 2151 O O . PRO B 1 141 ? 10.706 -15.115 10.331 1.00 43.82 139 PRO B O 1
ATOM 2155 N N . GLY C 1 1 ? 5.305 -23.537 -68.484 1.00 25.70 -1 GLY C N 1
ATOM 2156 C CA . GLY C 1 1 ? 5.062 -24.868 -69.014 1.00 49.45 -1 GLY C CA 1
ATOM 2157 C C . GLY C 1 1 ? 6.206 -25.465 -69.814 1.00 42.51 -1 GLY C C 1
ATOM 2158 O O . GLY C 1 1 ? 6.104 -25.607 -71.032 1.00 60.48 -1 GLY C O 1
ATOM 2159 N N . SER C 1 2 ? 7.287 -25.845 -69.135 1.00 41.20 0 SER C N 1
ATOM 2160 C CA . SER C 1 2 ? 7.368 -25.799 -67.678 1.00 32.67 0 SER C CA 1
ATOM 2161 C C . SER C 1 2 ? 8.180 -24.604 -67.190 1.00 30.67 0 SER C C 1
ATOM 2162 O O . SER C 1 2 ? 7.976 -24.110 -66.080 1.00 22.09 0 SER C O 1
ATOM 2165 N N . ASP C 1 3 ? 9.111 -24.149 -68.030 1.00 25.02 1 ASP C N 1
ATOM 2166 C CA . ASP C 1 3 ? 9.974 -23.040 -67.640 1.00 32.43 1 ASP C CA 1
ATOM 2167 C C . ASP C 1 3 ? 9.195 -21.738 -67.508 1.00 23.71 1 ASP C C 1
ATOM 2168 O O . ASP C 1 3 ? 9.523 -20.905 -66.656 1.00 19.12 1 ASP C O 1
ATOM 2173 N N . LYS C 1 4 ? 8.156 -21.550 -68.326 1.00 17.75 2 LYS C N 1
ATOM 2174 C CA . LYS C 1 4 ? 7.397 -20.305 -68.279 1.00 21.35 2 LYS C CA 1
ATOM 2175 C C . LYS C 1 4 ? 6.611 -20.187 -66.977 1.00 17.38 2 LYS C C 1
ATOM 2176 O O . LYS C 1 4 ? 6.628 -19.135 -66.328 1.00 14.35 2 LYS C O 1
ATOM 2182 N N . GLN C 1 5 ? 5.921 -21.258 -66.572 1.00 14.67 3 GLN C N 1
ATOM 2183 C CA . GLN C 1 5 ? 5.198 -21.206 -65.304 1.00 16.14 3 GLN C CA 1
ATOM 2184 C C . GLN C 1 5 ? 6.154 -21.014 -64.135 1.00 13.30 3 GLN C C 1
ATOM 2185 O O . GLN C 1 5 ? 5.854 -20.263 -63.199 1.00 12.28 3 GLN C O 1
ATOM 2191 N N . GLU C 1 6 ? 7.313 -21.680 -64.169 1.00 12.24 4 GLU C N 1
ATOM 2192 C CA . GLU C 1 6 ? 8.282 -21.516 -63.090 1.00 18.33 4 GLU C CA 1
ATOM 2193 C C . GLU C 1 6 ? 8.720 -20.063 -62.966 1.00 17.40 4 GLU C C 1
ATOM 2194 O O . GLU C 1 6 ? 8.792 -19.516 -61.859 1.00 12.00 4 GLU C O 1
ATOM 2200 N N . ALA C 1 7 ? 9.016 -19.420 -64.098 1.00 14.37 5 ALA C N 1
ATOM 2201 C CA . ALA C 1 7 ? 9.426 -18.020 -64.064 1.00 20.05 5 ALA C CA 1
ATOM 2202 C C . ALA C 1 7 ? 8.298 -17.127 -63.565 1.00 18.90 5 ALA C C 1
ATOM 2203 O O . ALA C 1 7 ? 8.534 -16.183 -62.801 1.00 18.83 5 ALA C O 1
ATOM 2205 N N . GLU C 1 8 ? 7.063 -17.407 -63.984 1.00 15.72 6 GLU C N 1
ATOM 2206 C CA . GLU C 1 8 ? 5.940 -16.607 -63.510 1.00 15.34 6 GLU C CA 1
ATOM 2207 C C . GLU C 1 8 ? 5.662 -16.855 -62.032 1.00 16.03 6 GLU C C 1
ATOM 2208 O O . GLU C 1 8 ? 5.262 -15.930 -61.317 1.00 16.40 6 GLU C O 1
ATOM 2214 N N . LEU C 1 9 ? 5.895 -18.078 -61.549 1.00 10.63 7 LEU C N 1
ATOM 2215 C CA . LEU C 1 9 ? 5.713 -18.352 -60.127 1.00 12.70 7 LEU C CA 1
ATOM 2216 C C . LEU C 1 9 ? 6.779 -17.661 -59.284 1.00 12.00 7 LEU C C 1
ATOM 2217 O O . LEU C 1 9 ? 6.472 -17.114 -58.219 1.00 13.38 7 LEU C O 1
ATOM 2222 N N . ARG C 1 10 ? 8.034 -17.676 -59.741 1.00 11.22 8 ARG C N 1
ATOM 2223 C CA . ARG C 1 10 ? 9.097 -17.012 -58.992 1.00 11.19 8 ARG C CA 1
ATOM 2224 C C . ARG C 1 10 ? 8.808 -15.529 -58.820 1.00 16.07 8 ARG C C 1
ATOM 2225 O O . ARG C 1 10 ? 9.028 -14.967 -57.741 1.00 16.73 8 ARG C O 1
ATOM 2233 N N . ARG C 1 11 ? 8.307 -14.880 -59.871 1.00 13.40 9 ARG C N 1
ATOM 2234 C CA . ARG C 1 11 ? 7.982 -13.463 -59.769 1.00 15.48 9 ARG C CA 1
ATOM 2235 C C . ARG C 1 11 ? 6.858 -13.231 -58.765 1.00 14.52 9 ARG C C 1
ATOM 2236 O O . ARG C 1 11 ? 6.959 -12.358 -57.896 1.00 19.20 9 ARG C O 1
ATOM 2244 N N . GLN C 1 12 ? 5.783 -14.018 -58.861 1.00 15.48 10 GLN C N 1
ATOM 2245 C CA . GLN C 1 12 ? 4.642 -13.829 -57.969 1.00 17.27 10 GLN C CA 1
ATOM 2246 C C . GLN C 1 12 ? 5.013 -14.082 -56.514 1.00 19.42 10 GLN C C 1
ATOM 2247 O O . GLN C 1 12 ? 4.519 -13.394 -55.613 1.00 19.68 10 GLN C O 1
ATOM 2253 N N . MET C 1 13 ? 5.862 -15.072 -56.259 1.00 12.82 11 MET C N 1
ATOM 2254 C CA . MET C 1 13 ? 6.178 -15.464 -54.893 1.00 19.70 11 MET C CA 1
ATOM 2255 C C . MET C 1 13 ? 7.298 -14.640 -54.272 1.00 18.69 11 MET C C 1
ATOM 2256 O O . MET C 1 13 ? 7.613 -14.853 -53.096 1.00 14.89 11 MET C O 1
ATOM 2261 N N . GLU C 1 14 ? 7.904 -13.715 -55.018 1.00 15.38 12 GLU C N 1
ATOM 2262 C CA . GLU C 1 14 ? 8.972 -12.890 -54.465 1.00 18.69 12 GLU C CA 1
ATOM 2263 C C . GLU C 1 14 ? 8.490 -12.169 -53.214 1.00 16.97 12 GLU C C 1
ATOM 2264 O O . GLU C 1 14 ? 7.427 -11.543 -53.212 1.00 15.55 12 GLU C O 1
ATOM 2270 N N . GLY C 1 15 ? 9.267 -12.287 -52.139 1.00 17.70 13 GLY C N 1
ATOM 2271 C CA . GLY C 1 15 ? 8.975 -11.595 -50.903 1.00 21.21 13 GLY C CA 1
ATOM 2272 C C . GLY C 1 15 ? 7.889 -12.205 -50.043 1.00 22.58 13 GLY C C 1
ATOM 2273 O O . GLY C 1 15 ? 7.604 -11.664 -48.967 1.00 19.86 13 GLY C O 1
ATOM 2274 N N . THR C 1 16 ? 7.272 -13.307 -50.472 1.00 13.81 14 THR C N 1
ATOM 2275 C CA . THR C 1 16 ? 6.219 -13.942 -49.689 1.00 16.47 14 THR C CA 1
ATOM 2276 C C . THR C 1 16 ? 6.747 -14.934 -48.664 1.00 22.89 14 THR C C 1
ATOM 2277 O O . THR C 1 16 ? 6.015 -15.291 -47.734 1.00 16.01 14 THR C O 1
ATOM 2281 N N . GLY C 1 17 ? 7.989 -15.390 -48.811 1.00 15.49 15 GLY C N 1
ATOM 2282 C CA . GLY C 1 17 ? 8.500 -16.484 -48.019 1.00 15.43 15 GLY C CA 1
ATOM 2283 C C . GLY C 1 17 ? 8.285 -17.852 -48.628 1.00 19.75 15 GLY C C 1
ATOM 2284 O O . GLY C 1 17 ? 8.792 -18.842 -48.084 1.00 26.02 15 GLY C O 1
ATOM 2285 N N . VAL C 1 18 ? 7.550 -17.940 -49.734 1.00 15.93 16 VAL C N 1
ATOM 2286 C CA . VAL C 1 18 ? 7.354 -19.205 -50.433 1.00 20.26 16 VAL C CA 1
ATOM 2287 C C . VAL C 1 18 ? 8.563 -19.479 -51.315 1.00 25.19 16 VAL C C 1
ATOM 2288 O O . VAL C 1 18 ? 8.959 -18.636 -52.128 1.00 23.56 16 VAL C O 1
ATOM 2292 N N . GLU C 1 19 ? 9.149 -20.662 -51.162 1.00 20.19 17 GLU C N 1
ATOM 2293 C CA . GLU C 1 19 ? 10.248 -21.086 -52.013 1.00 20.21 17 GLU C CA 1
ATOM 2294 C C . GLU C 1 19 ? 9.722 -21.800 -53.249 1.00 24.44 17 GLU C C 1
ATOM 2295 O O . GLU C 1 19 ? 8.730 -22.532 -53.196 1.00 16.49 17 GLU C O 1
ATOM 2301 N N . VAL C 1 20 ? 10.411 -21.587 -54.363 1.00 14.76 18 VAL C N 1
ATOM 2302 C CA . VAL C 1 20 ? 10.123 -22.265 -55.619 1.00 16.46 18 VAL C CA 1
ATOM 2303 C C . VAL C 1 20 ? 11.337 -23.109 -55.967 1.00 18.26 18 VAL C C 1
ATOM 2304 O O . VAL C 1 20 ? 12.449 -22.580 -56.099 1.00 18.11 18 VAL C O 1
ATOM 2308 N N . GLN C 1 21 ? 11.133 -24.415 -56.103 1.00 12.01 19 GLN C N 1
ATOM 2309 C CA . GLN C 1 21 ? 12.205 -25.336 -56.444 1.00 10.61 19 GLN C CA 1
ATOM 2310 C C . GLN C 1 21 ? 11.937 -25.971 -57.797 1.00 15.86 19 GLN C C 1
ATOM 2311 O O . GLN C 1 21 ? 10.848 -26.505 -58.038 1.00 15.20 19 GLN C O 1
ATOM 2317 N N . ARG C 1 22 ? 12.928 -25.893 -58.675 1.00 15.88 20 ARG C N 1
ATOM 2318 C CA . ARG C 1 22 ? 12.965 -26.723 -59.866 1.00 15.68 20 ARG C CA 1
ATOM 2319 C C . ARG C 1 22 ? 13.519 -28.087 -59.477 1.00 19.87 20 ARG C C 1
ATOM 2320 O O . ARG C 1 22 ? 14.632 -28.183 -58.952 1.00 16.76 20 ARG C O 1
ATOM 2328 N N . GLN C 1 23 ? 12.744 -29.138 -59.726 1.00 16.05 21 GLN C N 1
ATOM 2329 C CA . GLN C 1 23 ? 13.124 -30.498 -59.342 1.00 19.67 21 GLN C CA 1
ATOM 2330 C C . GLN C 1 23 ? 12.901 -31.395 -60.557 1.00 20.04 21 GLN C C 1
ATOM 2331 O O . GLN C 1 23 ? 11.906 -32.120 -60.645 1.00 21.45 21 GLN C O 1
ATOM 2337 N N . GLY C 1 24 ? 13.834 -31.331 -61.498 1.00 20.39 22 GLY C N 1
ATOM 2338 C CA . GLY C 1 24 ? 13.726 -32.121 -62.712 1.00 21.06 22 GLY C CA 1
ATOM 2339 C C . GLY C 1 24 ? 12.530 -31.686 -63.524 1.00 27.53 22 GLY C C 1
ATOM 2340 O O . GLY C 1 24 ? 12.378 -30.510 -63.873 1.00 21.85 22 GLY C O 1
ATOM 2341 N N . ASP C 1 25 ? 11.657 -32.647 -63.827 1.00 23.11 23 ASP C N 1
ATOM 2342 C CA . ASP C 1 25 ? 10.450 -32.332 -64.576 1.00 27.50 23 ASP C CA 1
ATOM 2343 C C . ASP C 1 25 ? 9.491 -31.469 -63.763 1.00 28.08 23 ASP C C 1
ATOM 2344 O O . ASP C 1 25 ? 8.696 -30.720 -64.343 1.00 28.90 23 ASP C O 1
ATOM 2349 N N . ASP C 1 26 ? 9.565 -31.536 -62.437 1.00 15.17 24 ASP C N 1
ATOM 2350 C CA . ASP C 1 26 ? 8.549 -30.960 -61.567 1.00 18.15 24 ASP C CA 1
ATOM 2351 C C . ASP C 1 26 ? 8.939 -29.592 -61.031 1.00 19.72 24 ASP C C 1
ATOM 2352 O O . ASP C 1 26 ? 10.114 -29.223 -60.971 1.00 14.93 24 ASP C O 1
ATOM 2357 N N . ILE C 1 27 ? 7.914 -28.848 -60.623 1.00 15.22 25 ILE C N 1
ATOM 2358 C CA . ILE C 1 27 ? 8.055 -27.622 -59.848 1.00 11.48 25 ILE C CA 1
ATOM 2359 C C . ILE C 1 27 ? 7.508 -27.896 -58.456 1.00 11.37 25 ILE C C 1
ATOM 2360 O O . ILE C 1 27 ? 6.412 -28.452 -58.314 1.00 16.70 25 ILE C O 1
ATOM 2365 N N . LYS C 1 28 ? 8.264 -27.511 -57.433 1.00 9.55 26 LYS C N 1
ATOM 2366 C CA . LYS C 1 28 ? 7.849 -27.682 -56.048 1.00 12.57 26 LYS C CA 1
ATOM 2367 C C . LYS C 1 28 ? 7.819 -26.326 -55.360 1.00 15.04 26 LYS C C 1
ATOM 2368 O O . LYS C 1 28 ? 8.757 -25.534 -55.498 1.00 14.19 26 LYS C O 1
ATOM 2374 N N . LEU C 1 29 ? 6.743 -26.063 -54.625 1.00 12.78 27 LEU C N 1
ATOM 2375 C CA . LEU C 1 29 ? 6.588 -24.838 -53.853 1.00 14.41 27 LEU C CA 1
ATOM 2376 C C . LEU C 1 29 ? 6.583 -25.196 -52.373 1.00 18.90 27 LEU C C 1
ATOM 2377 O O . LEU C 1 29 ? 5.770 -26.018 -51.936 1.00 17.77 27 LEU C O 1
ATOM 2382 N N . ILE C 1 30 ? 7.494 -24.595 -51.611 1.00 15.10 28 ILE C N 1
ATOM 2383 C CA . ILE C 1 30 ? 7.586 -24.808 -50.171 1.00 17.14 28 ILE C CA 1
ATOM 2384 C C . ILE C 1 30 ? 6.911 -23.639 -49.475 1.00 18.99 28 ILE C C 1
ATOM 2385 O O . ILE C 1 30 ? 7.351 -22.491 -49.605 1.00 16.41 28 ILE C O 1
ATOM 2390 N N . MET C 1 31 ? 5.861 -23.929 -48.716 1.00 15.61 29 MET C N 1
ATOM 2391 C CA . MET C 1 31 ? 5.156 -22.899 -47.964 1.00 13.94 29 MET C CA 1
ATOM 2392 C C . MET C 1 31 ? 5.396 -23.112 -46.475 1.00 19.23 29 MET C C 1
ATOM 2393 O O . MET C 1 31 ? 4.799 -24.018 -45.871 1.00 13.91 29 MET C O 1
ATOM 2398 N N . PRO C 1 32 ? 6.284 -22.336 -45.849 1.00 19.32 30 PRO C N 1
ATOM 2399 C CA . PRO C 1 32 ? 6.595 -22.557 -44.432 1.00 21.45 30 PRO C CA 1
ATOM 2400 C C . PRO C 1 32 ? 5.371 -22.361 -43.551 1.00 18.11 30 PRO C C 1
ATOM 2401 O O . PRO C 1 32 ? 4.538 -21.487 -43.797 1.00 17.36 30 PRO C O 1
ATOM 2405 N N . GLY C 1 33 ? 5.276 -23.189 -42.510 1.00 16.62 31 GLY C N 1
ATOM 2406 C CA . GLY C 1 33 ? 4.120 -23.123 -41.631 1.00 16.28 31 GLY C CA 1
ATOM 2407 C C . GLY C 1 33 ? 3.958 -21.770 -40.964 1.00 17.73 31 GLY C C 1
ATOM 2408 O O . GLY C 1 33 ? 2.836 -21.303 -40.753 1.00 19.64 31 GLY C O 1
ATOM 2409 N N . ASN C 1 34 ? 5.075 -21.110 -40.647 1.00 20.92 32 ASN C N 1
ATOM 2410 C CA . ASN C 1 34 ? 5.024 -19.883 -39.860 1.00 23.73 32 ASN C CA 1
ATOM 2411 C C . ASN C 1 34 ? 4.423 -18.708 -40.624 1.00 29.43 32 ASN C C 1
ATOM 2412 O O . ASN C 1 34 ? 3.993 -17.736 -39.996 1.00 34.50 32 ASN C O 1
ATOM 2417 N N . ILE C 1 35 ? 4.395 -18.760 -41.953 1.00 24.83 33 ILE C N 1
ATOM 2418 C CA . ILE C 1 35 ? 3.771 -17.705 -42.740 1.00 28.46 33 ILE C CA 1
ATOM 2419 C C . ILE C 1 35 ? 2.467 -18.150 -43.385 1.00 25.16 33 ILE C C 1
ATOM 2420 O O . ILE C 1 35 ? 1.682 -17.289 -43.811 1.00 23.93 33 ILE C O 1
ATOM 2425 N N . THR C 1 36 ? 2.213 -19.452 -43.485 1.00 17.66 34 THR C N 1
ATOM 2426 C CA . THR C 1 36 ? 1.013 -19.948 -44.141 1.00 19.70 34 THR C CA 1
ATOM 2427 C C . THR C 1 36 ? -0.164 -20.067 -43.187 1.00 15.90 34 THR C C 1
ATOM 2428 O O . THR C 1 36 ? -1.308 -19.820 -43.587 1.00 20.64 34 THR C O 1
ATOM 2432 N N . PHE C 1 37 ? 0.090 -20.412 -41.931 1.00 16.94 35 PHE C N 1
ATOM 2433 C CA . PHE C 1 37 ? -0.969 -20.691 -40.979 1.00 17.60 35 PHE C CA 1
ATOM 2434 C C . PHE C 1 37 ? -0.873 -19.764 -39.779 1.00 19.44 35 PHE C C 1
ATOM 2435 O O . PHE C 1 37 ? 0.214 -19.331 -39.387 1.00 19.47 35 PHE C O 1
ATOM 2443 N N . ALA C 1 38 ? -2.003 -19.582 -39.132 1.00 22.73 36 ALA C N 1
ATOM 2444 C CA . ALA C 1 38 ? -2.092 -18.826 -37.913 1.00 23.53 36 ALA C CA 1
ATOM 2445 C C . ALA C 1 38 ? -1.726 -19.756 -36.738 1.00 28.36 36 ALA C C 1
ATOM 2446 O O . ALA C 1 38 ? -2.360 -20.733 -36.518 1.00 31.56 36 ALA C O 1
ATOM 2448 N N . THR C 1 39 ? -0.677 -19.445 -36.011 1.00 30.37 37 THR C N 1
ATOM 2449 C CA . THR C 1 39 ? -0.277 -20.256 -34.866 1.00 31.56 37 THR C CA 1
ATOM 2450 C C . THR C 1 39 ? -0.036 -21.737 -35.216 1.00 36.71 37 THR C C 1
ATOM 2451 O O . THR C 1 39 ? 0.610 -22.050 -36.196 1.00 33.74 37 THR C O 1
ATOM 2455 N N . ASP C 1 40 ? -0.558 -22.641 -34.430 1.00 27.02 38 ASP C N 1
ATOM 2456 C CA . ASP C 1 40 ? -0.404 -24.044 -34.712 1.00 31.20 38 ASP C CA 1
ATOM 2457 C C . ASP C 1 40 ? -1.699 -24.591 -35.292 1.00 29.38 38 ASP C C 1
ATOM 2458 O O . ASP C 1 40 ? -1.913 -25.766 -35.334 1.00 35.65 38 ASP C O 1
ATOM 2463 N N . SER C 1 41 ? -2.558 -23.704 -35.745 1.00 28.42 39 SER C N 1
ATOM 2464 C CA . SER C 1 41 ? -3.848 -24.067 -36.303 1.00 22.46 39 SER C CA 1
ATOM 2465 C C . SER C 1 41 ? -3.699 -24.497 -37.759 1.00 24.52 39 SER C C 1
ATOM 2466 O O . SER C 1 41 ? -2.622 -24.424 -38.357 1.00 18.84 39 SER C O 1
ATOM 2469 N N . ALA C 1 42 ? -4.810 -24.956 -38.327 1.00 21.56 40 ALA C N 1
ATOM 2470 C CA . ALA C 1 42 ? -4.923 -25.175 -39.759 1.00 17.50 40 ALA C CA 1
ATOM 2471 C C . ALA C 1 42 ? -5.677 -24.046 -40.449 1.00 18.43 40 ALA C C 1
ATOM 2472 O O . ALA C 1 42 ? -6.080 -24.197 -41.605 1.00 24.16 40 ALA C O 1
ATOM 2474 N N . ASN C 1 43 ? -5.891 -22.927 -39.758 1.00 20.02 41 ASN C N 1
ATOM 2475 C CA . ASN C 1 43 ? -6.449 -21.738 -40.385 1.00 21.17 41 ASN C CA 1
ATOM 2476 C C . ASN C 1 43 ? -5.361 -21.025 -41.172 1.00 20.28 41 ASN C C 1
ATOM 2477 O O . ASN C 1 43 ? -4.244 -20.842 -40.680 1.00 19.65 41 ASN C O 1
ATOM 2482 N N . ILE C 1 44 ? -5.693 -20.612 -42.393 1.00 27.65 42 ILE C N 1
ATOM 2483 C CA . ILE C 1 44 ? -4.740 -19.883 -43.216 1.00 20.56 42 ILE C CA 1
ATOM 2484 C C . ILE C 1 44 ? -4.535 -18.488 -42.641 1.00 17.93 42 ILE C C 1
ATOM 2485 O O . ILE C 1 44 ? -5.487 -17.828 -42.202 1.00 17.43 42 ILE C O 1
ATOM 2490 N N . ALA C 1 45 ? -3.279 -18.045 -42.610 1.00 18.92 43 ALA C N 1
ATOM 2491 C CA . ALA C 1 45 ? -2.959 -16.747 -42.042 1.00 23.49 43 ALA C CA 1
ATOM 2492 C C . ALA C 1 45 ? -3.457 -15.630 -42.960 1.00 22.51 43 ALA C C 1
ATOM 2493 O O . ALA C 1 45 ? -3.439 -15.772 -44.186 1.00 16.97 43 ALA C O 1
ATOM 2495 N N . PRO C 1 46 ? -3.899 -14.503 -42.387 1.00 21.36 44 PRO C N 1
ATOM 2496 C CA . PRO C 1 46 ? -4.505 -13.450 -43.224 1.00 19.17 44 PRO C CA 1
ATOM 2497 C C . PRO C 1 46 ? -3.591 -12.963 -44.332 1.00 19.14 44 PRO C C 1
ATOM 2498 O O . PRO C 1 46 ? -4.052 -12.728 -45.456 1.00 22.50 44 PRO C O 1
ATOM 2502 N N . SER C 1 47 ? -2.297 -12.821 -44.044 1.00 18.70 45 SER C N 1
ATOM 2503 C CA . SER C 1 47 ? -1.340 -12.317 -45.020 1.00 22.87 45 SER C CA 1
ATOM 2504 C C . SER C 1 47 ? -1.055 -13.299 -46.147 1.00 21.87 45 SER C C 1
ATOM 2505 O O . SER C 1 47 ? -0.447 -12.901 -47.147 1.00 25.10 45 SER C O 1
ATOM 2508 N N . PHE C 1 48 ? -1.462 -14.560 -46.021 1.00 20.10 46 PHE C N 1
ATOM 2509 C CA . PHE C 1 48 ? -1.188 -15.545 -47.058 1.00 20.13 46 PHE C CA 1
ATOM 2510 C C . PHE C 1 48 ? -2.342 -15.722 -48.033 1.00 16.74 46 PHE C C 1
ATOM 2511 O O . PHE C 1 48 ? -2.220 -16.506 -48.979 1.00 15.54 46 PHE C O 1
ATOM 2519 N N . TYR C 1 49 ? -3.450 -15.007 -47.832 1.00 13.50 47 TYR C N 1
ATOM 2520 C CA . TYR C 1 49 ? -4.582 -15.104 -48.749 1.00 18.75 47 TYR C CA 1
ATOM 2521 C C . TYR C 1 49 ? -4.187 -14.697 -50.163 1.00 16.82 47 TYR C C 1
ATOM 2522 O O . TYR C 1 49 ? -4.490 -15.400 -51.134 1.00 13.64 47 TYR C O 1
ATOM 2531 N N . ALA C 1 50 ? -3.510 -13.563 -50.299 1.00 15.18 48 ALA C N 1
ATOM 2532 C CA . ALA C 1 50 ? -3.215 -13.027 -51.621 1.00 17.46 48 ALA C CA 1
ATOM 2533 C C . ALA C 1 50 ? -2.154 -13.852 -52.349 1.00 13.80 48 ALA C C 1
ATOM 2534 O O . ALA C 1 50 ? -2.303 -14.090 -53.555 1.00 15.91 48 ALA C O 1
ATOM 2536 N N . PRO C 1 51 ? -1.072 -14.300 -51.688 1.00 17.74 49 PRO C N 1
ATOM 2537 C CA . PRO C 1 51 ? -0.200 -15.289 -52.347 1.00 14.91 49 PRO C CA 1
ATOM 2538 C C . PRO C 1 51 ? -0.948 -16.518 -52.841 1.00 14.00 49 PRO C C 1
ATOM 2539 O O . PRO C 1 51 ? -0.699 -16.977 -53.963 1.00 14.74 49 PRO C O 1
ATOM 2543 N N . LEU C 1 52 ? -1.867 -17.058 -52.037 1.00 13.40 50 LEU C N 1
ATOM 2544 C CA . LEU C 1 52 ? -2.663 -18.196 -52.486 1.00 15.45 50 LEU C CA 1
ATOM 2545 C C . LEU C 1 52 ? -3.553 -17.819 -53.663 1.00 12.64 50 LEU C C 1
ATOM 2546 O O . LEU C 1 52 ? -3.757 -18.627 -54.577 1.00 15.11 50 LEU C O 1
ATOM 2551 N N . ASN C 1 53 ? -4.104 -16.601 -53.651 1.00 13.54 51 ASN C N 1
ATOM 2552 C CA . ASN C 1 53 ? -4.854 -16.118 -54.807 1.00 12.50 51 ASN C CA 1
ATOM 2553 C C . ASN C 1 53 ? -4.001 -16.162 -56.067 1.00 11.76 51 ASN C C 1
ATOM 2554 O O . ASN C 1 53 ? -4.465 -16.598 -57.127 1.00 13.10 51 ASN C O 1
ATOM 2559 N N . ASN C 1 54 ? -2.747 -15.715 -55.966 1.00 12.17 52 ASN C N 1
ATOM 2560 C CA . ASN C 1 54 ? -1.855 -15.727 -57.120 1.00 13.20 52 ASN C CA 1
ATOM 2561 C C . ASN C 1 54 ? -1.551 -17.149 -57.572 1.00 15.26 52 ASN C C 1
ATOM 2562 O O . ASN C 1 54 ? -1.494 -17.426 -58.776 1.00 14.51 52 ASN C O 1
ATOM 2567 N N . LEU C 1 55 ? -1.344 -18.063 -56.621 1.00 15.16 53 LEU C N 1
ATOM 2568 C CA . LEU C 1 55 ? -1.093 -19.455 -56.980 1.00 14.66 53 LEU C CA 1
ATOM 2569 C C . LEU C 1 55 ? -2.281 -20.057 -57.718 1.00 12.80 53 LEU C C 1
ATOM 2570 O O . LEU C 1 55 ? -2.108 -20.747 -58.730 1.00 14.88 53 LEU C O 1
ATOM 2575 N N . ALA C 1 56 ? -3.498 -19.805 -57.228 1.00 12.25 54 ALA C N 1
ATOM 2576 C CA . ALA C 1 56 ? -4.686 -20.350 -57.877 1.00 10.84 54 ALA C CA 1
ATOM 2577 C C . ALA C 1 56 ? -4.802 -19.871 -59.318 1.00 15.36 54 ALA C C 1
ATOM 2578 O O . ALA C 1 56 ? -5.170 -20.645 -60.210 1.00 13.05 54 ALA C O 1
ATOM 2580 N N . ASN C 1 57 ? -4.488 -18.596 -59.568 1.00 10.93 55 ASN C N 1
ATOM 2581 C CA . ASN C 1 57 ? -4.546 -18.078 -60.931 1.00 14.20 55 ASN C CA 1
ATOM 2582 C C . ASN C 1 57 ? -3.513 -18.754 -61.822 1.00 16.68 55 ASN C C 1
ATOM 2583 O O . ASN C 1 57 ? -3.799 -19.079 -62.981 1.00 15.21 55 ASN C O 1
ATOM 2588 N N . SER C 1 58 ? -2.305 -18.977 -61.298 1.00 13.60 56 SER C N 1
ATOM 2589 C CA . SER C 1 58 ? -1.286 -19.683 -62.067 1.00 13.54 56 SER C CA 1
ATOM 2590 C C . SER C 1 58 ? -1.725 -21.106 -62.390 1.00 15.34 56 SER C C 1
ATOM 2591 O O . SER C 1 58 ? -1.570 -21.568 -63.526 1.00 16.69 56 SER C O 1
ATOM 2594 N N . PHE C 1 59 ? -2.282 -21.815 -61.402 1.00 16.58 57 PHE C N 1
ATOM 2595 C CA . PHE C 1 59 ? -2.716 -23.190 -61.632 1.00 21.13 57 PHE C CA 1
ATOM 2596 C C . PHE C 1 59 ? -3.826 -23.253 -62.677 1.00 19.28 57 PHE C C 1
ATOM 2597 O O . PHE C 1 59 ? -3.845 -24.158 -63.521 1.00 18.28 57 PHE C O 1
ATOM 2605 N N . LYS C 1 60 ? -4.765 -22.302 -62.634 1.00 18.58 58 LYS C N 1
ATOM 2606 C CA . LYS C 1 60 ? -5.835 -22.268 -63.629 1.00 20.25 58 LYS C CA 1
ATOM 2607 C C . LYS C 1 60 ? -5.287 -21.985 -65.021 1.00 23.73 58 LYS C C 1
ATOM 2608 O O . LYS C 1 60 ? -5.791 -22.519 -66.017 1.00 26.86 58 LYS C O 1
ATOM 2614 N N . GLN C 1 61 ? -4.254 -21.148 -65.109 1.00 15.59 59 GLN C N 1
ATOM 2615 C CA . GLN C 1 61 ? -3.713 -20.761 -66.407 1.00 22.84 59 GLN C CA 1
ATOM 2616 C C . GLN C 1 61 ? -2.925 -21.900 -67.046 1.00 27.48 59 GLN C C 1
ATOM 2617 O O . GLN C 1 61 ? -3.012 -22.116 -68.260 1.00 28.61 59 GLN C O 1
ATOM 2623 N N . TYR C 1 62 ? -2.157 -22.640 -66.249 1.00 18.43 60 TYR C N 1
ATOM 2624 C CA . TYR C 1 62 ? -1.330 -23.749 -66.728 1.00 20.44 60 TYR C CA 1
ATOM 2625 C C . TYR C 1 62 ? -1.979 -25.057 -66.289 1.00 19.31 60 TYR C C 1
ATOM 2626 O O . TYR C 1 62 ? -1.669 -25.590 -65.224 1.00 25.06 60 TYR C O 1
ATOM 2635 N N . ASN C 1 63 ? -2.869 -25.589 -67.126 1.00 20.77 61 ASN C N 1
ATOM 2636 C CA . ASN C 1 63 ? -3.681 -26.730 -66.728 1.00 35.07 61 ASN C CA 1
ATOM 2637 C C . ASN C 1 63 ? -3.139 -28.067 -67.230 1.00 33.61 61 ASN C C 1
ATOM 2638 O O . ASN C 1 63 ? -3.895 -29.040 -67.295 1.00 37.99 61 ASN C O 1
ATOM 2643 N N . GLN C 1 64 ? -1.855 -28.153 -67.565 1.00 28.88 62 GLN C N 1
ATOM 2644 C CA . GLN C 1 64 ? -1.274 -29.418 -68.005 1.00 27.05 62 GLN C CA 1
ATOM 2645 C C . GLN C 1 64 ? -0.285 -29.978 -66.987 1.00 27.46 62 GLN C C 1
ATOM 2646 O O . GLN C 1 64 ? 0.783 -30.481 -67.341 1.00 27.41 62 GLN C O 1
ATOM 2652 N N . ASN C 1 65 ? -0.643 -29.902 -65.708 1.00 20.19 63 ASN C N 1
ATOM 2653 C CA . ASN C 1 65 ? 0.068 -30.633 -64.672 1.00 15.82 63 ASN C CA 1
ATOM 2654 C C . ASN C 1 65 ? -0.921 -31.023 -63.582 1.00 18.35 63 ASN C C 1
ATOM 2655 O O . ASN C 1 65 ? -2.009 -30.453 -63.473 1.00 17.85 63 ASN C O 1
ATOM 2660 N N . THR C 1 66 ? -0.542 -32.024 -62.794 1.00 13.14 64 THR C N 1
ATOM 2661 C CA . THR C 1 66 ? -1.283 -32.343 -61.584 1.00 17.93 64 THR C CA 1
ATOM 2662 C C . THR C 1 66 ? -0.729 -31.538 -60.419 1.00 14.96 64 THR C C 1
ATOM 2663 O O . THR C 1 66 ? 0.425 -31.103 -60.421 1.00 17.32 64 THR C O 1
ATOM 2667 N N . ILE C 1 67 ? -1.571 -31.349 -59.412 1.00 15.55 65 ILE C N 1
ATOM 2668 C CA . ILE C 1 67 ? -1.246 -30.540 -58.248 1.00 12.33 65 ILE C CA 1
ATOM 2669 C C . ILE C 1 67 ? -1.358 -31.443 -57.028 1.00 18.34 65 ILE C C 1
ATOM 2670 O O . ILE C 1 67 ? -2.464 -31.857 -56.658 1.00 18.43 65 ILE C O 1
ATOM 2675 N N . GLU C 1 68 ? -0.222 -31.771 -56.415 1.00 13.26 66 GLU C N 1
ATOM 2676 C CA . GLU C 1 68 ? -0.202 -32.558 -55.188 1.00 14.24 66 GLU C CA 1
ATOM 2677 C C . GLU C 1 68 ? 0.169 -31.654 -54.023 1.00 17.03 66 GLU C C 1
ATOM 2678 O O . GLU C 1 68 ? 1.236 -31.032 -54.028 1.00 19.17 66 GLU C O 1
ATOM 2684 N N . ILE C 1 69 ? -0.704 -31.600 -53.023 1.00 11.30 67 ILE C N 1
ATOM 2685 C CA . ILE C 1 69 ? -0.498 -30.793 -51.828 1.00 13.37 67 ILE C CA 1
ATOM 2686 C C . ILE C 1 69 ? -0.156 -31.733 -50.685 1.00 19.56 67 ILE C C 1
ATOM 2687 O O . ILE C 1 69 ? -0.954 -32.608 -50.327 1.00 14.53 67 ILE C O 1
ATOM 2692 N N . VAL C 1 70 ? 1.033 -31.558 -50.116 1.00 14.93 68 VAL C N 1
ATOM 2693 C CA . VAL C 1 70 ? 1.573 -32.470 -49.118 1.00 12.77 68 VAL C CA 1
ATOM 2694 C C . VAL C 1 70 ? 1.919 -31.665 -47.873 1.00 13.26 68 VAL C C 1
ATOM 2695 O O . VAL C 1 70 ? 2.687 -30.699 -47.949 1.00 13.35 68 VAL C O 1
ATOM 2699 N N . GLY C 1 71 ? 1.353 -32.056 -46.736 1.00 14.23 69 GLY C N 1
ATOM 2700 C CA . GLY C 1 71 ? 1.643 -31.420 -45.467 1.00 14.03 69 GLY C CA 1
ATOM 2701 C C . GLY C 1 71 ? 2.700 -32.184 -44.691 1.00 14.43 69 GLY C C 1
ATOM 2702 O O . GLY C 1 71 ? 2.785 -33.407 -44.768 1.00 15.16 69 GLY C O 1
ATOM 2703 N N . TYR C 1 72 ? 3.513 -31.443 -43.939 1.00 8.35 70 TYR C N 1
ATOM 2704 C CA . TYR C 1 72 ? 4.589 -32.025 -43.149 1.00 12.82 70 TYR C CA 1
ATOM 2705 C C . TYR C 1 72 ? 4.624 -31.383 -41.771 1.00 19.32 70 TYR C C 1
ATOM 2706 O O . TYR C 1 72 ? 4.186 -30.246 -41.581 1.00 11.70 70 TYR C O 1
ATOM 2715 N N . THR C 1 73 ? 5.178 -32.119 -40.810 1.00 15.05 71 THR C N 1
ATOM 2716 C CA . THR C 1 73 ? 5.477 -31.591 -39.488 1.00 18.64 71 THR C CA 1
ATOM 2717 C C . THR C 1 73 ? 6.933 -31.872 -39.143 1.00 19.88 71 THR C C 1
ATOM 2718 O O . THR C 1 73 ? 7.677 -32.499 -39.904 1.00 15.00 71 THR C O 1
ATOM 2722 N N . ASP C 1 74 ? 7.320 -31.390 -37.969 1.00 16.14 72 ASP C N 1
ATOM 2723 C CA . ASP C 1 74 ? 8.526 -31.826 -37.283 1.00 19.70 72 ASP C CA 1
ATOM 2724 C C . ASP C 1 74 ? 8.240 -33.170 -36.612 1.00 21.57 72 ASP C C 1
ATOM 2725 O O . ASP C 1 74 ? 7.175 -33.765 -36.797 1.00 15.49 72 ASP C O 1
ATOM 2730 N N . SER C 1 75 ? 9.173 -33.658 -35.798 1.00 22.22 73 SER C N 1
ATOM 2731 C CA . SER C 1 75 ? 9.052 -34.983 -35.205 1.00 24.11 73 SER C CA 1
ATOM 2732 C C . SER C 1 75 ? 8.633 -34.955 -33.738 1.00 29.26 73 SER C C 1
ATOM 2733 O O . SER C 1 75 ? 8.670 -35.998 -33.079 1.00 32.66 73 SER C O 1
ATOM 2736 N N . THR C 1 76 ? 8.239 -33.799 -33.211 1.00 28.70 74 THR C N 1
ATOM 2737 C CA . THR C 1 76 ? 7.702 -33.753 -31.858 1.00 32.14 74 THR C CA 1
ATOM 2738 C C . THR C 1 76 ? 6.337 -34.430 -31.813 1.00 39.32 74 THR C C 1
ATOM 2739 O O . THR C 1 76 ? 5.501 -34.237 -32.700 1.00 34.52 74 THR C O 1
ATOM 2743 N N . GLY C 1 77 ? 6.122 -35.250 -30.789 1.00 41.49 75 GLY C N 1
ATOM 2744 C CA . GLY C 1 77 ? 4.822 -35.846 -30.575 1.00 33.02 75 GLY C CA 1
ATOM 2745 C C . GLY C 1 77 ? 4.599 -37.132 -31.350 1.00 37.94 75 GLY C C 1
ATOM 2746 O O . GLY C 1 77 ? 5.484 -37.671 -32.023 1.00 35.57 75 GLY C O 1
ATOM 2747 N N . SER C 1 78 ? 3.363 -37.618 -31.251 1.00 32.18 76 SER C N 1
ATOM 2748 C CA . SER C 1 78 ? 3.001 -38.918 -31.797 1.00 34.61 76 SER C CA 1
ATOM 2749 C C . SER C 1 78 ? 2.954 -38.894 -33.318 1.00 35.15 76 SER C C 1
ATOM 2750 O O . SER C 1 78 ? 2.649 -37.874 -33.942 1.00 34.38 76 SER C O 1
ATOM 2753 N N . ARG C 1 79 ? 3.231 -40.054 -33.915 1.00 33.03 77 ARG C N 1
ATOM 2754 C CA . ARG C 1 79 ? 3.275 -40.132 -35.368 1.00 35.80 77 ARG C CA 1
ATOM 2755 C C . ARG C 1 79 ? 1.886 -39.991 -35.978 1.00 33.93 77 ARG C C 1
ATOM 2756 O O . ARG C 1 79 ? 1.717 -39.305 -36.992 1.00 31.26 77 ARG C O 1
ATOM 2764 N N . GLN C 1 80 ? 0.876 -40.619 -35.375 1.00 29.24 78 GLN C N 1
ATOM 2765 C CA . GLN C 1 80 ? -0.477 -40.450 -35.894 1.00 30.87 78 GLN C CA 1
ATOM 2766 C C . GLN C 1 80 ? -0.975 -39.028 -35.690 1.00 27.73 78 GLN C C 1
ATOM 2767 O O . GLN C 1 80 ? -1.647 -38.469 -36.565 1.00 30.21 78 GLN C O 1
ATOM 2773 N N . HIS C 1 81 ? -0.662 -38.417 -34.542 1.00 28.26 79 HIS C N 1
ATOM 2774 C CA . HIS C 1 81 ? -1.099 -37.046 -34.313 1.00 26.58 79 HIS C CA 1
ATOM 2775 C C . HIS C 1 81 ? -0.501 -36.100 -35.347 1.00 29.54 79 HIS C C 1
ATOM 2776 O O . HIS C 1 81 ? -1.190 -35.202 -35.848 1.00 23.29 79 HIS C O 1
ATOM 2783 N N . ASN C 1 82 ? 0.776 -36.293 -35.690 1.00 24.04 80 ASN C N 1
ATOM 2784 C CA . ASN C 1 82 ? 1.415 -35.435 -36.684 1.00 25.53 80 ASN C CA 1
ATOM 2785 C C . ASN C 1 82 ? 0.830 -35.656 -38.072 1.00 23.86 80 ASN C C 1
ATOM 2786 O O . ASN C 1 82 ? 0.591 -34.691 -38.807 1.00 24.68 80 ASN C O 1
ATOM 2791 N N . MET C 1 83 ? 0.623 -36.917 -38.461 1.00 20.35 81 MET C N 1
ATOM 2792 C CA . MET C 1 83 ? -0.037 -37.193 -39.733 1.00 26.08 81 MET C CA 1
ATOM 2793 C C . MET C 1 83 ? -1.390 -36.496 -39.792 1.00 26.77 81 MET C C 1
ATOM 2794 O O . MET C 1 83 ? -1.741 -35.869 -40.797 1.00 25.87 81 MET C O 1
ATOM 2799 N N . ASP C 1 84 ? -2.150 -36.581 -38.698 1.00 21.54 82 ASP C N 1
ATOM 2800 C CA . ASP C 1 84 ? -3.428 -35.884 -38.590 1.00 26.24 82 ASP C CA 1
ATOM 2801 C C . ASP C 1 84 ? -3.251 -34.380 -38.779 1.00 22.80 82 ASP C C 1
ATOM 2802 O O . ASP C 1 84 ? -3.902 -33.767 -39.634 1.00 20.94 82 ASP C O 1
ATOM 2807 N N . LEU C 1 85 ? -2.371 -33.766 -37.982 1.00 21.44 83 LEU C N 1
ATOM 2808 C CA . LEU C 1 85 ? -2.179 -32.320 -38.061 1.00 21.38 83 LEU C CA 1
ATOM 2809 C C . LEU C 1 85 ? -1.707 -31.894 -39.446 1.00 23.27 83 LEU C C 1
ATOM 2810 O O . LEU C 1 85 ? -2.173 -30.881 -39.984 1.00 18.99 83 LEU C O 1
ATOM 2815 N N . SER C 1 86 ? -0.778 -32.648 -40.038 1.00 20.33 84 SER C N 1
ATOM 2816 C CA . SER C 1 86 ? -0.281 -32.302 -41.366 1.00 21.23 84 SER C CA 1
ATOM 2817 C C . SER C 1 86 ? -1.368 -32.463 -42.417 1.00 18.94 84 SER C C 1
ATOM 2818 O O . SER C 1 86 ? -1.457 -31.665 -43.358 1.00 16.09 84 SER C O 1
ATOM 2821 N N . GLN C 1 87 ? -2.204 -33.493 -42.271 1.00 17.00 85 GLN C N 1
ATOM 2822 C CA . GLN C 1 87 ? -3.330 -33.668 -43.180 1.00 21.89 85 GLN C CA 1
ATOM 2823 C C . GLN C 1 87 ? -4.289 -32.489 -43.096 1.00 20.99 85 GLN C C 1
ATOM 2824 O O . GLN C 1 87 ? -4.778 -32.002 -44.125 1.00 19.03 85 GLN C O 1
ATOM 2830 N N . ARG C 1 88 ? -4.561 -32.001 -41.878 1.00 17.43 86 ARG C N 1
ATOM 2831 C CA . ARG C 1 88 ? -5.427 -30.837 -41.702 1.00 17.48 86 ARG C CA 1
ATOM 2832 C C . ARG C 1 88 ? -4.899 -29.629 -42.462 1.00 14.66 86 ARG C C 1
ATOM 2833 O O . ARG C 1 88 ? -5.677 -28.861 -43.043 1.00 12.50 86 ARG C O 1
ATOM 2841 N N . ARG C 1 89 ? -3.581 -29.428 -42.449 1.00 16.92 87 ARG C N 1
ATOM 2842 C CA . ARG C 1 89 ? -3.012 -28.240 -43.074 1.00 12.86 87 ARG C CA 1
ATOM 2843 C C . ARG C 1 89 ? -3.048 -28.342 -44.595 1.00 10.49 87 ARG C C 1
ATOM 2844 O O . ARG C 1 89 ? -3.311 -27.347 -45.281 1.00 13.73 87 ARG C O 1
ATOM 2852 N N . ALA C 1 90 ? -2.815 -29.538 -45.141 1.00 14.07 88 ALA C N 1
ATOM 2853 C CA . ALA C 1 90 ? -2.933 -29.730 -46.585 1.00 13.89 88 ALA C CA 1
ATOM 2854 C C . ALA C 1 90 ? -4.374 -29.552 -47.051 1.00 17.11 88 ALA C C 1
ATOM 2855 O O . ALA C 1 90 ? -4.627 -28.948 -48.102 1.00 12.76 88 ALA C O 1
ATOM 2857 N N . GLN C 1 91 ? -5.326 -30.099 -46.287 1.00 14.37 89 GLN C N 1
ATOM 2858 C CA . GLN C 1 91 ? -6.754 -29.894 -46.528 1.00 21.78 89 GLN C CA 1
ATOM 2859 C C . GLN C 1 91 ? -7.100 -28.418 -46.665 1.00 13.93 89 GLN C C 1
ATOM 2860 O O . GLN C 1 91 ? -7.827 -28.018 -47.582 1.00 15.65 89 GLN C O 1
ATOM 2866 N N . SER C 1 92 ? -6.626 -27.615 -45.715 1.00 10.88 90 SER C N 1
ATOM 2867 C CA . SER C 1 92 ? -6.982 -26.203 -45.657 1.00 12.11 90 SER C CA 1
ATOM 2868 C C . SER C 1 92 ? -6.489 -25.458 -46.890 1.00 13.29 90 SER C C 1
ATOM 2869 O O . SER C 1 92 ? -7.198 -24.607 -47.440 1.00 10.64 90 SER C O 1
ATOM 2872 N N . VAL C 1 93 ? -5.274 -25.773 -47.338 1.00 13.76 91 VAL C N 1
ATOM 2873 C CA . VAL C 1 93 ? -4.727 -25.145 -48.535 1.00 8.95 91 VAL C CA 1
ATOM 2874 C C . VAL C 1 93 ? -5.509 -25.580 -49.768 1.00 12.18 91 VAL C C 1
ATOM 2875 O O . VAL C 1 93 ? -5.887 -24.755 -50.608 1.00 12.88 91 VAL C O 1
ATOM 2879 N N . ALA C 1 94 ? -5.766 -26.885 -49.892 1.00 11.31 92 ALA C N 1
ATOM 2880 C CA . ALA C 1 94 ? -6.535 -27.387 -51.026 1.00 14.71 92 ALA C CA 1
ATOM 2881 C C . ALA C 1 94 ? -7.936 -26.794 -51.053 1.00 14.16 92 ALA C C 1
ATOM 2882 O O . ALA C 1 94 ? -8.447 -26.440 -52.122 1.00 16.87 92 ALA C O 1
ATOM 2884 N N . GLY C 1 95 ? -8.575 -26.683 -49.887 1.00 12.77 93 GLY C N 1
ATOM 2885 C CA . GLY C 1 95 ? -9.913 -26.118 -49.840 1.00 16.83 93 GLY C CA 1
ATOM 2886 C C . GLY C 1 95 ? -9.947 -24.665 -50.272 1.00 17.00 93 GLY C C 1
ATOM 2887 O O . GLY C 1 95 ? -10.889 -24.227 -50.938 1.00 15.85 93 GLY C O 1
ATOM 2888 N N . TYR C 1 96 ? -8.920 -23.898 -49.902 1.00 15.24 94 TYR C N 1
ATOM 2889 C CA . TYR C 1 96 ? -8.842 -22.507 -50.338 1.00 12.32 94 TYR C CA 1
ATOM 2890 C C . TYR C 1 96 ? -8.653 -22.421 -51.846 1.00 13.98 94 TYR C C 1
ATOM 2891 O O . TYR C 1 96 ? -9.314 -21.623 -52.521 1.00 16.60 94 TYR C O 1
ATOM 2900 N N . LEU C 1 97 ? -7.749 -23.237 -52.393 1.00 11.10 95 LEU C N 1
ATOM 2901 C CA . LEU C 1 97 ? -7.487 -23.200 -53.828 1.00 14.01 95 LEU C CA 1
ATOM 2902 C C . LEU C 1 97 ? -8.732 -23.553 -54.632 1.00 11.75 95 LEU C C 1
ATOM 2903 O O . LEU C 1 97 ? -8.993 -22.949 -55.679 1.00 12.85 95 LEU C O 1
ATOM 2908 N N . THR C 1 98 ? -9.520 -24.522 -54.159 1.00 13.56 96 THR C N 1
ATOM 2909 C CA . THR C 1 98 ? -10.737 -24.882 -54.881 1.00 18.08 96 THR C CA 1
ATOM 2910 C C . THR C 1 98 ? -11.807 -23.808 -54.751 1.00 13.59 96 THR C C 1
ATOM 2911 O O . THR C 1 98 ? -12.588 -23.602 -55.687 1.00 17.79 96 THR C O 1
ATOM 2915 N N . ALA C 1 99 ? -11.866 -23.123 -53.608 1.00 17.92 97 ALA C N 1
ATOM 2916 C CA . ALA C 1 99 ? -12.782 -21.996 -53.479 1.00 14.83 97 ALA C CA 1
ATOM 2917 C C . ALA C 1 99 ? -12.435 -20.887 -54.462 1.00 18.06 97 ALA C C 1
ATOM 2918 O O . ALA C 1 99 ? -13.319 -20.134 -54.887 1.00 15.92 97 ALA C O 1
ATOM 2920 N N . GLN C 1 100 ? -11.163 -20.776 -54.841 1.00 16.48 98 GLN C N 1
ATOM 2921 C CA . GLN C 1 100 ? -10.727 -19.775 -55.806 1.00 19.38 98 GLN C CA 1
ATOM 2922 C C . GLN C 1 100 ? -10.957 -20.194 -57.252 1.00 17.64 98 GLN C C 1
ATOM 2923 O O . GLN C 1 100 ? -10.703 -19.392 -58.157 1.00 24.51 98 GLN C O 1
ATOM 2929 N N . GLY C 1 101 ? -11.421 -21.416 -57.501 1.00 19.00 99 GLY C N 1
ATOM 2930 C CA . GLY C 1 101 ? -11.753 -21.842 -58.846 1.00 15.72 99 GLY C CA 1
ATOM 2931 C C . GLY C 1 101 ? -10.826 -22.870 -59.456 1.00 19.15 99 GLY C C 1
ATOM 2932 O O . GLY C 1 101 ? -11.007 -23.216 -60.629 1.00 14.29 99 GLY C O 1
ATOM 2933 N N . VAL C 1 102 ? -9.834 -23.363 -58.716 1.00 18.07 100 VAL C N 1
ATOM 2934 C CA . VAL C 1 102 ? -9.019 -24.463 -59.213 1.00 15.69 100 VAL C CA 1
ATOM 2935 C C . VAL C 1 102 ? -9.861 -25.730 -59.227 1.00 18.02 100 VAL C C 1
ATOM 2936 O O . VAL C 1 102 ? -10.533 -26.058 -58.240 1.00 17.32 100 VAL C O 1
ATOM 2940 N N . ASP C 1 103 ? -9.844 -26.439 -60.355 1.00 15.63 101 ASP C N 1
ATOM 2941 C CA . ASP C 1 103 ? -10.629 -27.659 -60.495 1.00 15.22 101 ASP C CA 1
ATOM 2942 C C . ASP C 1 103 ? -10.190 -28.682 -59.456 1.00 21.16 101 ASP C C 1
ATOM 2943 O O . ASP C 1 103 ? -9.029 -29.100 -59.435 1.00 21.60 101 ASP C O 1
ATOM 2948 N N . GLY C 1 104 ? -11.126 -29.080 -58.591 1.00 14.76 102 GLY C N 1
ATOM 2949 C CA . GLY C 1 104 ? -10.815 -30.033 -57.539 1.00 17.64 102 GLY C CA 1
ATOM 2950 C C . GLY C 1 104 ? -10.297 -31.363 -58.042 1.00 22.85 102 GLY C C 1
ATOM 2951 O O . GLY C 1 104 ? -9.578 -32.054 -57.313 1.00 19.24 102 GLY C O 1
ATOM 2952 N N . THR C 1 105 ? -10.641 -31.739 -59.275 1.00 18.85 103 THR C N 1
ATOM 2953 C CA . THR C 1 105 ? -10.172 -32.999 -59.839 1.00 24.45 103 THR C CA 1
ATOM 2954 C C . THR C 1 105 ? -8.710 -32.962 -60.249 1.00 28.09 103 THR C C 1
ATOM 2955 O O . THR C 1 105 ? -8.171 -34.003 -60.635 1.00 24.95 103 THR C O 1
ATOM 2959 N N . ARG C 1 106 ? -8.065 -31.802 -60.202 1.00 19.54 104 ARG C N 1
ATOM 2960 C CA . ARG C 1 106 ? -6.638 -31.728 -60.469 1.00 23.10 104 ARG C CA 1
ATOM 2961 C C . ARG C 1 106 ? -5.803 -31.821 -59.202 1.00 20.77 104 ARG C C 1
ATOM 2962 O O . ARG C 1 106 ? -4.573 -31.903 -59.292 1.00 21.51 104 ARG C O 1
ATOM 2970 N N . LEU C 1 107 ? -6.444 -31.835 -58.037 1.00 21.06 105 LEU C N 1
ATOM 2971 C CA . LEU C 1 107 ? -5.773 -31.774 -56.749 1.00 20.64 105 LEU C CA 1
ATOM 2972 C C . LEU C 1 107 ? -5.779 -33.131 -56.064 1.00 19.78 105 LEU C C 1
ATOM 2973 O O . LEU C 1 107 ? -6.781 -33.852 -56.096 1.00 25.96 105 LEU C O 1
ATOM 2978 N N . SER C 1 108 ? -4.658 -33.467 -55.436 1.00 18.93 106 SER C N 1
ATOM 2979 C CA . SER C 1 108 ? -4.611 -34.514 -54.431 1.00 17.84 106 SER C CA 1
ATOM 2980 C C . SER C 1 108 ? -3.920 -33.949 -53.200 1.00 19.47 106 SER C C 1
ATOM 2981 O O . SER C 1 108 ? -3.056 -33.074 -53.306 1.00 19.79 106 SER C O 1
ATOM 2984 N N . THR C 1 109 ? -4.332 -34.420 -52.027 1.00 15.60 107 THR C N 1
ATOM 2985 C CA . THR C 1 109 ? -3.746 -33.951 -50.782 1.00 23.79 107 THR C CA 1
ATOM 2986 C C . THR C 1 109 ? -3.343 -35.130 -49.914 1.00 24.31 107 THR C C 1
ATOM 2987 O O . THR C 1 109 ? -3.952 -36.202 -49.960 1.00 25.64 107 THR C O 1
ATOM 2991 N N . ARG C 1 110 ? -2.322 -34.894 -49.099 1.00 19.63 108 ARG C N 1
ATOM 2992 C CA . ARG C 1 110 ? -1.717 -35.937 -48.289 1.00 26.04 108 ARG C CA 1
ATOM 2993 C C . ARG C 1 110 ? -0.970 -35.268 -47.141 1.00 29.21 108 ARG C C 1
ATOM 2994 O O . ARG C 1 110 ? -0.260 -34.285 -47.356 1.00 20.30 108 ARG C O 1
ATOM 3002 N N . GLY C 1 111 ? -1.183 -35.769 -45.926 1.00 21.82 109 GLY C N 1
ATOM 3003 C CA . GLY C 1 111 ? -0.339 -35.441 -44.795 1.00 23.78 109 GLY C CA 1
ATOM 3004 C C . GLY C 1 111 ? 0.693 -36.535 -44.594 1.00 32.77 109 GLY C C 1
ATOM 3005 O O . GLY C 1 111 ? 0.365 -37.724 -44.599 1.00 37.18 109 GLY C O 1
ATOM 3006 N N . MET C 1 112 ? 1.945 -36.118 -44.430 1.00 21.88 110 MET C N 1
ATOM 3007 C CA . MET C 1 112 ? 3.051 -37.050 -44.280 1.00 24.77 110 MET C CA 1
ATOM 3008 C C . MET C 1 112 ? 3.714 -36.973 -42.915 1.00 24.51 110 MET C C 1
ATOM 3009 O O . MET C 1 112 ? 4.693 -37.689 -42.678 1.00 30.18 110 MET C O 1
ATOM 3014 N N . GLY C 1 113 ? 3.204 -36.138 -42.015 1.00 22.57 111 GLY C N 1
ATOM 3015 C CA . GLY C 1 113 ? 3.749 -36.020 -40.686 1.00 21.38 111 GLY C CA 1
ATOM 3016 C C . GLY C 1 113 ? 5.231 -35.712 -40.694 1.00 22.25 111 GLY C C 1
ATOM 3017 O O . GLY C 1 113 ? 5.705 -34.834 -41.422 1.00 18.76 111 GLY C O 1
ATOM 3018 N N . PRO C 1 114 ? 6.000 -36.455 -39.895 1.00 19.23 112 PRO C N 1
ATOM 3019 C CA . PRO C 1 114 ? 7.426 -36.148 -39.733 1.00 14.96 112 PRO C CA 1
ATOM 3020 C C . PRO C 1 114 ? 8.332 -36.712 -40.818 1.00 20.63 112 PRO C C 1
ATOM 3021 O O . PRO C 1 114 ? 9.551 -36.536 -40.723 1.00 22.99 112 PRO C O 1
ATOM 3025 N N . ASP C 1 115 ? 7.794 -37.370 -41.841 1.00 18.19 113 ASP C N 1
ATOM 3026 C CA . ASP C 1 115 ? 8.647 -37.963 -42.860 1.00 23.13 113 ASP C CA 1
ATOM 3027 C C . ASP C 1 115 ? 9.232 -36.894 -43.779 1.00 20.09 113 ASP C C 1
ATOM 3028 O O . ASP C 1 115 ? 8.706 -35.786 -43.910 1.00 19.02 113 ASP C O 1
ATOM 3033 N N . GLN C 1 116 ? 10.334 -37.258 -44.428 1.00 18.14 114 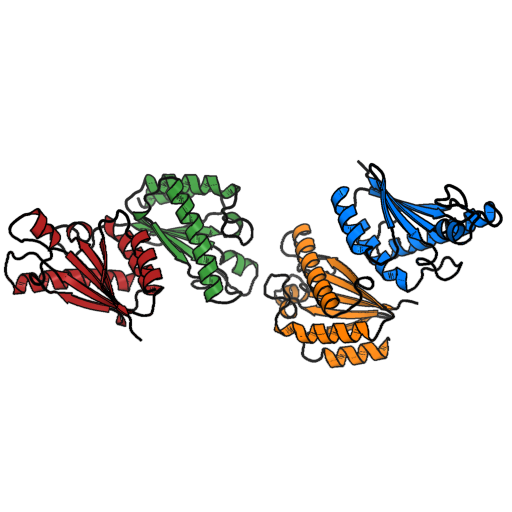GLN C N 1
ATOM 3034 C CA . GLN C 1 116 ? 11.080 -36.370 -45.311 1.00 16.70 114 GLN C CA 1
ATOM 3035 C C . GLN C 1 116 ? 11.340 -34.986 -44.700 1.00 21.65 114 GLN C C 1
ATOM 3036 O O . GLN C 1 116 ? 10.952 -33.972 -45.276 1.00 23.49 114 GLN C O 1
ATOM 3042 N N . PRO C 1 117 ? 11.995 -34.923 -43.540 1.00 19.16 115 PRO C N 1
ATOM 3043 C CA . PRO C 1 117 ? 12.377 -33.609 -43.013 1.00 19.20 115 PRO C CA 1
ATOM 3044 C C . PRO C 1 117 ? 13.346 -32.925 -43.966 1.00 23.95 115 PRO C C 1
ATOM 3045 O O . PRO C 1 117 ? 14.220 -33.566 -44.552 1.00 19.42 115 PRO C O 1
ATOM 3049 N N . ILE C 1 118 ? 13.165 -31.614 -44.149 1.00 19.49 116 ILE C N 1
ATOM 3050 C CA . ILE C 1 118 ? 14.124 -30.854 -44.948 1.00 21.74 116 ILE C CA 1
ATOM 3051 C C . ILE C 1 118 ? 15.242 -30.276 -44.095 1.00 28.36 116 ILE C C 1
ATOM 3052 O O . ILE C 1 118 ? 16.201 -29.714 -44.647 1.00 22.01 116 ILE C O 1
ATOM 3057 N N . ALA C 1 119 ? 15.157 -30.406 -42.774 1.00 18.43 117 ALA C N 1
ATOM 3058 C CA . ALA C 1 119 ? 16.179 -29.909 -41.867 1.00 19.61 117 ALA C CA 1
ATOM 3059 C C . ALA C 1 119 ? 16.146 -30.757 -40.604 1.00 19.30 117 ALA C C 1
ATOM 3060 O O . ALA C 1 119 ? 15.264 -31.599 -40.422 1.00 19.85 117 ALA C O 1
ATOM 3062 N N . SER C 1 120 ? 17.117 -30.527 -39.725 1.00 21.23 118 SER C N 1
ATOM 3063 C CA . SER C 1 120 ? 17.252 -31.377 -38.550 1.00 20.31 118 SER C CA 1
ATOM 3064 C C . SER C 1 120 ? 16.173 -31.076 -37.521 1.00 17.29 118 SER C C 1
ATOM 3065 O O . SER C 1 120 ? 15.866 -29.916 -37.231 1.00 22.47 118 SER C O 1
ATOM 3068 N N . ASN C 1 121 ? 15.607 -32.139 -36.957 1.00 20.73 119 ASN C N 1
ATOM 3069 C CA . ASN C 1 121 ? 14.641 -32.019 -35.876 1.00 27.06 119 ASN C CA 1
ATOM 3070 C C . ASN C 1 121 ? 15.293 -31.799 -34.517 1.00 23.95 119 ASN C C 1
ATOM 3071 O O . ASN C 1 121 ? 14.582 -31.759 -33.508 1.00 23.99 119 ASN C O 1
ATOM 3076 N N . SER C 1 122 ? 16.617 -31.648 -34.461 1.00 23.51 120 SER C N 1
ATOM 3077 C CA . SER C 1 122 ? 17.304 -31.428 -33.196 1.00 29.07 120 SER C CA 1
ATOM 3078 C C . SER C 1 122 ? 17.396 -29.958 -32.811 1.00 30.43 120 SER C C 1
ATOM 3079 O O . SER C 1 122 ? 17.625 -29.655 -31.635 1.00 28.94 120 SER C O 1
ATOM 3082 N N . THR C 1 123 ? 17.225 -29.045 -33.763 1.00 22.59 121 THR C N 1
ATOM 3083 C CA . THR C 1 123 ? 17.236 -27.614 -33.504 1.00 24.27 121 THR C CA 1
ATOM 3084 C C . THR C 1 123 ? 15.834 -27.043 -33.676 1.00 24.84 121 THR C C 1
ATOM 3085 O O . THR C 1 123 ? 14.999 -27.597 -34.395 1.00 21.43 121 THR C O 1
ATOM 3089 N N . ALA C 1 124 ? 15.587 -25.912 -33.012 1.00 28.64 122 ALA C N 1
ATOM 3090 C CA . ALA C 1 124 ? 14.259 -25.308 -33.068 1.00 31.47 122 ALA C CA 1
ATOM 3091 C C . ALA C 1 124 ? 13.966 -24.721 -34.444 1.00 29.60 122 ALA C C 1
ATOM 3092 O O . ALA C 1 124 ? 12.842 -24.840 -34.944 1.00 25.17 122 ALA C O 1
ATOM 3094 N N . ASP C 1 125 ? 14.954 -24.079 -35.076 1.00 26.49 123 ASP C N 1
ATOM 3095 C CA . ASP C 1 125 ? 14.703 -23.537 -36.407 1.00 35.70 123 ASP C CA 1
ATOM 3096 C C . ASP C 1 125 ? 14.757 -24.609 -37.485 1.00 27.42 123 ASP C C 1
ATOM 3097 O O . ASP C 1 125 ? 14.275 -24.372 -38.597 1.00 28.45 123 ASP C O 1
ATOM 3102 N N . GLY C 1 126 ? 15.333 -25.773 -37.188 1.00 28.68 124 GLY C N 1
ATOM 3103 C CA . GLY C 1 126 ? 15.216 -26.890 -38.110 1.00 25.29 124 GLY C CA 1
ATOM 3104 C C . GLY C 1 126 ? 13.819 -27.478 -38.108 1.00 22.88 124 GLY C C 1
ATOM 3105 O O . GLY C 1 126 ? 13.234 -27.731 -39.163 1.00 20.03 124 GLY C O 1
ATOM 3106 N N . ARG C 1 127 ? 13.259 -27.691 -36.917 1.00 15.22 125 ARG C N 1
ATOM 3107 C CA . ARG C 1 127 ? 11.899 -28.209 -36.830 1.00 15.83 125 ARG C CA 1
ATOM 3108 C C . ARG C 1 127 ? 10.881 -27.217 -37.358 1.00 19.16 125 ARG C C 1
ATOM 3109 O O . ARG C 1 127 ? 9.872 -27.622 -37.950 1.00 20.66 125 ARG C O 1
ATOM 3117 N N . ALA C 1 128 ? 11.110 -25.921 -37.138 1.00 21.32 126 ALA C N 1
ATOM 3118 C CA . ALA C 1 128 ? 10.256 -24.911 -37.743 1.00 25.20 126 ALA C CA 1
ATOM 3119 C C . ALA C 1 128 ? 10.241 -25.048 -39.259 1.00 20.54 126 ALA C C 1
ATOM 3120 O O . ALA C 1 128 ? 9.180 -24.949 -39.890 1.00 18.24 126 ALA C O 1
ATOM 3122 N N . GLN C 1 129 ? 11.407 -25.297 -39.862 1.00 14.88 127 GLN C N 1
ATOM 3123 C CA . GLN C 1 129 ? 11.475 -25.484 -41.308 1.00 23.09 127 GLN C CA 1
ATOM 3124 C C . GLN C 1 129 ? 10.693 -26.709 -41.757 1.00 19.78 127 GLN C C 1
ATOM 3125 O O . GLN C 1 129 ? 10.104 -26.703 -42.844 1.00 16.70 127 GLN C O 1
ATOM 3131 N N . ASN C 1 130 ? 10.683 -27.768 -40.945 1.00 14.64 128 ASN C N 1
ATOM 3132 C CA . ASN C 1 130 ? 10.024 -29.004 -41.353 1.00 17.03 128 ASN C CA 1
ATOM 3133 C C . ASN C 1 130 ? 8.507 -28.868 -41.336 1.00 14.73 128 ASN C C 1
ATOM 3134 O O . ASN C 1 130 ? 7.816 -29.583 -42.070 1.00 15.61 128 ASN C O 1
ATOM 3139 N N . ARG C 1 131 ? 7.973 -27.969 -40.513 1.00 13.21 129 ARG C N 1
ATOM 3140 C CA . ARG C 1 131 ? 6.543 -27.667 -40.524 1.00 14.27 129 ARG C CA 1
ATOM 3141 C C . ARG C 1 131 ? 6.242 -26.827 -41.755 1.00 13.61 129 ARG C C 1
ATOM 3142 O O . ARG C 1 131 ? 6.536 -25.631 -41.796 1.00 14.23 129 ARG C O 1
ATOM 3150 N N . ARG C 1 132 ? 5.644 -27.452 -42.764 1.00 12.40 130 ARG C N 1
ATOM 3151 C CA . ARG C 1 132 ? 5.493 -26.813 -44.061 1.00 16.43 130 ARG C CA 1
ATOM 3152 C C . ARG C 1 132 ? 4.435 -27.558 -44.857 1.00 13.63 130 ARG C C 1
ATOM 3153 O O . ARG C 1 132 ? 4.127 -28.721 -44.583 1.00 12.72 130 ARG C O 1
ATOM 3161 N N . VAL C 1 133 ? 3.885 -26.869 -45.850 1.00 10.08 131 VAL C N 1
ATOM 3162 C CA . VAL C 1 133 ? 3.075 -27.486 -46.891 1.00 12.42 131 VAL C CA 1
ATOM 3163 C C . VAL C 1 133 ? 3.841 -27.360 -48.198 1.00 16.16 131 VAL C C 1
ATOM 3164 O O . VAL C 1 133 ? 4.381 -26.291 -48.508 1.00 17.75 131 VAL C O 1
ATOM 3168 N N . GLU C 1 134 ? 3.914 -28.454 -48.947 1.00 15.49 132 GLU C N 1
ATOM 3169 C CA . GLU C 1 134 ? 4.574 -28.478 -50.242 1.00 14.62 132 GLU C CA 1
ATOM 3170 C C . GLU C 1 134 ? 3.530 -28.702 -51.326 1.00 16.61 132 GLU C C 1
ATOM 3171 O O . GLU C 1 134 ? 2.644 -29.550 -51.175 1.00 15.05 132 GLU C O 1
ATOM 3177 N N . VAL C 1 135 ? 3.622 -27.925 -52.400 1.00 15.53 133 VAL C N 1
ATOM 3178 C CA . VAL C 1 135 ? 2.769 -28.085 -53.570 1.00 14.30 133 VAL C CA 1
ATOM 3179 C C . VAL C 1 135 ? 3.659 -28.552 -54.712 1.00 15.77 133 VAL C C 1
ATOM 3180 O O . VAL C 1 135 ? 4.541 -27.813 -55.165 1.00 15.27 133 VAL C O 1
ATOM 3184 N N . ASN C 1 136 ? 3.437 -29.778 -55.173 1.00 11.24 134 ASN C N 1
ATOM 3185 C CA . ASN C 1 136 ? 4.194 -30.345 -56.279 1.00 10.35 134 ASN C CA 1
ATOM 3186 C C . ASN C 1 136 ? 3.364 -30.271 -57.553 1.00 17.87 134 ASN C C 1
ATOM 3187 O O . ASN C 1 136 ? 2.204 -30.697 -57.571 1.00 16.17 134 ASN C O 1
ATOM 3192 N N . LEU C 1 137 ? 3.959 -29.722 -58.608 1.00 14.68 135 LEU C N 1
ATOM 3193 C CA . LEU C 1 137 ? 3.333 -29.643 -59.922 1.00 16.35 135 LEU C CA 1
ATOM 3194 C C . LEU C 1 137 ? 4.081 -30.576 -60.863 1.00 20.88 135 LEU C C 1
ATOM 3195 O O . LEU C 1 137 ? 5.267 -30.365 -61.137 1.00 18.83 135 LEU C O 1
ATOM 3200 N N . ARG C 1 138 ? 3.396 -31.603 -61.352 1.00 15.07 136 ARG C N 1
ATOM 3201 C CA . ARG C 1 138 ? 4.010 -32.604 -62.203 1.00 20.65 136 ARG C CA 1
ATOM 3202 C C . ARG C 1 138 ? 3.373 -32.587 -63.583 1.00 18.12 136 ARG C C 1
ATOM 3203 O O . ARG C 1 138 ? 2.142 -32.689 -63.686 1.00 19.48 136 ARG C O 1
ATOM 3211 N N . PRO C 1 139 ? 4.159 -32.520 -64.656 1.00 20.00 137 PRO C N 1
ATOM 3212 C CA . PRO C 1 139 ? 3.566 -32.498 -65.996 1.00 27.20 137 PRO C CA 1
ATOM 3213 C C . PRO C 1 139 ? 2.758 -33.758 -66.259 1.00 28.34 137 PRO C C 1
ATOM 3214 O O . PRO C 1 139 ? 3.013 -34.821 -65.687 1.00 24.77 137 PRO C O 1
ATOM 3218 N N . VAL C 1 140 ? 1.762 -33.622 -67.121 1.00 27.52 138 VAL C N 1
ATOM 3219 C CA . VAL C 1 140 ? 0.991 -34.761 -67.612 1.00 34.89 138 VAL C CA 1
ATOM 3220 C C . VAL C 1 140 ? 1.142 -34.787 -69.124 1.00 35.16 138 VAL C C 1
ATOM 3221 O O . VAL C 1 140 ? 1.512 -33.773 -69.741 1.00 39.85 138 VAL C O 1
ATOM 3225 N N . PRO C 1 141 ? 0.886 -35.938 -69.763 1.00 40.72 139 PRO C N 1
ATOM 3226 C CA . PRO C 1 141 ? 0.955 -35.925 -71.227 1.00 42.82 139 PRO C CA 1
ATOM 3227 C C . PRO C 1 141 ? -0.183 -35.115 -71.841 1.00 36.62 139 PRO C C 1
ATOM 3228 O O . PRO C 1 141 ? -0.018 -34.585 -72.939 1.00 54.02 139 PRO C O 1
ATOM 3232 N N . GLY D 1 1 ? -12.546 -48.539 -44.288 1.00 40.57 -1 GLY D N 1
ATOM 3233 C CA . GLY D 1 1 ? -13.542 -47.917 -43.433 1.00 31.14 -1 GLY D CA 1
ATOM 3234 C C . GLY D 1 1 ? -14.304 -48.873 -42.529 1.00 48.85 -1 GLY D C 1
ATOM 3235 O O . GLY D 1 1 ? -14.040 -48.926 -41.327 1.00 58.15 -1 GLY D O 1
ATOM 3236 N N . SER D 1 2 ? -15.244 -49.636 -43.088 1.00 41.93 0 SER D N 1
ATOM 3237 C CA . SER D 1 2 ? -15.517 -49.662 -44.524 1.00 30.31 0 SER D CA 1
ATOM 3238 C C . SER D 1 2 ? -16.347 -48.466 -44.984 1.00 31.16 0 SER D C 1
ATOM 3239 O O . SER D 1 2 ? -16.128 -47.930 -46.072 1.00 20.00 0 SER D O 1
ATOM 3242 N N . ASP D 1 3 ? -17.298 -48.049 -44.145 1.00 25.24 1 ASP D N 1
ATOM 3243 C CA . ASP D 1 3 ? -18.143 -46.913 -44.494 1.00 24.15 1 ASP D CA 1
ATOM 3244 C C . ASP D 1 3 ? -17.342 -45.622 -44.584 1.00 22.77 1 ASP D C 1
ATOM 3245 O O . ASP D 1 3 ? -17.656 -44.756 -45.409 1.00 19.69 1 ASP D O 1
ATOM 3250 N N . LYS D 1 4 ? -16.309 -45.475 -43.753 1.00 22.66 2 LYS D N 1
ATOM 3251 C CA . LYS D 1 4 ? -15.529 -44.245 -43.768 1.00 20.58 2 LYS D CA 1
ATOM 3252 C C . LYS D 1 4 ? -14.753 -44.102 -45.072 1.00 18.42 2 LYS D C 1
ATOM 3253 O O . LYS D 1 4 ? -14.787 -43.044 -45.711 1.00 13.44 2 LYS D O 1
ATOM 3259 N N . GLN D 1 5 ? -14.054 -45.161 -45.492 1.00 17.29 3 GLN D N 1
ATOM 3260 C CA . GLN D 1 5 ? -13.328 -45.096 -46.757 1.00 19.32 3 GLN D CA 1
ATOM 3261 C C . GLN D 1 5 ? -14.279 -44.896 -47.929 1.00 10.87 3 GLN D C 1
ATOM 3262 O O . GLN D 1 5 ? -13.974 -44.143 -48.861 1.00 11.99 3 GLN D O 1
ATOM 3268 N N . GLU D 1 6 ? -15.440 -45.556 -47.898 1.00 14.63 4 GLU D N 1
ATOM 3269 C CA . GLU D 1 6 ? -16.393 -45.428 -48.996 1.00 16.74 4 GLU D CA 1
ATOM 3270 C C . GLU D 1 6 ? -16.874 -43.989 -49.142 1.00 14.61 4 GLU D C 1
ATOM 3271 O O . GLU D 1 6 ? -16.935 -43.453 -50.254 1.00 12.86 4 GLU D O 1
ATOM 3277 N N . ALA D 1 7 ? -17.222 -43.349 -48.023 1.00 17.08 5 ALA D N 1
ATOM 3278 C CA . ALA D 1 7 ? -17.661 -41.958 -48.074 1.00 15.63 5 ALA D CA 1
ATOM 3279 C C . ALA D 1 7 ? -16.545 -41.046 -48.566 1.00 15.62 5 ALA D C 1
ATOM 3280 O O . ALA D 1 7 ? -16.795 -40.093 -49.314 1.00 17.15 5 ALA D O 1
ATOM 3282 N N . GLU D 1 8 ? -15.306 -41.322 -48.158 1.00 13.44 6 GLU D N 1
ATOM 3283 C CA . GLU D 1 8 ? -14.185 -40.522 -48.638 1.00 16.48 6 GLU D CA 1
ATOM 3284 C C . GLU D 1 8 ? -13.945 -40.751 -50.125 1.00 16.26 6 GLU D C 1
ATOM 3285 O O . GLU D 1 8 ? -13.625 -39.809 -50.859 1.00 13.13 6 GLU D O 1
ATOM 3291 N N . LEU D 1 9 ? -14.117 -41.991 -50.594 1.00 11.54 7 LEU D N 1
ATOM 3292 C CA . LEU D 1 9 ? -13.937 -42.273 -52.015 1.00 14.25 7 LEU D CA 1
ATOM 3293 C C . LEU D 1 9 ? -14.998 -41.579 -52.862 1.00 12.83 7 LEU D C 1
ATOM 3294 O O . LEU D 1 9 ? -14.689 -41.047 -53.935 1.00 13.80 7 LEU D O 1
ATOM 3299 N N . ARG D 1 10 ? -16.253 -41.576 -52.403 1.00 11.93 8 ARG D N 1
ATOM 3300 C CA . ARG D 1 10 ? -17.303 -40.879 -53.142 1.00 12.21 8 ARG D CA 1
ATOM 3301 C C . ARG D 1 10 ? -16.998 -39.393 -53.253 1.00 14.16 8 ARG D C 1
ATOM 3302 O O . ARG D 1 10 ? -17.208 -38.784 -54.309 1.00 17.73 8 ARG D O 1
ATOM 3310 N N . ARG D 1 11 ? -16.494 -38.795 -52.172 1.00 13.00 9 ARG D N 1
ATOM 3311 C CA . ARG D 1 11 ? -16.065 -37.402 -52.213 1.00 16.90 9 ARG D CA 1
ATOM 3312 C C . ARG D 1 11 ? -14.991 -37.189 -53.272 1.00 16.40 9 ARG D C 1
ATOM 3313 O O . ARG D 1 11 ? -15.113 -36.310 -54.132 1.00 15.06 9 ARG D O 1
ATOM 3321 N N . GLN D 1 12 ? -13.928 -37.995 -53.223 1.00 15.09 10 GLN D N 1
ATOM 3322 C CA . GLN D 1 12 ? -12.797 -37.800 -54.122 1.00 17.81 10 GLN D CA 1
ATOM 3323 C C . GLN D 1 12 ? -13.164 -38.059 -55.577 1.00 20.13 10 GLN D C 1
ATOM 3324 O O . GLN D 1 12 ? -12.628 -37.400 -56.474 1.00 17.97 10 GLN D O 1
ATOM 3330 N N . MET D 1 13 ? -14.057 -39.008 -55.836 1.00 16.92 11 MET D N 1
ATOM 3331 C CA . MET D 1 13 ? -14.363 -39.388 -57.208 1.00 18.38 11 MET D CA 1
ATOM 3332 C C . MET D 1 13 ? -15.484 -38.564 -57.825 1.00 17.45 11 MET D C 1
ATOM 3333 O O . MET D 1 13 ? -15.802 -38.772 -59.000 1.00 16.23 11 MET D O 1
ATOM 3338 N N . GLU D 1 14 ? -16.076 -37.633 -57.076 1.00 14.53 12 GLU D N 1
ATOM 3339 C CA . GLU D 1 14 ? -17.156 -36.813 -57.611 1.00 21.61 12 GLU D CA 1
ATOM 3340 C C . GLU D 1 14 ? -16.709 -36.090 -58.874 1.00 18.18 12 GLU D C 1
ATOM 3341 O O . GLU D 1 14 ? -15.649 -35.455 -58.901 1.00 15.18 12 GLU D O 1
ATOM 3347 N N . GLY D 1 15 ? -17.515 -36.197 -59.927 1.00 18.46 13 GLY D N 1
ATOM 3348 C CA . GLY D 1 15 ? -17.241 -35.485 -61.158 1.00 25.36 13 GLY D CA 1
ATOM 3349 C C . GLY D 1 15 ? -16.116 -36.036 -62.004 1.00 22.86 13 GLY D C 1
ATOM 3350 O O . GLY D 1 15 ? -15.771 -35.419 -63.015 1.00 18.07 13 GLY D O 1
ATOM 3351 N N . THR D 1 16 ? -15.526 -37.173 -61.629 1.00 15.22 14 THR D N 1
ATOM 3352 C CA . THR D 1 16 ? -14.467 -37.775 -62.431 1.00 16.55 14 THR D CA 1
ATOM 3353 C C . THR D 1 16 ? -14.983 -38.780 -63.449 1.00 24.71 14 THR D C 1
ATOM 3354 O O . THR D 1 16 ? -14.252 -39.122 -64.386 1.00 22.93 14 THR D O 1
ATOM 3358 N N . GLY D 1 17 ? -16.213 -39.261 -63.291 1.00 18.93 15 GLY D N 1
ATOM 3359 C CA . GLY D 1 17 ? -16.700 -40.366 -64.085 1.00 17.78 15 GLY D CA 1
ATOM 3360 C C . GLY D 1 17 ? -16.436 -41.730 -63.487 1.00 20.17 15 GLY D C 1
ATOM 3361 O O . GLY D 1 17 ? -16.892 -42.735 -64.048 1.00 20.15 15 GLY D O 1
ATOM 3362 N N . VAL D 1 18 ? -15.706 -41.798 -62.378 1.00 17.65 16 VAL D N 1
ATOM 3363 C CA . VAL D 1 18 ? -15.519 -43.046 -61.648 1.00 19.71 16 VAL D CA 1
ATOM 3364 C C . VAL D 1 18 ? -16.730 -43.272 -60.758 1.00 24.98 16 VAL D C 1
ATOM 3365 O O . VAL D 1 18 ? -17.097 -42.403 -59.958 1.00 20.64 16 VAL D O 1
ATOM 3369 N N . GLU D 1 19 ? -17.358 -44.433 -60.889 1.00 16.34 17 GLU D N 1
ATOM 3370 C CA . GLU D 1 19 ? -18.492 -44.769 -60.044 1.00 21.05 17 GLU D CA 1
ATOM 3371 C C . GLU D 1 19 ? -18.018 -45.616 -58.871 1.00 20.52 17 GLU D C 1
ATOM 3372 O O . GLU D 1 19 ? -17.102 -46.433 -59.005 1.00 15.64 17 GLU D O 1
ATOM 3378 N N . VAL D 1 20 ? -18.629 -45.387 -57.714 1.00 15.46 18 VAL D N 1
ATOM 3379 C CA . VAL D 1 20 ? -18.301 -46.087 -56.479 1.00 13.76 18 VAL D CA 1
ATOM 3380 C C . VAL D 1 20 ? -19.495 -46.952 -56.115 1.00 18.68 18 VAL D C 1
ATOM 3381 O O . VAL D 1 20 ? -20.614 -46.445 -55.965 1.00 14.89 18 VAL D O 1
ATOM 3385 N N . GLN D 1 21 ? -19.264 -48.254 -55.980 1.00 10.52 19 GLN D N 1
ATOM 3386 C CA . GLN D 1 21 ? -20.325 -49.209 -55.694 1.00 10.99 19 GLN D CA 1
ATOM 3387 C C . GLN D 1 21 ? -20.065 -49.875 -54.354 1.00 16.45 19 GLN D C 1
ATOM 3388 O O . GLN D 1 21 ? -18.991 -50.444 -54.134 1.00 15.19 19 GLN D O 1
ATOM 3394 N N . ARG D 1 22 ? -21.050 -49.796 -53.468 1.00 12.40 20 ARG D N 1
ATOM 3395 C CA . ARG D 1 22 ? -21.063 -50.577 -52.241 1.00 13.10 20 ARG D CA 1
ATOM 3396 C C . ARG D 1 22 ? -21.672 -51.938 -52.558 1.00 21.70 20 ARG D C 1
ATOM 3397 O O . ARG D 1 22 ? -22.796 -52.017 -53.064 1.00 16.72 20 ARG D O 1
ATOM 3405 N N . GLN D 1 23 ? -20.925 -53.004 -52.261 1.00 14.67 21 GLN D N 1
ATOM 3406 C CA . GLN D 1 23 ? -21.275 -54.356 -52.695 1.00 19.21 21 GLN D CA 1
ATOM 3407 C C . GLN D 1 23 ? -21.082 -55.295 -51.502 1.00 19.89 21 GLN D C 1
ATOM 3408 O O . GLN D 1 23 ? -20.093 -56.025 -51.408 1.00 19.98 21 GLN D O 1
ATOM 3414 N N . GLY D 1 24 ? -22.045 -55.272 -50.584 1.00 21.59 22 GLY D N 1
ATOM 3415 C CA . GLY D 1 24 ? -21.918 -56.070 -49.375 1.00 19.10 22 GLY D CA 1
ATOM 3416 C C . GLY D 1 24 ? -20.728 -55.612 -48.557 1.00 20.18 22 GLY D C 1
ATOM 3417 O O . GLY D 1 24 ? -20.583 -54.428 -48.235 1.00 17.94 22 GLY D O 1
ATOM 3418 N N . ASP D 1 25 ? -19.849 -56.560 -48.225 1.00 18.98 23 ASP D N 1
ATOM 3419 C CA . ASP D 1 25 ? -18.645 -56.228 -47.472 1.00 24.43 23 ASP D CA 1
ATOM 3420 C C . ASP D 1 25 ? -17.644 -55.426 -48.294 1.00 18.59 23 ASP D C 1
ATOM 3421 O O . ASP D 1 25 ? -16.749 -54.802 -47.715 1.00 26.73 23 ASP D O 1
ATOM 3426 N N . ASP D 1 26 ? -17.775 -55.415 -49.618 1.00 17.70 24 ASP D N 1
ATOM 3427 C CA . ASP D 1 26 ? -16.750 -54.888 -50.506 1.00 16.96 24 ASP D CA 1
ATOM 3428 C C . ASP D 1 26 ? -17.142 -53.536 -51.090 1.00 18.66 24 ASP D C 1
ATOM 3429 O O . ASP D 1 26 ? -18.322 -53.194 -51.206 1.00 14.11 24 ASP D O 1
ATOM 3434 N N . ILE D 1 27 ? -16.117 -52.771 -51.466 1.00 14.23 25 ILE D N 1
ATOM 3435 C CA . ILE D 1 27 ? -16.265 -51.556 -52.257 1.00 12.92 25 ILE D CA 1
ATOM 3436 C C . ILE D 1 27 ? -15.734 -51.842 -53.653 1.00 12.47 25 ILE D C 1
ATOM 3437 O O . ILE D 1 27 ? -14.678 -52.467 -53.809 1.00 15.85 25 ILE D O 1
ATOM 3442 N N . LYS D 1 28 ? -16.461 -51.385 -54.668 1.00 10.88 26 LYS D N 1
ATOM 3443 C CA . LYS D 1 28 ? -16.053 -51.552 -56.054 1.00 13.18 26 LYS D CA 1
ATOM 3444 C C . LYS D 1 28 ? -16.002 -50.195 -56.738 1.00 15.31 26 LYS 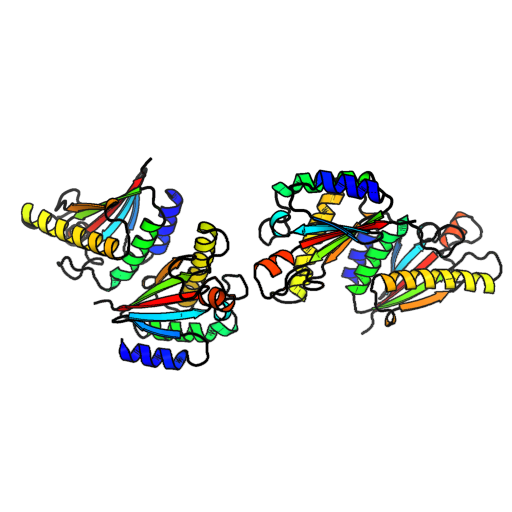D C 1
ATOM 3445 O O . LYS D 1 28 ? -16.958 -49.416 -56.659 1.00 13.50 26 LYS D O 1
ATOM 3451 N N . LEU D 1 29 ? -14.886 -49.918 -57.405 1.00 13.97 27 LEU D N 1
ATOM 3452 C CA . LEU D 1 29 ? -14.719 -48.719 -58.212 1.00 12.89 27 LEU D CA 1
ATOM 3453 C C . LEU D 1 29 ? -14.739 -49.111 -59.682 1.00 14.81 27 LEU D C 1
ATOM 3454 O O . LEU D 1 29 ? -13.995 -50.004 -60.099 1.00 15.37 27 LEU D O 1
ATOM 3459 N N . ILE D 1 30 ? -15.600 -48.455 -60.457 1.00 13.37 28 ILE D N 1
ATOM 3460 C CA . ILE D 1 30 ? -15.740 -48.695 -61.890 1.00 16.05 28 ILE D CA 1
ATOM 3461 C C . ILE D 1 30 ? -15.078 -47.539 -62.620 1.00 14.94 28 ILE D C 1
ATOM 3462 O O . ILE D 1 30 ? -15.518 -46.390 -62.498 1.00 16.54 28 ILE D O 1
ATOM 3467 N N . MET D 1 31 ? -14.036 -47.836 -63.388 1.00 14.37 29 MET D N 1
ATOM 3468 C CA . MET D 1 31 ? -13.315 -46.794 -64.109 1.00 15.53 29 MET D CA 1
ATOM 3469 C C . MET D 1 31 ? -13.521 -46.967 -65.608 1.00 19.06 29 MET D C 1
ATOM 3470 O O . MET D 1 31 ? -12.929 -47.874 -66.215 1.00 16.82 29 MET D O 1
ATOM 3475 N N . PRO D 1 32 ? -14.354 -46.142 -66.244 1.00 20.69 30 PRO D N 1
ATOM 3476 C CA . PRO D 1 32 ? -14.620 -46.317 -67.677 1.00 14.64 30 PRO D CA 1
ATOM 3477 C C . PRO D 1 32 ? -13.351 -46.149 -68.498 1.00 14.87 30 PRO D C 1
ATOM 3478 O O . PRO D 1 32 ? -12.496 -45.316 -68.192 1.00 16.56 30 PRO D O 1
ATOM 3482 N N . GLY D 1 33 ? -13.241 -46.957 -69.554 1.00 14.90 31 GLY D N 1
ATOM 3483 C CA . GLY D 1 33 ? -12.033 -46.945 -70.362 1.00 15.79 31 GLY D CA 1
ATOM 3484 C C . GLY D 1 33 ? -11.760 -45.601 -71.009 1.00 20.49 31 GLY D C 1
ATOM 3485 O O . GLY D 1 33 ? -10.605 -45.182 -71.124 1.00 20.60 31 GLY D O 1
ATOM 3486 N N . ASN D 1 34 ? -12.813 -44.903 -71.441 1.00 18.86 32 ASN D N 1
ATOM 3487 C CA . AS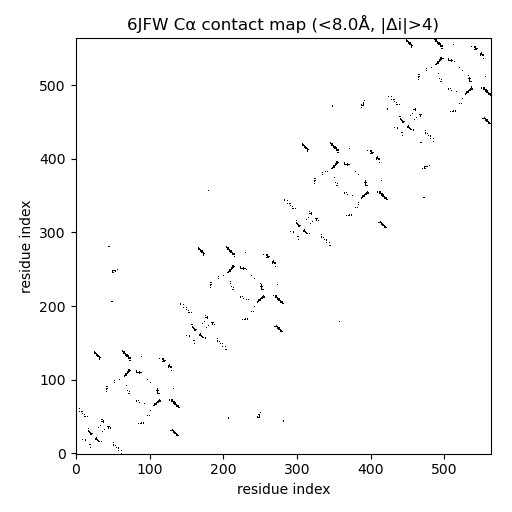N D 1 34 ? -12.611 -43.614 -72.091 1.00 25.92 32 ASN D CA 1
ATOM 3488 C C . ASN D 1 34 ? -12.314 -42.492 -71.103 1.00 26.99 32 ASN D C 1
ATOM 3489 O O . ASN D 1 34 ? -11.901 -41.408 -71.529 1.00 30.44 32 ASN D O 1
ATOM 3494 N N . ILE D 1 35 ? -12.518 -42.722 -69.808 1.00 22.31 33 ILE D N 1
ATOM 3495 C CA . ILE D 1 35 ? -12.063 -41.797 -68.774 1.00 21.81 33 ILE D CA 1
ATOM 3496 C C . ILE D 1 35 ? -10.617 -42.076 -68.395 1.00 21.24 33 ILE D C 1
ATOM 3497 O O . ILE D 1 35 ? -9.840 -41.152 -68.137 1.00 24.35 33 ILE D O 1
ATOM 3502 N N . THR D 1 36 ? -10.251 -43.354 -68.386 1.00 18.47 34 THR D N 1
ATOM 3503 C CA . THR D 1 36 ? -9.060 -43.857 -67.719 1.00 20.03 34 THR D CA 1
ATOM 3504 C C . THR D 1 36 ? -7.843 -43.907 -68.631 1.00 21.83 34 THR D C 1
ATOM 3505 O O . THR D 1 36 ? -6.720 -43.647 -68.182 1.00 22.12 34 THR D O 1
ATOM 3509 N N . PHE D 1 37 ? -8.038 -44.234 -69.903 1.00 17.93 35 PHE D N 1
ATOM 3510 C CA . PHE D 1 37 ? -6.936 -44.511 -70.806 1.00 19.00 35 PHE D CA 1
ATOM 3511 C C . PHE D 1 37 ? -6.992 -43.611 -72.028 1.00 25.07 35 PHE D C 1
ATOM 3512 O O . PHE D 1 37 ? -8.064 -43.158 -72.442 1.00 18.43 35 PHE D O 1
ATOM 3520 N N . ALA D 1 38 ? -5.818 -43.347 -72.592 1.00 23.84 36 ALA D N 1
ATOM 3521 C CA . ALA D 1 38 ? -5.754 -42.774 -73.924 1.00 27.77 36 ALA D CA 1
ATOM 3522 C C . ALA D 1 38 ? -6.303 -43.776 -74.929 1.00 28.41 36 ALA D C 1
ATOM 3523 O O . ALA D 1 38 ? -6.191 -44.993 -74.753 1.00 29.77 36 ALA D O 1
ATOM 3525 N N . THR D 1 39 ? -6.902 -43.249 -75.993 1.00 28.46 37 THR D N 1
ATOM 3526 C CA . THR D 1 39 ? -7.669 -44.066 -76.925 1.00 34.96 37 THR D CA 1
ATOM 3527 C C . THR D 1 39 ? -6.833 -45.207 -77.501 1.00 30.00 37 THR D C 1
ATOM 3528 O O . THR D 1 39 ? -5.674 -45.019 -77.888 1.00 30.78 37 THR D O 1
ATOM 3532 N N . ASP D 1 40 ? -7.430 -46.406 -77.515 1.00 29.52 38 ASP D N 1
ATOM 3533 C CA . ASP D 1 40 ? -6.843 -47.662 -78.009 1.00 37.25 38 ASP D CA 1
ATOM 3534 C C . ASP D 1 40 ? -5.497 -48.002 -77.364 1.00 35.92 38 ASP D C 1
ATOM 3535 O O . ASP D 1 40 ? -4.738 -48.816 -77.901 1.00 29.70 38 ASP D O 1
ATOM 3540 N N . SER D 1 41 ? -5.180 -47.433 -76.204 1.00 26.22 39 SER D N 1
ATOM 3541 C CA . SER D 1 41 ? -3.918 -47.726 -75.540 1.00 27.91 39 SER D CA 1
ATOM 3542 C C . SER D 1 41 ? -4.173 -48.179 -74.111 1.00 27.43 39 SER D C 1
ATOM 3543 O O . SER D 1 41 ? -5.277 -48.053 -73.575 1.00 20.75 39 SER D O 1
ATOM 3546 N N . ALA D 1 42 ? -3.121 -48.717 -73.496 1.00 21.48 40 ALA D N 1
ATOM 3547 C CA . ALA D 1 42 ? -3.091 -48.960 -72.062 1.00 19.72 40 ALA D CA 1
ATOM 3548 C C . ALA D 1 42 ? -2.352 -47.859 -71.311 1.00 17.75 40 ALA D C 1
ATOM 3549 O O . ALA D 1 42 ? -2.015 -48.041 -70.138 1.00 22.11 40 ALA D O 1
ATOM 3551 N N . ASN D 1 43 ? -2.082 -46.730 -71.963 1.00 20.94 41 ASN D N 1
ATOM 3552 C CA . ASN D 1 43 ? -1.528 -45.571 -71.277 1.00 25.36 41 ASN D CA 1
ATOM 3553 C C . ASN D 1 43 ? -2.627 -44.866 -70.500 1.00 21.74 41 ASN D C 1
ATOM 3554 O O . ASN D 1 43 ? -3.712 -44.616 -71.034 1.00 17.85 41 ASN D O 1
ATOM 3559 N N . ILE D 1 44 ? -2.345 -44.536 -69.239 1.00 19.84 42 ILE D N 1
ATOM 3560 C CA . ILE D 1 44 ? -3.303 -43.780 -68.446 1.00 23.99 42 ILE D CA 1
ATOM 3561 C C . ILE D 1 44 ? -3.507 -42.410 -69.078 1.00 23.15 42 ILE D C 1
ATOM 3562 O O . ILE D 1 44 ? -2.561 -41.781 -69.568 1.00 20.60 42 ILE D O 1
ATOM 3567 N N . ALA D 1 45 ? -4.756 -41.951 -69.092 1.00 15.72 43 ALA D N 1
ATOM 3568 C CA . ALA D 1 45 ? -5.042 -40.674 -69.730 1.00 20.53 43 ALA D CA 1
ATOM 3569 C C . ALA D 1 45 ? -4.575 -39.521 -68.843 1.00 24.50 43 ALA D C 1
ATOM 3570 O O . ALA D 1 45 ? -4.673 -39.602 -67.616 1.00 18.95 43 ALA D O 1
ATOM 3572 N N . PRO D 1 46 ? -4.061 -38.443 -69.445 1.00 25.28 44 PRO D N 1
ATOM 3573 C CA . PRO D 1 46 ? -3.528 -37.324 -68.643 1.00 21.51 44 PRO D CA 1
ATOM 3574 C C . PRO D 1 46 ? -4.501 -36.747 -67.624 1.00 23.26 44 PRO D C 1
ATOM 3575 O O . PRO D 1 46 ? -4.078 -36.398 -66.514 1.00 24.63 44 PRO D O 1
ATOM 3579 N N . SER D 1 47 ? -5.786 -36.632 -67.956 1.00 20.07 45 SER D N 1
ATOM 3580 C CA . SER D 1 47 ? -6.750 -36.076 -67.013 1.00 22.57 45 SER D CA 1
ATOM 3581 C C . SER D 1 47 ? -7.144 -37.053 -65.913 1.00 24.45 45 SER D C 1
ATOM 3582 O O . SER D 1 47 ? -7.937 -36.685 -65.039 1.00 29.76 45 SER D O 1
ATOM 3585 N N . PHE D 1 48 ? -6.617 -38.275 -65.923 1.00 22.36 46 PHE D N 1
ATOM 3586 C CA . PHE D 1 48 ? -6.919 -39.247 -64.884 1.00 19.69 46 PHE D CA 1
ATOM 3587 C C . PHE D 1 48 ? -5.777 -39.436 -63.896 1.00 16.83 46 PHE D C 1
ATOM 3588 O O . PHE D 1 48 ? -5.900 -40.256 -62.980 1.00 14.11 46 PHE D O 1
ATOM 3596 N N . TYR D 1 49 ? -4.673 -38.700 -64.053 1.00 16.90 47 TYR D N 1
ATOM 3597 C CA . TYR D 1 49 ? -3.555 -38.831 -63.123 1.00 16.36 47 TYR D CA 1
ATOM 3598 C C . TYR D 1 49 ? -3.966 -38.437 -61.708 1.00 16.17 47 TYR D C 1
ATOM 3599 O O . TYR D 1 49 ? -3.696 -39.164 -60.745 1.00 14.92 47 TYR D O 1
ATOM 3608 N N . ALA D 1 50 ? -4.613 -37.283 -61.562 1.00 13.04 48 ALA D N 1
ATOM 3609 C CA . ALA D 1 50 ? -4.957 -36.789 -60.234 1.00 17.66 48 ALA D CA 1
ATOM 3610 C C . ALA D 1 50 ? -6.028 -37.654 -59.570 1.00 21.15 48 ALA D C 1
ATOM 3611 O O . ALA D 1 50 ? -5.913 -37.936 -58.369 1.00 19.91 48 ALA D O 1
ATOM 3613 N N . PRO D 1 51 ? -7.082 -38.088 -60.282 1.00 20.42 49 PRO D N 1
ATOM 3614 C CA . PRO D 1 51 ? -7.973 -39.103 -59.688 1.00 15.43 49 PRO D CA 1
ATOM 3615 C C . PRO D 1 51 ? -7.237 -40.325 -59.161 1.00 13.55 49 PRO D C 1
ATOM 3616 O O . PRO D 1 51 ? -7.495 -40.761 -58.032 1.00 14.82 49 PRO D O 1
ATOM 3620 N N . LEU D 1 52 ? -6.314 -40.887 -59.947 1.00 15.70 50 LEU D N 1
ATOM 3621 C CA . LEU D 1 52 ? -5.574 -42.060 -59.491 1.00 15.84 50 LEU D CA 1
ATOM 3622 C C . LEU D 1 52 ? -4.697 -41.735 -58.288 1.00 13.71 50 LEU D C 1
ATOM 3623 O O . LEU D 1 52 ? -4.537 -42.567 -57.387 1.00 15.95 50 LEU D O 1
ATOM 3628 N N . ASN D 1 53 ? -4.118 -40.529 -58.253 1.00 12.85 51 ASN D N 1
ATOM 3629 C CA . ASN D 1 53 ? -3.330 -40.125 -57.090 1.00 13.31 51 ASN D CA 1
ATOM 3630 C C . ASN D 1 53 ? -4.181 -40.112 -55.827 1.00 11.64 51 ASN D C 1
ATOM 3631 O O . ASN D 1 53 ? -3.707 -40.479 -54.745 1.00 14.90 51 ASN D O 1
ATOM 3636 N N . ASN D 1 54 ? -5.439 -39.681 -55.943 1.00 12.07 52 ASN D N 1
ATOM 3637 C CA . ASN D 1 54 ? -6.335 -39.688 -54.792 1.00 11.99 52 ASN D CA 1
ATOM 3638 C C . ASN D 1 54 ? -6.659 -41.109 -54.354 1.00 12.41 52 ASN D C 1
ATOM 3639 O O . ASN D 1 54 ? -6.693 -41.401 -53.153 1.00 12.71 52 ASN D O 1
ATOM 3644 N N . LEU D 1 55 ? -6.906 -42.003 -55.314 1.00 10.30 53 LEU D N 1
ATOM 3645 C CA . LEU D 1 55 ? -7.137 -43.405 -54.986 1.00 12.26 53 LEU D CA 1
ATOM 3646 C C . LEU D 1 55 ? -5.928 -44.007 -54.285 1.00 12.65 53 LEU D C 1
ATOM 3647 O O . LEU D 1 55 ? -6.066 -44.713 -53.278 1.00 15.73 53 LEU D O 1
ATOM 3652 N N . ALA D 1 56 ? -4.729 -43.736 -54.807 1.00 13.28 54 ALA D N 1
ATOM 3653 C CA . ALA D 1 56 ? -3.511 -44.220 -54.165 1.00 13.93 54 ALA D CA 1
ATOM 3654 C C . ALA D 1 56 ? -3.420 -43.742 -52.722 1.00 15.61 54 ALA D C 1
ATOM 3655 O O . ALA D 1 56 ? -3.035 -44.507 -51.830 1.00 16.01 54 ALA D O 1
ATOM 3657 N N . ASN D 1 57 ? -3.781 -42.480 -52.471 1.00 17.28 55 ASN D N 1
ATOM 3658 C CA . ASN D 1 57 ? -3.749 -41.965 -51.106 1.00 14.00 55 ASN D CA 1
ATOM 3659 C C . ASN D 1 57 ? -4.746 -42.695 -50.215 1.00 16.54 55 ASN D C 1
ATOM 3660 O O . ASN D 1 57 ? -4.420 -43.062 -49.079 1.00 17.50 55 ASN D O 1
ATOM 3665 N N . SER D 1 58 ? -5.965 -42.922 -50.713 1.00 14.94 56 SER D N 1
ATOM 3666 C CA . SER D 1 58 ? -6.955 -43.658 -49.932 1.00 12.75 56 SER D CA 1
ATOM 3667 C C . SER D 1 58 ? -6.477 -45.071 -49.624 1.00 16.70 56 SER D C 1
ATOM 3668 O O . SER D 1 58 ? -6.638 -45.558 -48.498 1.00 14.68 56 SER D O 1
ATOM 3671 N N . PHE D 1 59 ? -5.882 -45.744 -50.612 1.00 17.58 57 PHE D N 1
ATOM 3672 C CA . PHE D 1 59 ? -5.423 -47.114 -50.405 1.00 20.39 57 PHE D CA 1
ATOM 3673 C C . PHE D 1 59 ? -4.307 -47.172 -49.367 1.00 17.89 57 PHE D C 1
ATOM 3674 O O . PHE D 1 59 ? -4.290 -48.066 -48.513 1.00 21.54 57 PHE D O 1
ATOM 3682 N N . LYS D 1 60 ? -3.365 -46.225 -49.427 1.00 17.12 58 LYS D N 1
ATOM 3683 C CA . LYS D 1 60 ? -2.291 -46.178 -48.439 1.00 21.03 58 LYS D CA 1
ATOM 3684 C C . LYS D 1 60 ? -2.824 -45.935 -47.036 1.00 22.29 58 LYS D C 1
ATOM 3685 O O . LYS D 1 60 ? -2.267 -46.449 -46.060 1.00 26.27 58 LYS D O 1
ATOM 3691 N N . GLN D 1 61 ? -3.894 -45.151 -46.916 1.00 15.94 59 GLN D N 1
ATOM 3692 C CA . GLN D 1 61 ? -4.427 -44.810 -45.604 1.00 25.36 59 GLN D CA 1
ATOM 3693 C C . GLN D 1 61 ? -5.284 -45.934 -45.035 1.00 25.17 59 GLN D C 1
ATOM 3694 O O . GLN D 1 61 ? -5.247 -46.194 -43.826 1.00 24.16 59 GLN D O 1
ATOM 3700 N N . TYR D 1 62 ? -6.048 -46.621 -45.880 1.00 24.21 60 TYR D N 1
ATOM 3701 C CA . TYR D 1 62 ? -6.907 -47.715 -45.432 1.00 23.49 60 TYR D CA 1
ATOM 3702 C C . TYR D 1 62 ? -6.181 -49.027 -45.713 1.00 20.82 60 TYR D C 1
ATOM 3703 O O . TYR D 1 62 ? -6.346 -49.651 -46.760 1.00 24.15 60 TYR D O 1
ATOM 3712 N N . ASN D 1 63 ? -5.374 -49.436 -44.733 1.00 24.09 61 ASN D N 1
ATOM 3713 C CA . ASN D 1 63 ? -4.471 -50.570 -44.865 1.00 31.55 61 ASN D CA 1
ATOM 3714 C C . ASN D 1 63 ? -5.188 -51.904 -45.009 1.00 28.46 61 ASN D C 1
ATOM 3715 O O . ASN D 1 63 ? -4.607 -52.845 -45.558 1.00 32.07 61 ASN D O 1
ATOM 3720 N N . GLN D 1 64 ? -6.421 -52.018 -44.527 1.00 25.93 62 GLN D N 1
ATOM 3721 C CA . GLN D 1 64 ? -6.973 -53.325 -44.167 1.00 26.03 62 GLN D CA 1
ATOM 3722 C C . GLN D 1 64 ? -7.895 -53.891 -45.244 1.00 26.16 62 GLN D C 1
ATOM 3723 O O . GLN D 1 64 ? -9.006 -54.357 -44.987 1.00 21.93 62 GLN D O 1
ATOM 3729 N N . ASN D 1 65 ? -7.438 -53.887 -46.487 1.00 15.35 63 ASN D N 1
ATOM 3730 C CA . ASN D 1 65 ? -8.163 -54.622 -47.507 1.00 16.77 63 ASN D CA 1
ATOM 3731 C C . ASN D 1 65 ? -7.192 -55.022 -48.602 1.00 12.91 63 ASN D C 1
ATOM 3732 O O . ASN D 1 65 ? -6.091 -54.478 -48.713 1.00 15.74 63 ASN D O 1
ATOM 3737 N N . THR D 1 66 ? -7.598 -56.010 -49.387 1.00 12.08 64 THR D N 1
ATOM 3738 C CA . THR D 1 66 ? -6.869 -56.327 -50.601 1.00 13.00 64 THR D CA 1
ATOM 3739 C C . THR D 1 66 ? -7.432 -55.516 -51.757 1.00 15.30 64 THR D C 1
ATOM 3740 O O . THR D 1 66 ? -8.575 -55.052 -51.732 1.00 18.59 64 THR D O 1
ATOM 3744 N N . ILE D 1 67 ? -6.607 -55.354 -52.781 1.00 12.23 65 ILE D N 1
ATOM 3745 C CA . ILE D 1 67 ? -6.915 -54.515 -53.927 1.00 10.48 65 ILE D CA 1
ATOM 3746 C C . ILE D 1 67 ? -6.832 -55.402 -55.159 1.00 16.53 65 ILE D C 1
ATOM 3747 O O . ILE D 1 67 ? -5.741 -55.848 -55.535 1.00 19.13 65 ILE D O 1
ATOM 3752 N N . GLU D 1 68 ? -7.979 -55.689 -55.772 1.00 12.90 66 GLU D N 1
ATOM 3753 C CA . GLU D 1 68 ? -8.033 -56.472 -57.002 1.00 15.73 66 GLU D CA 1
ATOM 3754 C C . GLU D 1 68 ? -8.406 -55.552 -58.154 1.00 14.60 66 GLU D C 1
ATOM 3755 O O . GLU D 1 68 ? -9.446 -54.886 -58.113 1.00 17.48 66 GLU D O 1
ATOM 3761 N N . ILE D 1 69 ? -7.564 -55.532 -59.180 1.00 8.51 67 ILE D N 1
ATOM 3762 C CA . ILE D 1 69 ? -7.772 -54.710 -60.364 1.00 8.69 67 ILE D CA 1
ATOM 3763 C C . ILE D 1 69 ? -8.126 -55.642 -61.513 1.00 14.21 67 ILE D C 1
ATOM 3764 O O . ILE D 1 69 ? -7.328 -56.509 -61.888 1.00 13.43 67 ILE D O 1
ATOM 3769 N N . VAL D 1 70 ? -9.328 -55.478 -62.060 1.00 11.33 68 VAL D N 1
ATOM 3770 C CA . VAL D 1 70 ? -9.842 -56.346 -63.112 1.00 12.48 68 VAL D CA 1
ATOM 3771 C C . VAL D 1 70 ? -10.121 -55.502 -64.346 1.00 10.92 68 VAL D C 1
ATOM 3772 O O . VAL D 1 70 ? -10.853 -54.508 -64.273 1.00 13.40 68 VAL D O 1
ATOM 3776 N N . GLY D 1 71 ? -9.545 -55.901 -65.476 1.00 13.15 69 GLY D N 1
ATOM 3777 C CA . GLY D 1 71 ? -9.824 -55.249 -66.740 1.00 9.21 69 GLY D CA 1
ATOM 3778 C C . GLY D 1 71 ? -10.928 -55.976 -67.490 1.00 11.43 69 GLY D C 1
ATOM 3779 O O . GLY D 1 71 ? -11.025 -57.201 -67.446 1.00 14.78 69 GLY D O 1
ATOM 3780 N N . TYR D 1 72 ? -11.769 -55.200 -68.167 1.00 10.22 70 TYR D N 1
ATOM 3781 C CA . TYR D 1 72 ? -12.819 -55.745 -69.012 1.00 13.54 70 TYR D CA 1
ATOM 3782 C C . TYR D 1 72 ? -12.817 -55.045 -70.358 1.00 18.18 70 TYR D C 1
ATOM 3783 O O . TYR D 1 72 ? -12.177 -54.010 -70.560 1.00 13.52 70 TYR D O 1
ATOM 3792 N N . THR D 1 73 ? -13.618 -55.600 -71.255 1.00 17.15 71 THR D N 1
ATOM 3793 C CA . THR D 1 73 ? -13.593 -55.233 -72.654 1.00 18.88 71 THR D CA 1
ATOM 3794 C C . THR D 1 73 ? -14.974 -55.540 -73.223 1.00 22.93 71 THR D C 1
ATOM 3795 O O . THR D 1 73 ? -15.750 -56.289 -72.622 1.00 18.85 71 THR D O 1
ATOM 3799 N N . ASP D 1 74 ? -15.311 -54.918 -74.354 1.00 22.10 72 ASP D N 1
ATOM 3800 C CA . ASP D 1 74 ? -16.574 -55.247 -75.004 1.00 24.30 72 ASP D CA 1
ATOM 3801 C C . ASP D 1 74 ? -16.449 -56.602 -75.706 1.00 33.43 72 ASP D C 1
ATOM 3802 O O . ASP D 1 74 ? -15.423 -57.272 -75.633 1.00 25.65 72 ASP D O 1
ATOM 3807 N N . SER D 1 75 ? -17.486 -57.036 -76.407 1.00 27.85 73 SER D N 1
ATOM 3808 C CA . SER D 1 75 ? -17.472 -58.408 -76.899 1.00 31.81 73 SER D CA 1
ATOM 3809 C C . SER D 1 75 ? -16.903 -58.553 -78.310 1.00 41.94 73 SER D C 1
ATOM 3810 O O . SER D 1 75 ? -16.911 -59.663 -78.850 1.00 48.03 73 SER D O 1
ATOM 3813 N N . THR D 1 76 ? -16.388 -57.480 -78.905 1.00 36.72 74 THR D N 1
ATOM 3814 C CA . THR D 1 76 ? -15.930 -57.516 -80.288 1.00 37.77 74 THR D CA 1
ATOM 3815 C C . THR D 1 76 ? -14.454 -57.890 -80.376 1.00 50.26 74 THR D C 1
ATOM 3816 O O . THR D 1 76 ? -13.656 -57.577 -79.488 1.00 49.60 74 THR D O 1
ATOM 3820 N N . GLY D 1 77 ? -14.096 -58.554 -81.470 1.00 50.53 75 GLY D N 1
ATOM 3821 C CA . GLY D 1 77 ? -12.747 -59.049 -81.641 1.00 40.94 75 GLY D CA 1
ATOM 3822 C C . GLY D 1 77 ? -12.562 -60.418 -81.020 1.00 44.44 75 GLY D C 1
ATOM 3823 O O . GLY D 1 77 ? -13.505 -61.066 -80.554 1.00 46.21 75 GLY D O 1
ATOM 3824 N N . SER D 1 78 ? -11.308 -60.859 -81.006 1.00 50.61 76 SER D N 1
ATOM 3825 C CA . SER D 1 78 ? -10.992 -62.196 -80.524 1.00 40.34 76 SER D CA 1
ATOM 3826 C C . SER D 1 78 ? -10.990 -62.252 -79.002 1.00 45.57 76 SER D C 1
ATOM 3827 O O . SER D 1 78 ? -10.616 -61.296 -78.318 1.00 48.63 76 SER D O 1
ATOM 3830 N N . ARG D 1 79 ? -11.384 -63.413 -78.481 1.00 45.26 77 ARG D N 1
ATOM 3831 C CA . ARG D 1 79 ? -11.530 -63.581 -77.040 1.00 45.62 77 ARG D CA 1
ATOM 3832 C C . ARG D 1 79 ? -10.188 -63.504 -76.325 1.00 47.91 77 ARG D C 1
ATOM 3833 O O . ARG D 1 79 ? -10.046 -62.790 -75.325 1.00 39.54 77 ARG D O 1
ATOM 3841 N N . GLN D 1 80 ? -9.196 -64.258 -76.807 1.00 44.89 78 GLN D N 1
ATOM 3842 C CA . GLN D 1 80 ? -7.875 -64.226 -76.188 1.00 49.10 78 GLN D CA 1
ATOM 3843 C C . GLN D 1 80 ? -7.209 -62.870 -76.385 1.00 47.37 78 GLN D C 1
ATOM 3844 O O . GLN D 1 80 ? -6.510 -62.377 -75.491 1.00 49.65 78 GLN D O 1
ATOM 3850 N N . HIS D 1 81 ? -7.416 -62.251 -77.551 1.00 43.50 79 HIS D N 1
ATOM 3851 C CA . HIS D 1 81 ? -6.887 -60.913 -77.795 1.00 38.39 79 HIS D CA 1
ATOM 3852 C C . HIS D 1 81 ? -7.504 -59.899 -76.842 1.00 48.05 79 HIS D C 1
ATOM 3853 O O . HIS D 1 81 ? -6.817 -58.997 -76.346 1.00 35.81 79 HIS D O 1
ATOM 3860 N N . ASN D 1 82 ? -8.802 -60.032 -76.575 1.00 38.16 80 ASN D N 1
ATOM 3861 C CA . ASN D 1 82 ? -9.458 -59.145 -75.626 1.00 37.52 80 ASN D CA 1
ATOM 3862 C C . ASN D 1 82 ? -9.024 -59.432 -74.194 1.00 32.75 80 ASN D C 1
ATOM 3863 O O . ASN D 1 82 ? -8.915 -58.503 -73.385 1.00 35.73 80 ASN D O 1
ATOM 3868 N N . MET D 1 83 ? -8.770 -60.700 -73.861 1.00 32.25 81 MET D N 1
ATOM 3869 C CA . MET D 1 83 ? -8.206 -61.007 -72.551 1.00 34.81 81 MET D CA 1
ATOM 3870 C C . MET D 1 83 ? -6.813 -60.410 -72.394 1.00 38.58 81 MET D C 1
ATOM 3871 O O . MET D 1 83 ? -6.405 -60.076 -71.276 1.00 35.33 81 MET D O 1
ATOM 3876 N N . ASP D 1 84 ? -6.077 -60.252 -73.498 1.00 36.73 82 ASP D N 1
ATOM 3877 C CA . ASP D 1 84 ? -4.749 -59.647 -73.429 1.00 37.56 82 ASP D CA 1
ATOM 3878 C C . ASP D 1 84 ? -4.839 -58.142 -73.203 1.00 34.12 82 ASP D C 1
ATOM 3879 O O . ASP D 1 84 ? -4.171 -57.596 -72.318 1.00 28.28 82 ASP D O 1
ATOM 3884 N N . LEU D 1 85 ? -5.653 -57.455 -74.009 1.00 23.47 83 LEU D N 1
ATOM 3885 C CA . LEU D 1 85 ? -5.782 -56.006 -73.884 1.00 26.78 83 LEU D CA 1
ATOM 3886 C C . LEU D 1 85 ? -6.297 -55.609 -72.507 1.00 23.23 83 LEU D C 1
ATOM 3887 O O . LEU D 1 85 ? -5.827 -54.627 -71.920 1.00 20.72 83 LEU D O 1
ATOM 3892 N N . SER D 1 86 ? -7.264 -56.358 -71.971 1.00 22.78 84 SER D N 1
ATOM 3893 C CA . SER D 1 86 ? -7.787 -56.036 -70.650 1.00 24.10 84 SER D CA 1
ATOM 3894 C C . SER D 1 86 ? -6.748 -56.299 -69.567 1.00 20.78 84 SER D C 1
ATOM 3895 O O . SER D 1 86 ? -6.676 -55.562 -68.577 1.00 17.72 84 SER D O 1
ATOM 3898 N N . GLN D 1 87 ? -5.933 -57.342 -69.741 1.00 20.95 85 GLN D N 1
ATOM 3899 C CA . GLN D 1 87 ? -4.840 -57.583 -68.803 1.00 17.51 85 GLN D CA 1
ATOM 3900 C C . GLN D 1 87 ? -3.852 -56.423 -68.823 1.00 18.74 85 GLN D C 1
ATOM 3901 O O . GLN D 1 87 ? -3.423 -55.941 -67.767 1.00 16.49 85 GLN D O 1
ATOM 3907 N N . ARG D 1 88 ? -3.497 -55.929 -70.022 1.00 18.74 86 ARG D N 1
ATOM 3908 C CA . ARG D 1 88 ? -2.601 -54.776 -70.121 1.00 16.89 86 ARG D CA 1
ATOM 3909 C C . ARG D 1 88 ? -3.141 -53.579 -69.371 1.00 17.85 86 ARG D C 1
ATOM 3910 O O . ARG D 1 88 ? -2.383 -52.859 -68.710 1.00 13.07 86 ARG D O 1
ATOM 3918 N N . ARG D 1 89 ? -4.440 -53.309 -69.505 1.00 17.09 87 ARG D N 1
ATOM 3919 C CA . ARG D 1 89 ? -5.010 -52.127 -68.877 1.00 14.50 87 ARG D CA 1
ATOM 3920 C C . ARG D 1 89 ? -5.015 -52.261 -67.359 1.00 13.73 87 ARG D C 1
ATOM 3921 O O . ARG D 1 89 ? -4.712 -51.297 -66.647 1.00 16.08 87 ARG D O 1
ATOM 3929 N N . ALA D 1 90 ? -5.336 -53.452 -66.845 1.00 10.39 88 ALA D N 1
ATOM 3930 C CA . ALA D 1 90 ? -5.286 -53.671 -65.402 1.00 13.39 88 ALA D CA 1
ATOM 3931 C C . ALA D 1 90 ? -3.862 -53.542 -64.872 1.00 15.40 88 ALA D C 1
ATOM 3932 O O . ALA D 1 90 ? -3.645 -53.009 -63.777 1.00 13.59 88 ALA D O 1
ATOM 3934 N N . GLN D 1 91 ? -2.881 -54.032 -65.634 1.00 15.55 89 GLN D N 1
ATOM 3935 C CA . GLN D 1 91 ? -1.481 -53.881 -65.246 1.00 15.12 89 GLN D CA 1
ATOM 3936 C C . GLN D 1 91 ? -1.083 -52.417 -65.161 1.00 14.20 89 GLN D C 1
ATOM 3937 O O . GLN D 1 91 ? -0.386 -52.006 -64.225 1.00 15.80 89 GLN D O 1
ATOM 3943 N N . SER D 1 92 ? -1.499 -51.619 -66.146 1.00 10.95 90 SER D N 1
ATOM 3944 C CA . SER D 1 92 ? -1.082 -50.223 -66.205 1.00 14.11 90 SER D CA 1
ATOM 3945 C C . SER D 1 92 ? -1.625 -49.430 -65.024 1.00 16.62 90 SER D C 1
ATOM 3946 O O . SER D 1 92 ? -0.935 -48.556 -64.486 1.00 13.04 90 SER D O 1
ATOM 3949 N N . VAL D 1 93 ? -2.859 -49.718 -64.608 1.00 12.74 91 VAL D N 1
ATOM 3950 C CA . VAL D 1 93 ? -3.418 -49.069 -63.426 1.00 10.86 91 VAL D CA 1
ATOM 3951 C C . VAL D 1 93 ? -2.653 -49.493 -62.179 1.00 10.64 91 VAL D C 1
ATOM 3952 O O . VAL D 1 93 ? -2.297 -48.661 -61.335 1.00 12.38 91 VAL D O 1
ATOM 3956 N N . ALA D 1 94 ? -2.383 -50.795 -62.046 1.00 11.15 92 ALA D N 1
ATOM 3957 C CA . ALA D 1 94 ? -1.616 -51.279 -60.902 1.00 13.19 92 ALA D CA 1
ATOM 3958 C C . ALA D 1 94 ? -0.228 -50.659 -60.866 1.00 14.13 92 ALA D C 1
ATOM 3959 O O . ALA D 1 94 ? 0.255 -50.260 -59.800 1.00 13.70 92 ALA D O 1
ATOM 3961 N N . GLY D 1 95 ? 0.429 -50.567 -62.024 1.00 15.25 93 GLY D N 1
ATOM 3962 C CA . GLY D 1 95 ? 1.750 -49.965 -62.069 1.00 15.23 93 GLY D CA 1
ATOM 3963 C C . GLY D 1 95 ? 1.743 -48.504 -61.662 1.00 17.98 93 GLY D C 1
ATOM 3964 O O . GLY D 1 95 ? 2.673 -48.029 -61.006 1.00 15.04 93 GLY D O 1
ATOM 3965 N N . TYR D 1 96 ? 0.695 -47.769 -62.043 1.00 13.65 94 TYR D N 1
ATOM 3966 C CA . TYR D 1 96 ? 0.602 -46.373 -61.629 1.00 12.81 94 TYR D CA 1
ATOM 3967 C C . TYR D 1 96 ? 0.420 -46.261 -60.122 1.00 12.10 94 TYR D C 1
ATOM 3968 O O . TYR D 1 96 ? 1.039 -45.406 -59.478 1.00 12.95 94 TYR D O 1
ATOM 3977 N N . LEU D 1 97 ? -0.429 -47.113 -59.541 1.00 10.54 95 LEU D N 1
ATOM 3978 C CA . LEU D 1 97 ? -0.675 -47.044 -58.104 1.00 14.02 95 LEU D CA 1
ATOM 3979 C C . LEU D 1 97 ? 0.572 -47.408 -57.308 1.00 13.40 95 LEU D C 1
ATOM 3980 O O . LEU D 1 97 ? 0.846 -46.802 -56.266 1.00 12.32 95 LEU D O 1
ATOM 3985 N N . THR D 1 98 ? 1.343 -48.390 -57.782 1.00 14.74 96 THR D N 1
ATOM 3986 C CA . THR D 1 98 ? 2.563 -48.765 -57.073 1.00 15.82 96 THR D CA 1
ATOM 3987 C C . THR D 1 98 ? 3.616 -47.667 -57.169 1.00 15.06 96 THR D C 1
ATOM 3988 O O . THR D 1 98 ? 4.363 -47.433 -56.211 1.00 16.56 96 THR D O 1
ATOM 3992 N N . ALA D 1 99 ? 3.689 -46.979 -58.312 1.00 14.72 97 ALA D N 1
ATOM 3993 C CA . ALA D 1 99 ? 4.613 -45.858 -58.437 1.00 14.14 97 ALA D CA 1
ATOM 3994 C C . ALA D 1 99 ? 4.236 -44.716 -57.502 1.00 17.42 97 ALA D C 1
ATOM 3995 O O . ALA D 1 99 ? 5.107 -43.949 -57.078 1.00 16.62 97 ALA D O 1
ATOM 3997 N N . GLN D 1 100 ? 2.951 -44.587 -57.174 1.00 14.40 98 GLN D N 1
ATOM 3998 C CA . GLN D 1 100 ? 2.496 -43.601 -56.203 1.00 15.88 98 GLN D CA 1
ATOM 3999 C C . GLN D 1 100 ? 2.711 -44.046 -54.765 1.00 16.91 98 GLN D C 1
ATOM 4000 O O . GLN D 1 100 ? 2.446 -43.264 -53.845 1.00 22.93 98 GLN D O 1
ATOM 4006 N N . GLY D 1 101 ? 3.170 -45.273 -54.543 1.00 15.74 99 GLY D N 1
ATOM 4007 C CA . GLY D 1 101 ? 3.520 -45.727 -53.216 1.00 18.42 99 GLY D CA 1
ATOM 4008 C C . GLY D 1 101 ? 2.609 -46.763 -52.597 1.00 20.49 99 GLY D C 1
ATOM 4009 O O . GLY D 1 101 ? 2.808 -47.106 -51.426 1.00 16.68 99 GLY D O 1
ATOM 4010 N N . VAL D 1 102 ? 1.612 -47.268 -53.324 1.00 15.64 100 VAL D N 1
ATOM 4011 C CA . VAL D 1 102 ? 0.823 -48.378 -52.808 1.00 13.76 100 VAL D CA 1
ATOM 4012 C C . VAL D 1 102 ? 1.697 -49.624 -52.767 1.00 14.33 100 VAL D C 1
ATOM 4013 O O . VAL D 1 102 ? 2.394 -49.942 -53.739 1.00 14.20 100 VAL D O 1
ATOM 4017 N N . ASP D 1 103 ? 1.676 -50.325 -51.635 1.00 12.96 101 ASP D N 1
ATOM 4018 C CA . ASP D 1 103 ? 2.455 -51.549 -51.495 1.00 15.62 101 ASP D CA 1
ATOM 4019 C C . ASP D 1 103 ? 2.029 -52.557 -52.554 1.00 20.92 101 ASP D C 1
ATOM 4020 O O . ASP D 1 103 ? 0.864 -52.962 -52.608 1.00 16.66 101 ASP D O 1
ATOM 4025 N N . GLY D 1 104 ? 2.985 -52.961 -53.394 1.00 13.92 102 GLY D N 1
ATOM 4026 C CA . GLY D 1 104 ? 2.668 -53.844 -54.503 1.00 17.54 102 GLY D CA 1
ATOM 4027 C C . GLY D 1 104 ? 2.112 -55.187 -54.075 1.00 21.75 102 GLY D C 1
ATOM 4028 O O . GLY D 1 104 ? 1.359 -55.816 -54.824 1.00 20.53 102 GLY D O 1
ATOM 4029 N N . THR D 1 105 ? 2.465 -55.648 -52.873 1.00 17.17 103 THR D N 1
ATOM 4030 C CA . THR D 1 105 ? 1.984 -56.947 -52.421 1.00 21.32 103 THR D CA 1
ATOM 4031 C C . THR D 1 105 ? 0.512 -56.938 -52.037 1.00 27.28 103 THR D C 1
ATOM 4032 O O . THR D 1 105 ? -0.041 -58.011 -51.784 1.00 27.45 103 THR D O 1
ATOM 4036 N N . ARG D 1 106 ? -0.132 -55.775 -51.978 1.00 19.49 104 ARG D N 1
ATOM 4037 C CA . ARG D 1 106 ? -1.565 -55.710 -51.728 1.00 20.68 104 ARG D CA 1
ATOM 4038 C C . ARG D 1 106 ? -2.389 -55.756 -53.008 1.00 16.73 104 ARG D C 1
ATOM 4039 O O . ARG D 1 106 ? -3.622 -55.784 -52.934 1.00 17.77 104 ARG D O 1
ATOM 4047 N N . LEU D 1 107 ? -1.740 -55.786 -54.170 1.00 18.52 105 LEU D N 1
ATOM 4048 C CA . LEU D 1 107 ? -2.406 -55.693 -55.462 1.00 17.54 105 LEU D CA 1
ATOM 4049 C C . LEU D 1 107 ? -2.376 -57.028 -56.190 1.00 20.62 105 LEU D C 1
ATOM 4050 O O . LEU D 1 107 ? -1.357 -57.726 -56.190 1.00 21.58 105 LEU D O 1
ATOM 4055 N N . SER D 1 108 ? -3.498 -57.371 -56.816 1.00 16.08 106 SER D N 1
ATOM 4056 C CA . SER D 1 108 ? -3.551 -58.414 -57.828 1.00 14.26 106 SER D CA 1
ATOM 4057 C C . SER D 1 108 ? -4.261 -57.851 -59.050 1.00 18.77 106 SER D C 1
ATOM 4058 O O . SER D 1 108 ? -5.083 -56.936 -58.939 1.00 13.75 106 SER D O 1
ATOM 4061 N N . THR D 1 109 ? -3.919 -58.379 -60.224 1.00 16.51 107 THR D N 1
ATOM 4062 C CA . THR D 1 109 ? -4.476 -57.887 -61.475 1.00 18.31 107 THR D CA 1
ATOM 4063 C C . THR D 1 109 ? -4.965 -59.045 -62.326 1.00 29.30 107 THR D C 1
ATOM 4064 O O . THR D 1 109 ? -4.436 -60.158 -62.264 1.00 20.58 107 THR D O 1
ATOM 4068 N N . ARG D 1 110 ? -5.968 -58.755 -63.149 1.00 18.65 108 ARG D N 1
ATOM 4069 C CA . ARG D 1 110 ? -6.638 -59.793 -63.910 1.00 21.65 108 ARG D CA 1
ATOM 4070 C C . ARG D 1 110 ? -7.319 -59.166 -65.116 1.00 21.98 108 ARG D C 1
ATOM 4071 O O . ARG D 1 110 ? -7.863 -58.064 -65.025 1.00 17.85 108 ARG D O 1
ATOM 4079 N N . GLY D 1 111 ? -7.281 -59.875 -66.239 1.00 20.88 109 GLY D N 1
ATOM 4080 C CA . GLY D 1 111 ? -7.961 -59.425 -67.435 1.00 22.91 109 GLY D CA 1
ATOM 4081 C C . GLY D 1 111 ? -9.048 -60.394 -67.843 1.00 32.31 109 GLY D C 1
ATOM 4082 O O . GLY D 1 111 ? -8.759 -61.546 -68.178 1.00 30.26 109 GLY D O 1
ATOM 4083 N N . MET D 1 112 ? -10.304 -59.951 -67.816 1.00 23.39 110 MET D N 1
ATOM 4084 C CA . MET D 1 112 ? -11.428 -60.836 -68.089 1.00 24.47 110 MET D CA 1
ATOM 4085 C C . MET D 1 112 ? -11.962 -60.725 -69.509 1.00 27.83 110 MET D C 1
ATOM 4086 O O . MET D 1 112 ? -12.823 -61.526 -69.888 1.00 30.41 110 MET D O 1
ATOM 4091 N N . GLY D 1 113 ? -11.477 -59.772 -70.299 1.00 24.80 111 GLY D N 1
ATOM 4092 C CA . GLY D 1 113 ? -11.950 -59.601 -71.650 1.00 26.25 111 GLY D CA 1
ATOM 4093 C C . GLY D 1 113 ? -13.437 -59.316 -71.703 1.00 26.71 111 GLY D C 1
ATOM 4094 O O . GLY D 1 113 ? -13.937 -58.383 -71.067 1.00 19.22 111 GLY D O 1
ATOM 4095 N N . PRO D 1 114 ? -14.178 -60.126 -72.462 1.00 29.32 112 PRO D N 1
ATOM 4096 C CA . PRO D 1 114 ? -15.610 -59.862 -72.660 1.00 21.85 112 PRO D CA 1
ATOM 4097 C C . PRO D 1 114 ? -16.534 -60.403 -71.574 1.00 28.05 112 PRO D C 1
ATOM 4098 O O . PRO D 1 114 ? -17.750 -60.221 -71.693 1.00 29.77 112 PRO D O 1
ATOM 4102 N N . ASP D 1 115 ? -16.024 -61.044 -70.523 1.00 31.96 113 ASP D N 1
ATOM 4103 C CA . ASP D 1 115 ? -16.908 -61.610 -69.512 1.00 28.31 113 ASP D CA 1
ATOM 4104 C C . ASP D 1 115 ? -17.467 -60.530 -68.591 1.00 25.57 113 ASP D C 1
ATOM 4105 O O . ASP D 1 115 ? -16.935 -59.421 -68.489 1.00 29.22 113 ASP D O 1
ATOM 4110 N N . GLN D 1 116 ? -18.541 -60.894 -67.889 1.00 24.97 114 GLN D N 1
ATOM 4111 C CA . GLN D 1 116 ? -19.297 -60.022 -66.998 1.00 22.56 114 GLN D CA 1
ATOM 4112 C C . GLN D 1 116 ? -19.524 -58.640 -67.606 1.00 24.37 114 GLN D C 1
ATOM 4113 O O . GLN D 1 116 ? -19.152 -57.633 -66.989 1.00 22.78 114 GLN D O 1
ATOM 4119 N N . PRO D 1 117 ? -20.115 -58.537 -68.798 1.00 21.55 115 PRO D N 1
ATOM 4120 C CA . PRO D 1 117 ? -20.468 -57.210 -69.311 1.00 20.47 115 PRO D CA 1
ATOM 4121 C C . PRO D 1 117 ? -21.515 -56.567 -68.418 1.00 21.76 115 PRO D C 1
ATOM 4122 O O . PRO D 1 117 ? -22.436 -57.228 -67.934 1.00 24.29 115 PRO D O 1
ATOM 4126 N N . ILE D 1 118 ? -21.354 -55.265 -68.176 1.00 24.35 116 ILE D N 1
ATOM 4127 C CA . ILE D 1 118 ? -22.335 -54.546 -67.370 1.00 21.33 116 ILE D CA 1
ATOM 4128 C C . ILE D 1 118 ? -23.408 -53.885 -68.223 1.00 22.50 116 ILE D C 1
ATOM 4129 O O . ILE D 1 118 ? -24.379 -53.346 -67.670 1.00 24.34 116 ILE D O 1
ATOM 4134 N N . ALA D 1 119 ? -23.278 -53.925 -69.548 1.00 20.52 117 ALA D N 1
ATOM 4135 C CA . ALA D 1 119 ? -24.292 -53.386 -70.443 1.00 22.93 117 ALA D CA 1
ATOM 4136 C C . ALA D 1 119 ? -24.345 -54.241 -71.703 1.00 25.36 117 ALA D C 1
ATOM 4137 O O . ALA D 1 119 ? -23.538 -55.156 -71.895 1.00 21.26 117 ALA D O 1
ATOM 4139 N N . SER D 1 120 ? -25.312 -53.933 -72.564 1.00 25.66 118 SER D N 1
ATOM 4140 C CA . SER D 1 120 ? -25.465 -54.641 -73.828 1.00 29.69 118 SER D CA 1
ATOM 4141 C C . SER D 1 120 ? -24.306 -54.328 -74.763 1.00 20.40 118 SER D C 1
ATOM 4142 O O . SER D 1 120 ? -23.831 -53.192 -74.829 1.00 25.22 118 SER D O 1
ATOM 4145 N N . ASN D 1 121 ? -23.861 -55.335 -75.503 1.00 20.61 119 ASN D N 1
ATOM 4146 C CA . ASN D 1 121 ? -22.888 -55.105 -76.559 1.00 30.86 119 ASN D CA 1
ATOM 4147 C C . ASN D 1 121 ? -23.550 -54.766 -77.891 1.00 27.39 119 ASN D C 1
ATOM 4148 O O . ASN D 1 121 ? -22.853 -54.639 -78.902 1.00 28.13 119 ASN D O 1
ATOM 4153 N N . SER D 1 122 ? -24.871 -54.593 -77.904 1.00 33.10 120 SER D N 1
ATOM 4154 C CA . SER D 1 122 ? -25.627 -54.277 -79.109 1.00 32.45 120 SER D CA 1
ATOM 4155 C C . SER D 1 122 ? -25.747 -52.784 -79.366 1.00 37.82 120 SER D C 1
ATOM 4156 O O . SER D 1 122 ? -26.472 -52.382 -80.281 1.00 40.56 120 SER D O 1
ATOM 4159 N N . THR D 1 123 ? -25.090 -51.953 -78.568 1.00 27.40 121 THR D N 1
ATOM 4160 C CA . THR D 1 123 ? -25.143 -50.516 -78.761 1.00 28.75 121 THR D CA 1
ATOM 4161 C C . THR D 1 123 ? -23.766 -49.938 -78.472 1.00 32.88 121 THR D C 1
ATOM 4162 O O . THR D 1 123 ? -22.978 -50.515 -77.718 1.00 26.88 121 THR D O 1
ATOM 4166 N N . ALA D 1 124 ? -23.479 -48.785 -79.081 1.00 26.88 122 ALA D N 1
ATOM 4167 C CA . ALA D 1 124 ? -22.197 -48.131 -78.836 1.00 27.66 122 ALA D CA 1
ATOM 4168 C C . ALA D 1 124 ? -22.086 -47.662 -77.392 1.00 28.03 122 ALA D C 1
ATOM 4169 O O . ALA D 1 124 ? -21.007 -47.736 -76.790 1.00 20.95 122 ALA D O 1
ATOM 4171 N N . ASP D 1 125 ? -23.194 -47.177 -76.819 1.00 24.35 123 ASP D N 1
ATOM 4172 C CA . ASP D 1 125 ? -23.194 -46.743 -75.426 1.00 28.65 123 ASP D CA 1
ATOM 4173 C C . ASP D 1 125 ? -22.881 -47.896 -74.482 1.00 29.07 123 ASP D C 1
ATOM 4174 O O . ASP D 1 125 ? -22.255 -47.690 -73.439 1.00 27.41 123 ASP D O 1
ATOM 4179 N N . GLY D 1 126 ? -23.314 -49.108 -74.824 1.00 25.33 124 GLY D N 1
ATOM 4180 C CA . GLY D 1 126 ? -23.112 -50.250 -73.957 1.00 22.05 124 GLY D CA 1
ATOM 4181 C C . GLY D 1 126 ? -21.720 -50.823 -74.099 1.00 23.79 124 GLY D C 1
ATOM 4182 O O . GLY D 1 126 ? -21.083 -51.187 -73.106 1.00 14.19 124 GLY D 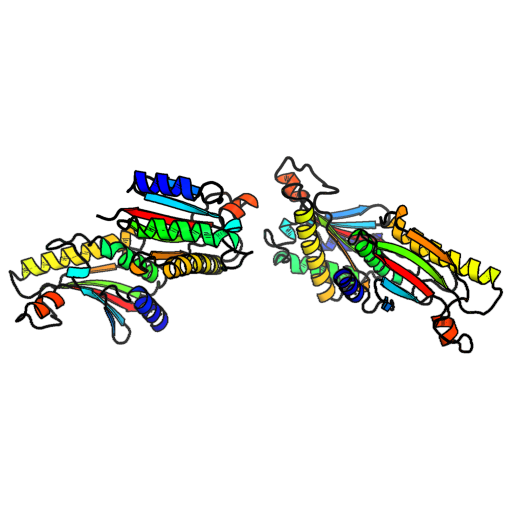O 1
ATOM 4183 N N . ARG D 1 127 ? -21.241 -50.907 -75.343 1.00 20.01 125 ARG D N 1
ATOM 4184 C CA . ARG D 1 127 ? -19.861 -51.319 -75.576 1.00 20.65 125 ARG D CA 1
ATOM 4185 C C . ARG D 1 127 ? -18.890 -50.403 -74.842 1.00 20.62 125 ARG D C 1
ATOM 4186 O O . ARG D 1 127 ? -17.893 -50.868 -74.276 1.00 23.28 125 ARG D O 1
ATOM 4194 N N . ALA D 1 128 ? -19.175 -49.098 -74.823 1.00 20.19 126 ALA D N 1
ATOM 4195 C CA . ALA D 1 128 ? -18.328 -48.164 -74.088 1.00 23.24 126 ALA D CA 1
ATOM 4196 C C . ALA D 1 128 ? -18.348 -48.457 -72.593 1.00 22.85 126 ALA D C 1
ATOM 4197 O O . ALA D 1 128 ? -17.303 -48.422 -71.933 1.00 19.87 126 ALA D O 1
ATOM 4199 N N . GLN D 1 129 ? -19.530 -48.751 -72.040 1.00 16.64 127 GLN D N 1
ATOM 4200 C CA . GLN D 1 129 ? -19.624 -49.082 -70.622 1.00 21.96 127 GLN D CA 1
ATOM 4201 C C . GLN D 1 129 ? -18.844 -50.344 -70.282 1.00 17.21 127 GLN D C 1
ATOM 4202 O O . GLN D 1 129 ? -18.289 -50.452 -69.182 1.00 16.91 127 GLN D O 1
ATOM 4208 N N . ASN D 1 130 ? -18.801 -51.310 -71.201 1.00 13.85 128 ASN D N 1
ATOM 4209 C CA . ASN D 1 130 ? -18.152 -52.582 -70.900 1.00 14.44 128 ASN D CA 1
ATOM 4210 C C . ASN D 1 130 ? -16.635 -52.459 -70.906 1.00 14.07 128 ASN D C 1
ATOM 4211 O O . ASN D 1 130 ? -15.954 -53.204 -70.193 1.00 11.62 128 ASN D O 1
ATOM 4216 N N . ARG D 1 131 ? -16.088 -51.539 -71.695 1.00 11.21 129 ARG D N 1
ATOM 4217 C CA . ARG D 1 131 ? -14.655 -51.256 -71.651 1.00 13.58 129 ARG D CA 1
ATOM 4218 C C . ARG D 1 131 ? -14.375 -50.460 -70.383 1.00 11.91 129 ARG D C 1
ATOM 4219 O O . ARG D 1 131 ? -14.636 -49.256 -70.315 1.00 12.79 129 ARG D O 1
ATOM 4227 N N . ARG D 1 132 ? -13.856 -51.138 -69.362 1.00 12.84 130 ARG D N 1
ATOM 4228 C CA . ARG D 1 132 ? -13.700 -50.542 -68.044 1.00 11.25 130 ARG D CA 1
ATOM 4229 C C . ARG D 1 132 ? -12.646 -51.317 -67.271 1.00 12.99 130 ARG D C 1
ATOM 4230 O O . ARG D 1 132 ? -12.325 -52.463 -67.595 1.00 11.99 130 ARG D O 1
ATOM 4238 N N . VAL D 1 133 ? -12.114 -50.671 -66.240 1.00 7.73 131 VAL D N 1
ATOM 4239 C CA . VAL D 1 133 ? -11.323 -51.333 -65.213 1.00 12.02 131 VAL D CA 1
ATOM 4240 C C . VAL D 1 133 ? -12.076 -51.203 -63.899 1.00 12.61 131 VAL D C 1
ATOM 4241 O O . VAL D 1 133 ? -12.596 -50.130 -63.575 1.00 16.56 131 VAL D O 1
ATOM 4245 N N . GLU D 1 134 ? -12.158 -52.303 -63.158 1.00 14.77 132 GLU D N 1
ATOM 4246 C CA . GLU D 1 134 ? -12.819 -52.328 -61.863 1.00 12.04 132 GLU D CA 1
ATOM 4247 C C . GLU D 1 134 ? -11.787 -52.580 -60.774 1.00 14.55 132 GLU D C 1
ATOM 4248 O O . GLU D 1 134 ? -10.926 -53.455 -60.917 1.00 12.96 132 GLU D O 1
ATOM 4254 N N . VAL D 1 135 ? -11.871 -51.803 -59.699 1.00 13.21 133 VAL D N 1
ATOM 4255 C CA . VAL D 1 135 ? -11.024 -51.967 -58.524 1.00 13.28 133 VAL D CA 1
ATOM 4256 C C . VAL D 1 135 ? -11.911 -52.458 -57.388 1.00 13.16 133 VAL D C 1
ATOM 4257 O O . VAL D 1 135 ? -12.831 -51.749 -56.961 1.00 12.12 133 VAL D O 1
ATOM 4261 N N . ASN D 1 136 ? -11.651 -53.676 -56.915 1.00 10.65 134 ASN D N 1
ATOM 4262 C CA . ASN D 1 136 ? -12.410 -54.279 -55.827 1.00 13.61 134 ASN D CA 1
ATOM 4263 C C . ASN D 1 136 ? -11.605 -54.208 -54.537 1.00 17.32 134 ASN D C 1
ATOM 4264 O O . ASN D 1 136 ? -10.462 -54.677 -54.486 1.00 15.49 134 ASN D O 1
ATOM 4269 N N . LEU D 1 137 ? -12.205 -53.639 -53.494 1.00 11.56 135 LEU D N 1
ATOM 4270 C CA . LEU D 1 137 ? -11.600 -53.582 -52.168 1.00 16.94 135 LEU D CA 1
ATOM 4271 C C . LEU D 1 137 ? -12.323 -54.570 -51.261 1.00 23.12 135 LEU D C 1
ATOM 4272 O O . LEU D 1 137 ? -13.523 -54.420 -51.005 1.00 20.21 135 LEU D O 1
ATOM 4277 N N . ARG D 1 138 ? -11.591 -55.574 -50.778 1.00 14.40 136 ARG D N 1
ATOM 4278 C CA . ARG D 1 138 ? -12.128 -56.652 -49.964 1.00 18.71 136 ARG D CA 1
ATOM 4279 C C . ARG D 1 138 ? -11.486 -56.641 -48.586 1.00 17.96 136 ARG D C 1
ATOM 4280 O O . ARG D 1 138 ? -10.253 -56.715 -48.489 1.00 14.30 136 ARG D O 1
ATOM 4288 N N . PRO D 1 139 ? -12.265 -56.590 -47.506 1.00 22.39 137 PRO D N 1
ATOM 4289 C CA . PRO D 1 139 ? -11.656 -56.562 -46.172 1.00 25.60 137 PRO D CA 1
ATOM 4290 C C . PRO D 1 139 ? -10.900 -57.849 -45.894 1.00 25.21 137 PRO D C 1
ATOM 4291 O O . PRO D 1 139 ? -11.290 -58.935 -46.326 1.00 23.94 137 PRO D O 1
ATOM 4295 N N . VAL D 1 140 ? -9.790 -57.711 -45.179 1.00 24.93 138 VAL D N 1
ATOM 4296 C CA . VAL D 1 140 ? -9.081 -58.864 -44.636 1.00 26.29 138 VAL D CA 1
ATOM 4297 C C . VAL D 1 140 ? -9.287 -58.822 -43.127 1.00 31.30 138 VAL D C 1
ATOM 4298 O O . VAL D 1 140 ? -9.512 -57.737 -42.571 1.00 29.65 138 VAL D O 1
ATOM 4302 N N . PRO D 1 141 ? -9.260 -59.962 -42.424 1.00 33.35 139 PRO D N 1
ATOM 4303 C CA . PRO D 1 141 ? -9.518 -59.868 -40.983 1.00 37.48 139 PRO D CA 1
ATOM 4304 C C . PRO D 1 141 ? -8.328 -59.324 -40.198 1.00 33.32 139 PRO D C 1
ATOM 4305 O O . PRO D 1 141 ? -8.548 -58.717 -39.150 1.00 44.45 139 PRO D O 1
#

B-factor: mean 24.4, std 10.61, range [7.73, 76.41]

Sequence (564 aa):
GSDKQEAELRRQMEGTGVEVQRQGDDIKLIMPGNITFATDSANIAPSFYAPLNNLANSFKQYNQNTIEIVGYTDSTGSRQHNMDLSQRRAQSVAGYLTAQGVDGTRLSTRGMGPDQPIASNSTADGRAQNRRVEVNLRPVPGSDKQEAELRRQMEGTGVEVQRQGDDIKLIMPGNITFATDSANIAPSFYAPLNNLANSFKQYNQNTIEIVGYTDSTGSRQHNMDLSQRRAQSVAGYLTAQGVDGTRLSTRGMGPDQPIASNSTADGRAQNRRVEVNLRPVPGSDKQEAELRRQMEGTGVEVQRQGDDIKLIMPGNITFATDSANIAPSFYAPLNNLANSFKQYNQNTIEIVGYTDSTGSRQHNMDLSQRRAQSVAGYLTAQGVDGTRLSTRGMGPDQPIASNSTADGRAQNRRVEVNLRPVPGSDKQEAELRRQMEGTGVEVQRQGDDIKLIMPGNITFATDSANIAPSFYAPLNNLANSFKQYNQNTIEIVGYTDSTGSRQHNMDLSQRRAQSVAGYLTAQGVDGTRLSTRGMGPDQPIASNSTADGRAQNRRVEVNLRPVP

Nearest PDB structures (foldseek):
  6jfw-assembly2_B  TM=1.004E+00  e=2.680E-30  Pseudomonas aeruginosa PAO1
  2n48-assembly1_A  TM=8.336E-01  e=1.088E-17  Escherichia coli K-12
  6x65-assembly1_U  TM=8.752E-01  e=3.122E-13  Legionella pneumophila
  7muq-assembly1_GL  TM=9.130E-01  e=6.648E-13  Legionella pneumophila
  6iki-assembly1_A  TM=8.542E-01  e=3.418E-12  Pseudomonas aeruginosa PAO1